Protein 7L59 (pdb70)

Foldseek 3Di:
DVPCCLVDQLQQPLWFFLQKKKFKAFQPQQFTQKIWPNCCQQLVHHPVRNHGHHVVQFKDAPDDDDDADDPDKDKAAWAWMWTPNRPDGDPFTKTWIWTHDNGIIMIMMHGQDDVDDAFALVNCVVLLVVLLVDQDLLRSQQSLQVSLCVRAVFQKKFWWFQAPQGKTARSYMDHDVVAQDCHLFIFGNSVQRPLNVVLLLVQQKAKDQFLPGDITGIPPQAGPPPRHGDRCSHPNRRDDDVVVSLACVLSLFTMKMKGFQQAPNHTGTIMITTHNDGDDDHSRNNVSSSSSSPSSSVNNNVSVVVLVVVLVVLLLVVLVCLQVVLLVLPADSLRVVLVCFVSLCSNQVFQKKWKDAPLDIDIGGQADDSVLVCVVLVVVVVVPVDFQKDKAQFCCVVPVVSNVRLQWALIWIKFALDPVGRTIMIGGFGQPVNVRPCVVPVCNVVDDASPPGPHYSVVRSVVVCVVSVRGGRDGDVSSRRSVRLVSLSSNLSVVCSPPDPDCVLVVQQPDDQKFKWALCVPDDAIFGSAGYQVVCVQQVHGRSRRGSDHPCVFQVPPPWVPCPVVCVVCSVVVHWDFQWTDGNHTDTWGWHGNMTMTGD

CATH classification: 3.30.450.20 (+1 more: 3.30.450.20)

Sequence (600 aa):
DLDVCAREPIHIPGLIQPYGVLLVIDPADGRIVQASTTAADLLGVPMAALLGMPYTQVLTLPEAQPFAVDDQPQHLMHAEVRFPQRATPPASAWVAAWHLYPQQWLVEMEPRDARLLDVTLREAMPLLRSVERDPGIAEAAVRVAKGLRSLIGFDRVMIYRFDEEWNGDIIAEARKPELEAYLGLHYPASDIPAQARALYLRNRVRQIADVGYQPSPIQPTVHPQLGTPVDLSDVSLRSVSPVHLEYLANMGVTATLVASIVVNDALWGLISCHHYSPHFTNHAMRDVTDAVARTLAGRIGALQAVARARLESVLLTVREKLITDFNDAEHMTVELLDDMAPDLMDVVDADGVAIFHGNDISRHGTTPDVAALRRIRDHIESEHDAVGALHVDAIGEVFPELADLAPLAAGFIFVPLMPQSRSALLWTRREQIQQIKWAENPQLAKLEDIPNSRLSPRKSFDLWQQTVRGRARRWSPLHLESARSLRVLIELMERKRFQQDFTLLEASLSRLGVAIIERGTANAAHRLLFVNTAFADVCGSDVAELIGRELQTLYASDAPRANVELLQDALRNGRAAYVTLPLQVYRQFHLEPAHWLLQL

Nearest PDB structures (foldseek):
  7l59-assembly1_A  TM=1.002E+00  e=0.000E+00  Xanthomonas campestris pv. campestris str. 8004
  6pl0-assembly1_B  TM=7.162E-01  e=8.052E-91  Xanthomonas campestris pv. campestris str. 8004
  5akp-assembly1_B  TM=7.179E-01  e=7.184E-90  Xanthomonas campestris pv. campestris str. 8004
  5uyr-assembly1_B  TM=7.128E-01  e=1.724E-89  Xanthomonas campestris pv. campestris str. 8004
  6ndo-assembly1_B  TM=7.160E-01  e=2.795E-87  Xanthomonas campestris pv. campestris str. 8004

Radius of gyration: 31.76 Å; Cα contacts (8 Å, |Δi|>4): 1164; chains: 1; bounding box: 68×94×58 Å

InterPro domains:
  IPR000014 PAS domain [PF13426] (539-632)
  IPR000014 PAS domain [PS50112] (515-590)
  IPR000014 PAS domain [SM00091] (17-84)
  IPR000014 PAS domain [SM00091] (517-588)
  IPR000014 PAS domain [cd00130] (526-632)
  IPR001294 Phytochrome [PR01033] (159-178)
  IPR001294 Phytochrome [PR01033] (246-267)
  IPR001294 Phytochrome [PR01033] (345-365)
  IPR001294 Phytochrome [PR01033] (437-456)
  IPR001294 Phytochrome [PR01033] (471-489)
  IPR003018 GAF domain [PF01590] (150-306)
  IPR003018 GAF domain [SM00065] (144-318)
  IPR013515 Phytochrome, central region [PF00360] (325-510)
  IPR013654 PAS fold-2 [PF08446] (13-119)
  IPR016132 Phytochrome chromophore attachment domain [PS50046] (144-286)
  IPR029016 GAF-like domain superfamily [G3DSA:3.30.450.40] (13-484)
  IPR035965 PAS domain superfamily [SSF55785] (2-120)
  IPR035965 PAS domain superfamily [SSF55785] (508-632)
  IPR043150 Phytochrome, PHY domain superfamily [G3DSA:3.30.450.270] (317-501)
  IPR053587 Bacterial phytochrome-like [NF041576] (1-620)

B-factor: mean 105.09, std 40.02, range [47.59, 237.23]

Solvent-accessible surface area: 27931 Å² total; per-residue (Å²): 90,142,109,104,24,61,210,49,74,33,40,62,47,16,57,0,2,46,39,0,2,0,0,0,1,38,30,101,84,9,120,0,16,0,0,0,57,32,0,29,115,9,0,41,16,91,34,92,47,0,56,32,55,44,30,100,102,0,3,53,25,67,85,57,95,16,93,82,19,136,108,122,46,86,86,34,138,36,21,51,7,122,19,73,87,60,114,84,112,33,118,17,54,33,0,3,5,5,14,0,36,63,100,13,18,0,0,4,0,0,20,72,54,14,182,107,156,50,17,69,91,209,89,0,50,76,22,15,124,31,0,114,168,6,101,16,39,62,87,0,0,53,99,0,0,128,12,0,66,94,34,1,42,3,26,1,0,4,0,20,92,20,42,98,55,86,14,1,28,9,35,0,24,10,77,74,106,128,27,46,6,17,39,6,6,26,17,4,22,82,58,24,38,63,53,18,37,55,7,30,58,128,29,79,12,17,2,4,9,52,12,70,23,157,59,3,50,0,71,65,67,71,8,77,127,93,51,69,55,2,68,0,9,22,0,17,0,5,5,14,19,100,34,66,30,52,39,2,61,43,23,39,3,32,0,2,1,12,0,4,0,30,13,117,138,55,14,29,0,2,0,3,1,13,25,64,51,87,9,31,1,1,35,32,7,21,61,6,0,22,13,0,3,130,28,0,9,48,55,0,18,39,27,52,45,103,50,122,58,116,32,108,63,27,26,24,79,2,11,73,64,0,17,88,54,13,77,88,46,155,66,73,6,16,98,2,0,51,87,6,2,85,58,1,40,58,1,0,67,9,31,0,0,0,4,0,81,21,106,98,22,37,126,68,35,53,15,9,94,39,53,9,0,83,93,0,3,62,33,14,69,81,115,204,201,90,42,43,19,64,69,5,48,8,0,24,142,84,15,94,119,4,48,95,17,10,55,48,0,0,0,0,1,13,0,32,0,7,96,157,52,104,15,2,0,0,0,0,6,71,22,19,40,67,57,8,125,104,87,108,8,105,68,0,75,171,10,143,63,42,119,170,20,105,41,0,9,43,66,6,0,67,86,2,40,130,65,0,187,16,50,1,58,105,9,34,105,89,26,21,82,12,0,62,25,0,38,32,0,1,19,0,0,26,41,22,82,128,57,126,102,56,106,113,12,95,38,22,99,95,170,139,11,30,3,9,0,4,86,15,101,112,111,92,19,37,36,0,5,8,5,2,92,29,0,9,118,48,14,66,23,69,52,3,55,3,10,4,86,53,3,91,60,10,22,56,25,105,89,21,130,99,48,45,132,91,5,20,65,3,3,175,99,12,146,37,3,128,27,89,18,6,8,106,102,158,93,104,7,66,0,69,78,73,24,0,85,1,59,34

Organism: Xanthomonas campestris pv. campestris (strain 8004) (NCBI:txid314565)

Secondary structure (DSSP, 8-state):
-TTGGGG--TT--SEE-TTSEEEEE-TTT-BEEEEETTHHHHH-S-HHHHTTSBHHHH-B-SS------SSS-EEEEEEEEB-TT-SS--SS-EEEEEEE-SS-EEEEEEESS-SSPPP-HHHHHHHHHHHTT-SSHHHHHHHHHHHHHHHS--SEEEEEEE-TT--EEEEEEEE-TTSPP-TT-EE-GGGS-HHHHHHHHHHSEEEES-TT---EEEESSB-TTT-PBP--SS-TTB---HHHHHHHHHHT--EEEEEEEEETTEEEEEEEEEESS-----HHHHHHHHHHHHHHHHHHHHHHHHHHHHHHHHHHHHHHHHHHTTTTSSS-TTHHHHHSHHHHHHTTT-SEEEEEETTEEEE-SS---HHHHHHHHHHHHHT----SSEEESSHHHH-GGGGGGHHHHSEEEEEES-TTSSEEEEEEE--GGGG--SSS-TTTTT----TT-SS-HHHHHHHHHHHTTT-PPPPPHHHHHHHHHHHHHHHHHHHHTTS---SHHHHHHH----EEEE--TTSS--EEEEE-HHHHHHHSS-HHHHTT-BSTTTT--SS--SSSHHHHHHHTTT-----EEE---EEE-B----EEEEB-

Structure (mmCIF, N/CA/C/O backbone):
data_7L59
#
_entry.id   7L59
#
_cell.length_a   182.035
_cell.length_b   182.035
_cell.length_c   40.059
_cell.angle_alpha   90.00
_cell.angle_beta   90.00
_cell.angle_gamma   90.00
#
_symmetry.space_group_name_H-M   'I 41'
#
loop_
_entity.id
_entity.type
_entity.pdbx_description
1 polymer Bacteriophytochrome
2 non-polymer 'BILIVERDINE IX ALPHA'
3 water water
#
loop_
_atom_site.group_PDB
_atom_si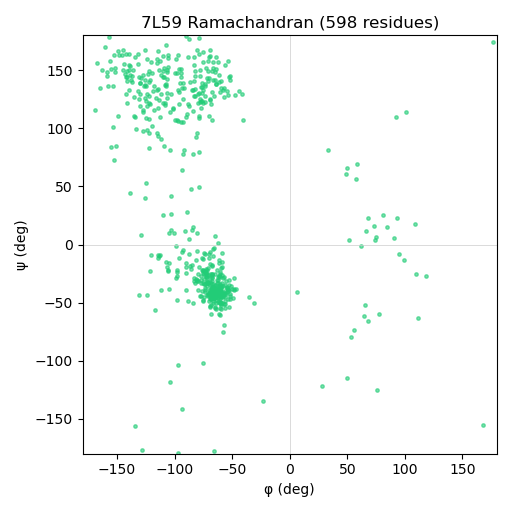te.id
_atom_site.type_symbol
_atom_site.label_atom_id
_atom_site.label_alt_id
_atom_site.label_comp_id
_atom_site.label_asym_id
_atom_site.label_entity_id
_atom_site.label_seq_id
_atom_site.pdbx_PDB_ins_code
_atom_site.Cartn_x
_atom_site.Cartn_y
_atom_site.Cartn_z
_atom_site.occupancy
_atom_site.B_iso_or_equiv
_atom_site.auth_seq_id
_atom_site.auth_comp_id
_atom_site.auth_asym_id
_atom_site.auth_atom_id
_atom_site.pdbx_PDB_model_num
ATOM 1 N N . ASP A 1 15 ? 4.459 -30.123 23.929 1.00 128.55 9 ASP A N 1
ATOM 2 C CA . ASP A 1 15 ? 3.093 -29.684 23.647 1.00 128.74 9 ASP A CA 1
ATOM 3 C C . ASP A 1 15 ? 2.737 -28.464 24.506 1.00 131.21 9 ASP A C 1
ATOM 4 O O . ASP A 1 15 ? 2.882 -28.500 25.735 1.00 132.80 9 ASP A O 1
ATOM 9 N N . LEU A 1 16 ? 2.277 -27.380 23.837 1.00 123.76 10 LEU A N 1
ATOM 10 C CA . LEU A 1 16 ? 1.828 -26.101 24.406 1.00 122.11 10 LEU A CA 1
ATOM 11 C C . LEU A 1 16 ? 2.984 -25.289 25.035 1.00 120.31 10 LEU A C 1
ATOM 12 O O . LEU A 1 16 ? 3.305 -24.203 24.539 1.00 118.28 10 LEU A O 1
ATOM 17 N N . ASP A 1 17 ? 3.585 -25.795 26.128 1.00 114.59 11 ASP A N 1
ATOM 18 C CA . ASP A 1 17 ? 4.620 -25.079 26.887 1.00 112.46 11 ASP A CA 1
A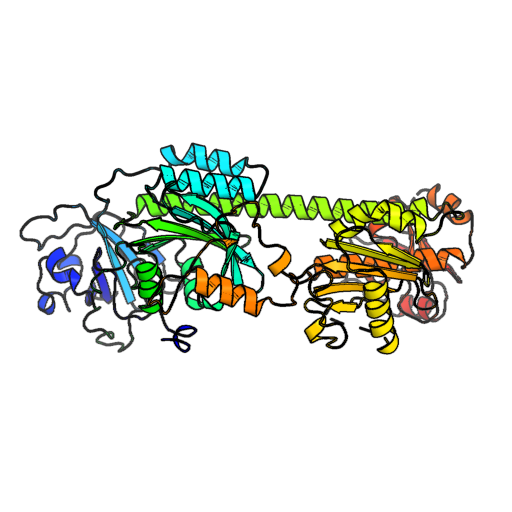TOM 19 C C . ASP A 1 17 ? 5.938 -25.845 27.030 1.00 111.73 11 ASP A C 1
ATOM 20 O O . ASP A 1 17 ? 7.009 -25.236 26.893 1.00 109.97 11 ASP A O 1
ATOM 25 N N . VAL A 1 18 ? 5.851 -27.164 27.324 1.00 105.43 12 VAL A N 1
ATOM 26 C CA . VAL A 1 18 ? 6.978 -28.076 27.565 1.00 103.73 12 VAL A CA 1
ATOM 27 C C . VAL A 1 18 ? 7.927 -28.199 26.362 1.00 103.37 12 VAL A C 1
ATOM 28 O O . VAL A 1 18 ? 9.106 -28.510 26.556 1.00 101.54 12 VAL A O 1
ATOM 32 N N . CYS A 1 19 ? 7.409 -27.949 25.136 1.00 98.85 13 CYS A N 1
ATOM 33 C CA . CYS A 1 19 ? 8.107 -28.066 23.853 1.00 97.08 13 CYS A CA 1
ATOM 34 C C . CYS A 1 19 ? 9.250 -27.037 23.659 1.00 99.48 13 CYS A C 1
ATOM 35 O O . CYS A 1 19 ? 10.035 -27.183 22.716 1.00 98.96 13 CYS A O 1
ATOM 38 N N . ALA A 1 20 ? 9.362 -26.029 24.544 1.00 95.05 14 ALA A N 1
ATOM 39 C CA . ALA A 1 20 ? 10.434 -25.031 24.524 1.00 92.74 14 ALA A CA 1
ATOM 40 C C . ALA A 1 20 ? 11.767 -25.680 24.901 1.00 95.65 14 ALA A C 1
ATOM 41 O O . ALA A 1 20 ? 12.834 -25.200 24.501 1.00 94.88 14 ALA A O 1
ATOM 43 N N . ARG A 1 21 ? 11.687 -26.787 25.663 1.00 92.65 15 ARG A N 1
ATOM 44 C CA . ARG A 1 21 ? 12.816 -27.589 26.129 1.00 92.67 15 ARG A CA 1
ATOM 45 C C . ARG A 1 21 ? 12.639 -29.069 25.731 1.00 94.47 15 ARG A C 1
ATOM 46 O O . ARG A 1 21 ? 13.007 -29.970 26.473 1.00 94.75 15 ARG A O 1
ATOM 54 N N . GLU A 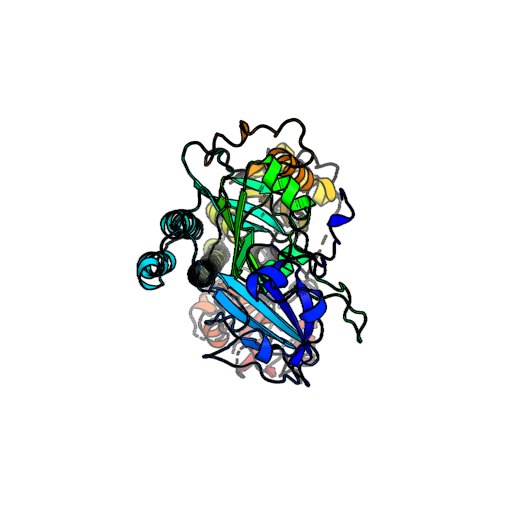1 22 ? 12.133 -29.290 24.505 1.00 89.72 16 GLU A N 1
ATOM 55 C CA . GLU A 1 22 ? 11.962 -30.580 23.833 1.00 89.08 16 GLU A CA 1
ATOM 56 C C . GLU A 1 22 ? 13.320 -31.031 23.236 1.00 88.48 16 GLU A C 1
ATOM 57 O O . GLU A 1 22 ? 13.954 -30.231 22.537 1.00 85.46 16 GLU A O 1
ATOM 63 N N . PRO A 1 23 ? 13.776 -32.288 23.497 1.00 84.19 17 PRO A N 1
ATOM 64 C CA . PRO A 1 23 ? 15.072 -32.736 22.948 1.00 82.28 17 PRO A CA 1
ATOM 65 C C . PRO A 1 23 ? 14.901 -33.256 21.525 1.00 82.35 17 PRO A C 1
ATOM 66 O O . PRO A 1 23 ? 14.900 -34.471 21.261 1.00 84.72 17 PRO A O 1
ATOM 70 N N . ILE A 1 24 ? 14.783 -32.301 20.599 1.00 71.94 18 ILE A N 1
ATOM 71 C CA . ILE A 1 24 ? 14.531 -32.502 19.180 1.00 67.61 18 ILE A CA 1
ATOM 72 C C . ILE A 1 24 ? 15.691 -33.219 18.456 1.00 71.86 18 ILE A C 1
ATOM 73 O O . ILE A 1 24 ? 15.548 -33.504 17.271 1.00 72.79 18 ILE A O 1
ATOM 78 N N . HIS A 1 25 ? 16.812 -33.526 19.148 1.00 67.86 19 HIS A N 1
ATOM 79 C CA . HIS A 1 25 ? 17.988 -34.177 18.555 1.00 66.66 19 HIS A CA 1
ATOM 80 C C . HIS A 1 25 ? 17.996 -35.708 18.765 1.00 73.08 19 HIS A C 1
ATOM 81 O O . HIS A 1 25 ? 18.789 -36.395 18.143 1.00 72.60 19 HIS A O 1
ATOM 88 N N . ILE A 1 26 ? 17.117 -36.239 19.623 1.00 72.32 20 ILE A N 1
ATOM 89 C CA . ILE A 1 26 ? 17.012 -37.677 19.878 1.00 73.52 20 ILE A CA 1
ATOM 90 C C . ILE A 1 26 ? 15.544 -38.096 19.629 1.00 78.58 20 ILE A C 1
ATOM 91 O O . ILE A 1 26 ? 14.945 -38.723 20.512 1.00 81.03 20 ILE A O 1
ATOM 96 N N . PRO A 1 27 ? 14.915 -37.788 18.447 1.00 71.96 21 PRO A N 1
ATOM 97 C CA . PRO A 1 27 ? 13.494 -38.147 18.279 1.00 70.67 21 PRO A CA 1
ATOM 98 C C . PRO A 1 27 ? 13.238 -39.649 18.125 1.00 74.86 21 PRO A C 1
ATOM 99 O O . PRO A 1 27 ? 12.098 -40.079 18.340 1.00 74.82 21 PRO A O 1
ATOM 103 N N . GLY A 1 28 ? 14.273 -40.410 17.739 1.00 70.31 22 GLY A N 1
ATOM 104 C CA . GLY A 1 28 ? 14.168 -41.846 17.480 1.00 70.36 22 GLY A CA 1
ATOM 105 C C . GLY A 1 28 ? 13.443 -42.121 16.175 1.00 72.61 22 GLY A C 1
ATOM 106 O O . GLY A 1 28 ? 12.976 -43.241 15.930 1.00 74.33 22 GLY A O 1
ATOM 107 N N . LEU A 1 29 ? 13.318 -41.078 15.341 1.00 65.43 23 LEU A N 1
ATOM 108 C CA . LEU A 1 29 ? 12.650 -41.112 14.040 1.00 64.57 23 LEU A CA 1
ATOM 109 C C . LEU A 1 29 ? 13.420 -40.314 13.018 1.00 66.47 23 LEU A C 1
ATOM 110 O O . LEU A 1 29 ? 14.128 -39.351 13.360 1.00 64.64 23 LEU A O 1
ATOM 115 N N . ILE A 1 30 ? 13.239 -40.678 11.747 1.00 63.04 24 ILE A N 1
ATOM 116 C CA . ILE A 1 30 ? 13.832 -39.944 10.626 1.00 62.18 24 ILE A CA 1
ATOM 117 C C . ILE A 1 30 ? 12.740 -39.688 9.547 1.00 67.77 24 ILE A C 1
ATOM 118 O O . ILE A 1 30 ? 11.660 -40.300 9.562 1.00 68.98 24 ILE A O 1
ATOM 123 N N . GLN A 1 31 ? 13.039 -38.763 8.632 1.00 63.35 25 GLN A N 1
ATOM 124 C CA . GLN A 1 31 ? 12.224 -38.431 7.475 1.00 61.88 25 GLN A CA 1
ATOM 125 C C . GLN A 1 31 ? 12.394 -39.602 6.466 1.00 67.08 25 GLN A C 1
ATOM 126 O O . GLN A 1 31 ? 13.539 -39.970 6.148 1.00 65.30 25 GLN A O 1
ATOM 132 N N . PRO A 1 32 ? 11.257 -40.255 6.052 1.00 64.09 26 PRO A N 1
ATOM 133 C CA . PRO A 1 32 ? 11.330 -41.504 5.257 1.00 63.35 26 PRO A CA 1
ATOM 134 C C . PRO A 1 32 ? 11.902 -41.442 3.829 1.00 68.48 26 PRO A C 1
ATOM 135 O O . PRO A 1 32 ? 12.062 -42.516 3.237 1.00 71.52 26 PRO A O 1
ATOM 139 N N . TYR A 1 33 ? 12.248 -40.251 3.285 1.00 63.15 27 TYR A N 1
ATOM 140 C CA . TYR A 1 33 ? 12.847 -40.092 1.954 1.00 61.88 27 TYR A CA 1
ATOM 141 C C . TYR A 1 33 ? 14.273 -40.682 1.917 1.00 67.62 27 TYR A C 1
ATOM 142 O O . TYR A 1 33 ? 14.809 -40.949 0.849 1.00 70.10 27 TYR A O 1
ATOM 151 N N . GLY A 1 34 ? 14.868 -40.866 3.075 1.00 62.89 28 GLY A N 1
ATOM 152 C CA . GLY A 1 34 ? 16.191 -41.450 3.191 1.00 62.77 28 GLY A CA 1
ATOM 153 C C . GLY A 1 34 ? 16.228 -42.597 4.180 1.00 66.55 28 GLY A C 1
ATOM 154 O O . GLY A 1 34 ? 15.202 -42.961 4.762 1.00 66.81 28 GLY A O 1
ATOM 155 N N . VAL A 1 35 ? 17.436 -43.149 4.385 1.00 62.04 29 VAL A N 1
ATOM 156 C CA . VAL A 1 35 ? 17.753 -44.299 5.242 1.00 61.49 29 VAL A CA 1
ATOM 157 C C . VAL A 1 35 ? 18.928 -43.951 6.167 1.00 65.34 29 VAL A C 1
ATOM 158 O O . VAL A 1 35 ? 19.910 -43.326 5.749 1.00 64.76 29 VAL A O 1
ATOM 162 N N . LEU A 1 36 ? 18.834 -44.381 7.408 1.00 63.00 30 LEU A N 1
ATOM 163 C CA . LEU A 1 36 ? 19.903 -44.160 8.374 1.00 63.31 30 LEU A CA 1
ATOM 164 C C . LEU A 1 36 ? 20.350 -45.462 8.985 1.00 69.37 30 LEU A C 1
ATOM 165 O O . LEU A 1 36 ? 19.511 -46.273 9.379 1.00 69.20 30 LEU A O 1
ATOM 170 N N . LEU A 1 37 ? 21.674 -45.633 9.108 1.00 67.66 31 LEU A N 1
ATOM 171 C CA . LEU A 1 37 ? 22.259 -46.771 9.805 1.00 69.71 31 LEU A CA 1
ATOM 172 C C . LEU A 1 37 ? 23.225 -46.300 10.886 1.00 75.39 31 LEU A C 1
ATOM 173 O O . LEU A 1 37 ? 23.959 -45.323 10.699 1.00 73.47 31 LEU A O 1
ATOM 178 N N . VAL A 1 38 ? 23.209 -47.010 12.015 1.00 75.36 32 VAL A N 1
ATOM 179 C CA . VAL A 1 38 ? 24.112 -46.832 13.149 1.00 77.02 32 VAL A CA 1
ATOM 180 C C . VAL A 1 38 ? 25.017 -48.057 13.088 1.00 84.95 32 VAL A C 1
ATOM 181 O O . VAL A 1 38 ? 24.507 -49.190 13.029 1.00 85.39 32 VAL A O 1
ATOM 185 N N . ILE A 1 39 ? 26.346 -47.824 12.946 1.00 83.93 33 ILE A N 1
ATOM 186 C CA . ILE A 1 39 ? 27.350 -48.885 12.743 1.00 86.59 33 ILE A CA 1
ATOM 187 C C . ILE A 1 39 ? 28.428 -48.873 13.842 1.00 93.45 33 ILE A C 1
ATOM 188 O O . ILE A 1 39 ? 28.862 -47.808 14.290 1.00 92.40 33 ILE A O 1
ATOM 193 N N . ASP A 1 40 ? 28.846 -50.081 14.258 1.00 93.70 34 ASP A N 1
ATOM 194 C CA . ASP A 1 40 ? 29.904 -50.298 15.231 1.00 96.16 34 ASP A CA 1
ATOM 195 C C . ASP A 1 40 ? 31.257 -50.110 14.515 1.00 101.08 34 ASP A C 1
ATOM 196 O O . ASP A 1 40 ? 31.614 -50.937 13.665 1.00 101.28 34 ASP A O 1
ATOM 201 N N . PRO A 1 41 ? 32.004 -49.019 14.850 1.00 97.63 35 PRO A N 1
ATOM 202 C CA . PRO A 1 41 ? 33.249 -48.699 14.122 1.00 98.57 35 PRO A CA 1
ATOM 203 C C . PRO A 1 41 ? 34.427 -49.684 14.223 1.00 107.87 35 PRO A C 1
ATOM 204 O O . PRO A 1 41 ? 35.504 -49.362 13.710 1.00 108.33 35 PRO A O 1
ATOM 208 N N . ALA A 1 42 ? 34.251 -50.866 14.840 1.00 108.01 36 ALA A N 1
ATOM 209 C CA . ALA A 1 42 ? 35.348 -51.825 14.985 1.00 110.91 36 ALA A CA 1
ATOM 210 C C . ALA A 1 42 ? 35.125 -53.090 14.151 1.00 116.80 36 ALA A C 1
ATOM 211 O O . ALA A 1 42 ? 36.087 -53.597 13.568 1.00 118.62 36 ALA A O 1
ATOM 213 N N . ASP A 1 43 ? 33.875 -53.595 14.083 1.00 112.37 37 ASP A N 1
ATOM 214 C CA . ASP A 1 43 ? 33.538 -54.790 13.299 1.00 113.11 37 ASP A CA 1
ATOM 215 C C . ASP A 1 43 ? 32.767 -54.429 12.009 1.00 112.40 37 ASP A C 1
ATOM 216 O O . ASP A 1 43 ? 32.768 -55.217 11.056 1.00 112.36 37 ASP A O 1
ATOM 221 N N . GLY A 1 44 ? 32.126 -53.250 12.012 1.00 104.58 38 GLY A N 1
ATOM 222 C CA . GLY A 1 44 ? 31.326 -52.739 10.907 1.00 100.61 38 GLY A CA 1
ATOM 223 C C . GLY A 1 44 ? 29.894 -53.251 10.897 1.00 101.05 38 GLY A C 1
ATOM 224 O O . GLY A 1 44 ? 29.195 -53.112 9.888 1.00 99.06 38 GLY A O 1
ATOM 225 N N . ARG A 1 45 ? 29.440 -53.835 12.024 1.00 95.95 39 ARG A N 1
ATOM 226 C CA . ARG A 1 45 ? 28.091 -54.381 12.151 1.00 93.35 39 ARG A CA 1
ATOM 227 C C . ARG A 1 45 ? 27.059 -53.252 12.338 1.00 91.53 39 ARG A C 1
ATOM 228 O O . ARG A 1 45 ? 27.315 -52.272 13.034 1.00 89.73 39 ARG A O 1
ATOM 236 N N . ILE A 1 46 ? 25.909 -53.387 11.670 1.00 85.72 40 ILE A N 1
ATOM 237 C CA . ILE A 1 46 ? 24.780 -52.456 11.757 1.00 82.91 40 ILE A CA 1
ATOM 238 C C . ILE A 1 46 ? 24.102 -52.767 13.083 1.00 87.45 40 ILE A C 1
ATOM 239 O O . ILE A 1 46 ? 23.648 -53.892 13.288 1.00 87.47 40 ILE A O 1
ATOM 244 N N . VAL A 1 47 ? 24.075 -51.804 13.998 1.00 85.02 41 VAL A N 1
ATOM 245 C CA . VAL A 1 47 ? 23.478 -52.040 15.323 1.00 85.94 41 VAL A CA 1
ATOM 246 C C . VAL A 1 47 ? 22.060 -51.491 15.381 1.00 88.58 41 VAL A C 1
ATOM 247 O O . VAL A 1 47 ? 21.240 -51.995 16.141 1.00 89.95 41 VAL A O 1
ATOM 251 N N . GLN A 1 48 ? 21.787 -50.449 14.594 1.00 82.72 42 GLN A N 1
ATOM 252 C CA . GLN A 1 48 ? 20.503 -49.758 14.523 1.00 81.14 42 GLN A CA 1
ATOM 253 C C . GLN A 1 48 ? 20.260 -49.323 13.113 1.00 83.48 42 GLN A C 1
ATOM 254 O O . GLN A 1 48 ? 21.218 -49.042 12.396 1.00 84.23 42 GLN A O 1
ATOM 260 N N . ALA A 1 49 ? 18.997 -49.252 12.708 1.00 77.81 43 ALA A N 1
ATOM 261 C CA . ALA A 1 49 ? 18.631 -48.846 11.359 1.00 76.28 43 ALA A CA 1
ATOM 262 C C . ALA A 1 49 ? 17.215 -48.364 11.307 1.00 78.83 43 ALA A C 1
ATOM 263 O O . ALA A 1 49 ? 16.376 -48.849 12.052 1.00 81.51 43 ALA A O 1
ATOM 265 N N . SER A 1 50 ? 16.938 -47.431 10.425 1.00 72.98 44 SER A N 1
ATOM 266 C CA . SER A 1 50 ? 15.585 -46.946 10.203 1.00 72.58 44 SER A CA 1
ATOM 267 C C . SER A 1 50 ? 14.795 -48.008 9.459 1.00 79.35 44 SER A C 1
ATOM 268 O O . SER A 1 50 ? 15.354 -48.775 8.676 1.00 80.33 44 SER A O 1
ATOM 271 N N . THR A 1 51 ? 13.495 -48.008 9.668 1.00 76.19 45 THR A N 1
ATOM 272 C CA . THR A 1 51 ? 12.494 -48.882 9.076 1.00 76.10 45 THR A CA 1
ATOM 273 C C . THR A 1 51 ? 12.602 -48.885 7.522 1.00 79.24 45 THR A C 1
ATOM 274 O O . THR A 1 51 ? 12.346 -49.910 6.898 1.00 80.34 45 THR A O 1
ATOM 278 N N . THR A 1 52 ? 13.035 -47.765 6.913 1.00 74.99 46 THR A N 1
ATOM 279 C CA . THR A 1 52 ? 13.201 -47.591 5.458 1.00 73.26 46 THR A CA 1
ATOM 280 C C . THR A 1 52 ? 14.420 -48.329 4.880 1.00 79.15 46 THR A C 1
ATOM 281 O O . THR A 1 52 ? 14.587 -48.353 3.659 1.00 79.11 46 THR A O 1
ATOM 285 N N . ALA A 1 53 ? 15.278 -48.900 5.737 1.00 77.54 47 ALA A N 1
ATOM 286 C CA . ALA A 1 53 ? 16.504 -49.586 5.320 1.00 77.60 47 ALA A CA 1
ATOM 287 C C . ALA A 1 53 ? 16.240 -50.921 4.594 1.00 82.52 47 ALA A C 1
ATOM 288 O O . ALA A 1 53 ? 16.991 -51.274 3.686 1.00 81.69 47 ALA A O 1
ATOM 290 N N . ALA A 1 54 ? 15.170 -51.637 4.991 1.00 79.99 48 ALA A N 1
ATOM 291 C CA . ALA A 1 54 ? 14.748 -52.952 4.507 1.00 80.51 48 ALA A CA 1
ATOM 292 C C . ALA A 1 54 ? 14.360 -52.989 3.008 1.00 84.99 48 ALA A C 1
ATOM 293 O O . ALA A 1 54 ? 14.677 -53.959 2.319 1.00 85.92 48 ALA A O 1
ATOM 295 N N . ASP A 1 55 ? 13.647 -51.972 2.515 1.00 80.93 49 ASP A N 1
ATOM 296 C CA . ASP A 1 55 ? 13.248 -51.933 1.115 1.00 80.56 49 ASP A CA 1
ATOM 297 C C . ASP A 1 55 ? 14.387 -51.411 0.246 1.00 81.25 49 ASP A C 1
ATOM 298 O O . ASP A 1 55 ? 14.506 -51.828 -0.901 1.00 82.35 49 ASP A O 1
ATOM 303 N N . LEU A 1 56 ? 15.198 -50.491 0.770 1.00 74.43 50 LEU A N 1
ATOM 304 C CA . LEU A 1 56 ? 16.302 -49.911 0.025 1.00 73.18 50 LEU A CA 1
ATOM 305 C C . LEU A 1 56 ? 17.396 -50.926 -0.214 1.00 79.47 50 LEU A C 1
ATOM 306 O O . LEU A 1 56 ? 17.825 -51.078 -1.355 1.00 80.15 50 LEU A O 1
ATOM 311 N N . LEU A 1 57 ? 17.867 -51.584 0.856 1.00 77.08 51 LEU A N 1
ATOM 312 C CA . LEU A 1 57 ? 18.968 -52.548 0.815 1.00 78.22 51 LEU A CA 1
ATOM 313 C C . LEU A 1 57 ? 18.489 -53.932 0.361 1.00 83.69 51 LEU A C 1
ATOM 314 O O . LEU A 1 57 ? 19.326 -54.774 0.040 1.00 83.24 51 LEU A O 1
ATOM 319 N N . GLY A 1 58 ? 17.163 -54.141 0.336 1.00 82.19 52 GLY A N 1
ATOM 320 C CA . GLY A 1 58 ? 16.507 -55.379 -0.095 1.00 83.98 52 GLY A CA 1
ATOM 321 C C . GLY A 1 58 ? 16.605 -56.549 0.872 1.00 92.42 52 GLY A C 1
ATOM 322 O O . GLY A 1 58 ? 16.125 -57.651 0.575 1.00 93.00 52 GLY A O 1
ATOM 323 N N . VAL A 1 59 ? 17.217 -56.303 2.053 1.00 89.83 53 VAL A N 1
ATOM 324 C CA . VAL A 1 59 ? 17.453 -57.275 3.115 1.00 90.73 53 VAL A CA 1
ATOM 325 C C . VAL A 1 59 ? 16.434 -57.047 4.223 1.00 95.05 53 VAL A C 1
ATOM 326 O O . VAL A 1 59 ? 16.339 -55.910 4.705 1.00 93.88 53 VAL A O 1
ATOM 330 N N . PRO A 1 60 ? 15.711 -58.103 4.698 1.00 92.21 54 PRO A N 1
ATOM 331 C CA . PRO A 1 60 ? 14.765 -57.905 5.819 1.00 91.79 54 PRO A CA 1
ATOM 332 C C . PRO A 1 60 ? 15.409 -57.233 7.047 1.00 95.15 54 PRO A C 1
ATOM 333 O O . PRO A 1 60 ? 16.583 -57.495 7.341 1.00 96.58 54 PRO A O 1
ATOM 337 N N . MET A 1 61 ? 14.642 -56.368 7.760 1.00 89.30 55 MET A N 1
ATOM 338 C CA . MET A 1 61 ? 15.071 -55.638 8.975 1.00 87.83 55 MET A CA 1
ATOM 339 C C . MET A 1 61 ? 15.744 -56.526 10.039 1.00 88.30 55 MET A C 1
ATOM 340 O O . MET A 1 61 ? 16.691 -56.078 10.685 1.00 86.85 55 MET A O 1
ATOM 345 N N . ALA A 1 62 ? 15.240 -57.761 10.241 1.00 84.48 56 ALA A N 1
ATOM 346 C CA . ALA A 1 62 ? 15.758 -58.694 11.250 1.00 85.10 56 ALA A CA 1
ATOM 347 C C . ALA A 1 62 ? 17.163 -59.188 10.898 1.00 87.16 56 ALA A C 1
ATOM 348 O O . ALA A 1 62 ? 18.034 -59.253 11.778 1.00 85.12 56 ALA A O 1
ATOM 350 N N . ALA A 1 63 ? 17.381 -59.479 9.591 1.00 84.04 57 ALA A N 1
ATOM 351 C CA . ALA A 1 63 ? 18.638 -59.958 9.021 1.00 84.69 57 ALA A CA 1
ATOM 352 C C . ALA A 1 63 ? 19.631 -58.844 8.963 1.00 88.95 57 ALA A C 1
ATOM 353 O O . ALA A 1 63 ? 20.806 -59.060 9.237 1.00 89.08 57 ALA A O 1
ATOM 355 N N . LEU A 1 64 ? 19.153 -57.638 8.619 1.00 86.31 58 LEU A N 1
ATOM 356 C CA . LEU A 1 64 ? 19.946 -56.414 8.507 1.00 85.50 58 LEU A CA 1
ATOM 357 C C . LEU A 1 64 ? 20.610 -56.043 9.836 1.00 91.50 58 LEU A C 1
ATOM 358 O O . LEU A 1 64 ? 21.813 -55.806 9.848 1.00 91.32 58 LEU A O 1
ATOM 363 N N . LEU A 1 65 ? 19.844 -56.024 10.944 1.00 90.60 59 LEU A N 1
ATOM 364 C CA . LEU A 1 65 ? 20.359 -55.698 12.278 1.00 92.43 59 LEU A CA 1
ATOM 365 C C . LEU A 1 65 ? 21.310 -56.783 12.763 1.00 98.13 59 LEU A C 1
ATOM 366 O O . LEU A 1 65 ? 20.872 -57.886 13.089 1.00 100.08 59 LEU A O 1
ATOM 371 N N . GLY A 1 66 ? 22.602 -56.456 12.768 1.00 94.36 60 GLY A N 1
ATOM 372 C CA . GLY A 1 66 ? 23.690 -57.346 13.167 1.00 96.23 60 GLY A CA 1
ATOM 373 C C . GLY A 1 66 ? 24.554 -57.823 12.013 1.00 100.76 60 GLY A C 1
ATOM 374 O O . GLY A 1 66 ? 25.296 -58.787 12.150 1.00 103.02 60 GLY A O 1
ATOM 375 N N . MET A 1 67 ? 24.481 -57.141 10.876 1.00 96.08 61 MET A N 1
ATOM 376 C CA . MET A 1 67 ? 25.216 -57.456 9.656 1.00 96.05 61 MET A CA 1
ATOM 377 C C . MET A 1 67 ? 26.288 -56.403 9.374 1.00 102.28 61 MET A C 1
ATOM 378 O O . MET A 1 67 ? 26.009 -55.220 9.599 1.00 100.74 61 MET A O 1
ATOM 383 N N . PRO A 1 68 ? 27.488 -56.752 8.832 1.00 100.95 62 PRO A N 1
ATOM 384 C CA . PRO A 1 68 ? 28.454 -55.684 8.486 1.00 100.10 62 PRO A CA 1
ATOM 385 C C . PRO A 1 68 ? 27.946 -54.874 7.274 1.00 101.75 62 PRO A C 1
ATOM 386 O O . PRO A 1 68 ? 27.309 -55.448 6.383 1.00 100.64 62 PRO A O 1
ATOM 390 N N . TYR A 1 69 ? 28.186 -53.537 7.259 1.00 97.37 63 TYR A N 1
ATOM 391 C CA . TYR A 1 69 ? 27.690 -52.623 6.210 1.00 94.96 63 TYR A CA 1
ATOM 392 C C . TYR A 1 69 ? 28.257 -52.939 4.814 1.00 98.71 63 TYR A C 1
ATOM 393 O O . TYR A 1 69 ? 27.655 -52.532 3.822 1.00 98.06 63 TYR A O 1
ATOM 402 N N . THR A 1 70 ? 29.405 -53.641 4.748 1.00 95.21 64 THR A N 1
ATOM 403 C CA . THR A 1 70 ? 30.095 -54.053 3.524 1.00 95.06 64 THR A CA 1
ATOM 404 C C . THR A 1 70 ? 29.267 -55.135 2.771 1.00 99.59 64 THR A C 1
ATOM 405 O O . THR A 1 70 ? 29.348 -55.234 1.540 1.00 98.83 64 THR A O 1
ATOM 409 N N . GLN A 1 71 ? 28.478 -55.937 3.513 1.00 96.54 65 GLN A N 1
ATOM 410 C CA . GLN A 1 71 ? 27.631 -56.985 2.947 1.00 96.16 65 GLN A CA 1
ATOM 411 C C . GLN A 1 71 ? 26.400 -56.409 2.259 1.00 98.40 65 GLN A C 1
ATOM 412 O O . GLN A 1 71 ? 25.949 -56.973 1.272 1.00 98.58 65 GLN A O 1
ATOM 418 N N . VAL A 1 72 ? 25.869 -55.305 2.789 1.00 93.74 66 VAL A N 1
ATOM 419 C CA . VAL A 1 72 ? 24.611 -54.720 2.241 1.00 91.45 66 VAL A CA 1
ATOM 420 C C . VAL A 1 72 ? 24.832 -53.435 1.438 1.00 94.05 66 VAL A C 1
ATOM 421 O O . VAL A 1 72 ? 23.919 -53.080 0.701 1.00 92.11 66 VAL A O 1
ATOM 425 N N . LEU A 1 73 ? 25.952 -52.732 1.586 1.00 92.16 67 LEU A N 1
ATOM 426 C CA . LEU A 1 73 ? 26.090 -51.502 0.762 1.00 91.91 67 LEU A CA 1
ATOM 427 C C . LEU A 1 73 ? 27.512 -51.340 0.226 1.00 96.83 67 LEU A C 1
ATOM 428 O O . LEU A 1 73 ? 28.448 -51.753 0.903 1.00 96.84 67 LEU A O 1
ATOM 433 N N . THR A 1 74 ? 27.636 -50.714 -0.942 1.00 93.58 68 THR A N 1
ATOM 434 C CA . THR A 1 74 ? 28.942 -50.556 -1.624 1.00 94.58 68 THR A CA 1
ATOM 435 C C . THR A 1 74 ? 29.319 -49.079 -1.705 1.00 97.47 68 THR A C 1
ATOM 436 O O . THR A 1 74 ? 28.472 -48.284 -2.107 1.00 95.01 68 THR A O 1
ATOM 440 N N . LEU A 1 75 ? 30.565 -48.760 -1.357 1.00 95.98 69 LEU A N 1
ATOM 441 C CA . LEU A 1 75 ? 31.084 -47.389 -1.373 1.00 95.37 69 LEU A CA 1
ATOM 442 C C . LEU A 1 75 ? 32.319 -47.279 -2.291 1.00 100.35 69 LEU A C 1
ATOM 443 O O . LEU A 1 75 ? 33.434 -47.568 -1.851 1.00 101.23 69 LEU A O 1
ATOM 448 N N . PRO A 1 76 ? 32.141 -46.860 -3.570 1.00 96.75 70 PRO A N 1
ATOM 449 C CA . PRO A 1 76 ? 33.314 -46.731 -4.466 1.00 97.55 70 PRO A CA 1
ATOM 450 C C . PRO A 1 76 ? 34.226 -45.538 -4.139 1.00 101.38 70 PRO A C 1
ATOM 451 O O . PRO A 1 76 ? 35.407 -45.565 -4.474 1.00 102.84 70 PRO A O 1
ATOM 455 N N . GLU A 1 77 ? 33.677 -44.492 -3.503 1.00 96.82 71 GLU A N 1
ATOM 456 C CA . GLU A 1 77 ? 34.387 -43.257 -3.169 1.00 96.47 71 GLU A CA 1
ATOM 457 C C . GLU A 1 77 ? 34.961 -43.332 -1.738 1.00 101.87 71 GLU A C 1
ATOM 458 O O . GLU A 1 77 ? 35.448 -44.399 -1.349 1.00 103.12 71 GLU A O 1
ATOM 464 N N . ALA A 1 78 ? 34.928 -42.208 -0.970 1.00 98.09 72 ALA A N 1
ATOM 465 C CA . ALA A 1 78 ? 35.464 -42.077 0.400 1.00 97.86 72 ALA A CA 1
ATOM 466 C C . ALA A 1 78 ? 34.950 -43.164 1.350 1.00 101.00 72 ALA A C 1
ATOM 467 O O . ALA A 1 78 ? 33.789 -43.589 1.275 1.00 99.44 72 ALA A O 1
ATOM 469 N N . GLN A 1 79 ? 35.857 -43.626 2.224 1.00 97.99 73 GLN A N 1
ATOM 470 C CA . GLN A 1 79 ? 35.622 -44.694 3.192 1.00 96.95 73 GLN A CA 1
ATOM 471 C C . GLN A 1 79 ? 35.471 -44.172 4.625 1.00 98.43 73 GLN A C 1
ATOM 472 O O . GLN A 1 79 ? 36.082 -43.152 4.981 1.00 97.93 73 GLN A O 1
ATOM 478 N N . PRO A 1 80 ? 34.727 -44.908 5.484 1.00 92.72 74 PRO A N 1
ATOM 479 C CA . PRO A 1 80 ? 34.665 -44.524 6.901 1.00 92.20 74 PRO A CA 1
ATOM 480 C C . PRO A 1 80 ? 35.984 -44.870 7.620 1.00 100.23 74 PRO A C 1
ATOM 481 O O . PRO A 1 80 ? 36.581 -45.920 7.366 1.00 102.31 74 PRO A O 1
ATOM 485 N N . PHE A 1 81 ? 36.463 -43.971 8.483 1.00 96.89 75 PHE A N 1
ATOM 486 C CA . PHE A 1 81 ? 37.701 -44.169 9.223 1.00 99.33 75 PHE A CA 1
ATOM 487 C C . PHE A 1 81 ? 37.492 -43.883 10.708 1.00 105.75 75 PHE A C 1
ATOM 488 O O . PHE A 1 81 ? 36.722 -42.983 11.068 1.00 103.52 75 PHE A O 1
ATOM 496 N N . ALA A 1 82 ? 38.170 -44.662 11.567 1.00 106.20 76 ALA A N 1
ATOM 497 C CA . ALA A 1 82 ? 38.084 -44.546 13.020 1.00 107.13 76 ALA A CA 1
ATOM 498 C C . ALA A 1 82 ? 38.541 -43.163 13.493 1.00 111.64 76 ALA A C 1
ATOM 499 O O . ALA A 1 82 ? 39.569 -42.652 13.044 1.00 111.27 76 ALA A O 1
ATOM 501 N N . VAL A 1 83 ? 37.728 -42.543 14.352 1.00 109.00 77 VAL A N 1
ATOM 502 C CA . VAL A 1 83 ? 37.984 -41.219 14.913 1.00 109.22 77 VAL A CA 1
ATOM 503 C C . VAL A 1 83 ? 38.395 -41.401 16.407 1.00 117.97 77 VAL A C 1
ATOM 504 O O . VAL A 1 83 ? 38.016 -42.388 17.050 1.00 118.33 77 VAL A O 1
ATOM 508 N N . ASP A 1 84 ? 39.236 -40.484 16.911 1.00 117.72 78 ASP A N 1
ATOM 509 C CA . ASP A 1 84 ? 39.757 -40.482 18.279 1.00 120.73 78 ASP A CA 1
ATOM 510 C C . ASP A 1 84 ? 39.276 -39.222 19.019 1.00 124.80 78 ASP A C 1
ATOM 511 O O . ASP A 1 84 ? 38.659 -39.326 20.083 1.00 124.22 78 ASP A O 1
ATOM 516 N N . ASP A 1 85 ? 39.568 -38.043 18.445 1.00 121.65 79 ASP A N 1
ATOM 517 C CA . ASP A 1 85 ? 39.283 -36.731 19.014 1.00 120.87 79 ASP A CA 1
ATOM 518 C C . ASP A 1 85 ? 37.972 -36.150 18.454 1.00 120.83 79 ASP A C 1
ATOM 519 O O . ASP A 1 85 ? 36.890 -36.558 18.894 1.00 119.13 79 ASP A O 1
ATOM 524 N N . GLN A 1 86 ? 38.083 -35.182 17.511 1.00 115.61 80 GLN A N 1
ATOM 525 C CA . GLN A 1 86 ? 36.976 -34.461 16.892 1.00 112.31 80 GLN A CA 1
ATOM 526 C C . GLN A 1 86 ? 36.282 -35.314 15.855 1.00 113.89 80 GLN A C 1
ATOM 527 O O . GLN A 1 86 ? 36.959 -35.937 15.024 1.00 114.80 80 GLN A O 1
ATOM 533 N N . PRO A 1 87 ? 34.926 -35.313 15.859 1.00 106.54 81 PRO A N 1
ATOM 534 C CA . PRO A 1 87 ? 34.195 -36.081 14.847 1.00 104.08 81 PRO A CA 1
ATOM 535 C C . PRO A 1 87 ? 34.391 -35.517 13.434 1.00 103.63 81 PRO A C 1
ATOM 536 O O . PRO A 1 87 ? 34.474 -34.298 13.246 1.00 101.20 81 PRO A O 1
ATOM 540 N N . GLN A 1 88 ? 34.512 -36.425 12.449 1.00 99.17 82 GLN A N 1
ATOM 541 C CA . GLN A 1 88 ? 34.688 -36.076 11.040 1.00 97.16 82 GLN A CA 1
ATOM 542 C C . GLN A 1 88 ? 33.416 -36.407 10.269 1.00 96.28 82 GLN A C 1
ATOM 543 O O . GLN A 1 88 ? 32.720 -37.377 10.575 1.00 95.19 82 GLN A O 1
ATOM 549 N N . HIS A 1 89 ? 33.096 -35.565 9.294 1.00 90.56 83 HIS A N 1
ATOM 550 C CA . HIS A 1 89 ? 31.883 -35.693 8.501 1.00 87.71 83 HIS A CA 1
ATOM 551 C C . HIS A 1 89 ? 32.229 -35.747 7.020 1.00 93.46 83 HIS A C 1
ATOM 552 O O . HIS A 1 89 ? 32.674 -34.744 6.463 1.00 93.71 83 HIS A O 1
ATOM 559 N N . LEU A 1 90 ? 32.065 -36.941 6.396 1.00 90.64 84 LEU A N 1
ATOM 560 C CA . LEU A 1 90 ? 32.320 -37.184 4.972 1.00 90.32 84 LEU A CA 1
ATOM 561 C C . LEU A 1 90 ? 31.098 -36.767 4.168 1.00 95.42 84 LEU A C 1
ATOM 562 O O . LEU A 1 90 ? 29.984 -37.217 4.470 1.00 96.08 84 LEU A O 1
ATOM 567 N N . MET A 1 91 ? 31.298 -35.929 3.136 1.00 91.63 85 MET A N 1
ATOM 568 C CA . MET A 1 91 ? 30.225 -35.423 2.271 1.00 90.22 85 MET A CA 1
ATOM 569 C C . MET A 1 91 ? 29.540 -36.527 1.469 1.00 90.35 85 MET A C 1
ATOM 570 O O . MET A 1 91 ? 30.107 -37.608 1.309 1.00 91.92 85 MET A O 1
ATOM 575 N N . HIS A 1 92 ? 28.321 -36.245 0.963 1.00 82.98 86 HIS A N 1
ATOM 576 C CA . HIS A 1 92 ? 27.492 -37.166 0.176 1.00 80.89 86 HIS A CA 1
ATOM 577 C C . HIS A 1 92 ? 28.237 -37.664 -1.067 1.00 82.77 86 HIS A C 1
ATOM 578 O O . HIS A 1 92 ? 28.776 -36.859 -1.815 1.00 83.04 86 HIS A O 1
ATOM 585 N N . ALA A 1 93 ? 28.305 -38.995 -1.239 1.00 78.35 87 ALA A N 1
ATOM 586 C CA . ALA A 1 93 ? 28.986 -39.696 -2.334 1.00 78.94 87 ALA A CA 1
ATOM 587 C C . ALA A 1 93 ? 28.204 -40.956 -2.756 1.00 82.63 87 ALA A C 1
ATOM 588 O O . ALA A 1 93 ? 27.458 -41.491 -1.948 1.00 81.42 87 ALA A O 1
ATOM 590 N N . GLU A 1 94 ? 28.369 -41.423 -4.011 1.00 80.25 88 GLU A N 1
ATOM 591 C CA . GLU A 1 94 ? 27.681 -42.599 -4.575 1.00 80.26 88 GLU A CA 1
ATOM 592 C C . GLU A 1 94 ? 27.634 -43.821 -3.629 1.00 83.14 88 GLU A C 1
ATOM 593 O O . GLU A 1 94 ? 28.662 -44.208 -3.072 1.00 83.36 88 GLU A O 1
ATOM 599 N N . VAL A 1 95 ? 26.423 -44.420 -3.482 1.00 79.37 89 VAL A N 1
ATOM 600 C CA . VAL A 1 95 ? 26.148 -45.646 -2.717 1.00 79.81 89 VAL A CA 1
ATOM 601 C C . VAL A 1 95 ? 25.290 -46.605 -3.606 1.00 83.83 89 VAL A C 1
ATOM 602 O O . VAL A 1 95 ? 24.306 -46.203 -4.258 1.00 81.10 89 VAL A O 1
ATOM 606 N N . ARG A 1 96 ? 25.739 -47.871 -3.632 1.00 81.57 90 ARG A N 1
ATOM 607 C CA . ARG A 1 96 ? 25.174 -48.994 -4.365 1.00 82.02 90 ARG A CA 1
ATOM 608 C C . ARG A 1 96 ? 24.657 -50.045 -3.374 1.00 85.40 90 ARG A C 1
ATOM 609 O O . ARG A 1 96 ? 25.103 -50.088 -2.226 1.00 84.87 90 ARG A O 1
ATOM 617 N N . PHE A 1 97 ? 23.706 -50.883 -3.805 1.00 82.92 91 PHE A N 1
ATOM 618 C CA . PHE A 1 97 ? 23.107 -51.899 -2.933 1.00 83.59 91 PHE A CA 1
ATOM 619 C C . PHE A 1 97 ? 23.260 -53.318 -3.556 1.00 89.49 91 PHE A C 1
ATOM 620 O O . PHE A 1 97 ? 22.472 -53.679 -4.440 1.00 90.86 91 PHE A O 1
ATOM 628 N N . PRO A 1 98 ? 24.277 -54.119 -3.121 1.00 85.94 92 PRO A N 1
ATOM 629 C CA . PRO A 1 98 ? 24.494 -55.445 -3.736 1.00 87.64 92 PRO A CA 1
ATOM 630 C C . PRO A 1 98 ? 23.406 -56.517 -3.488 1.00 91.90 92 PRO A C 1
ATOM 631 O O . PRO A 1 98 ? 23.293 -57.422 -4.312 1.00 90.96 92 PRO A O 1
ATOM 635 N N . GLN A 1 99 ? 22.622 -56.434 -2.384 1.00 89.37 93 GLN A N 1
ATOM 636 C CA . GLN A 1 99 ? 21.595 -57.445 -2.051 1.00 89.80 93 GLN A CA 1
ATOM 637 C C . GLN A 1 99 ? 20.216 -57.190 -2.680 1.00 95.26 93 GLN A C 1
ATOM 638 O O . GLN A 1 99 ? 19.344 -58.066 -2.586 1.00 95.82 93 GLN A O 1
ATOM 644 N N . ARG A 1 100 ? 20.018 -56.020 -3.321 1.00 91.68 94 ARG A N 1
ATOM 645 C CA . ARG A 1 100 ? 18.766 -55.688 -4.002 1.00 91.91 94 ARG A CA 1
ATOM 646 C C . ARG A 1 100 ? 18.542 -56.644 -5.179 1.00 102.29 94 ARG A C 1
ATOM 647 O O . ARG A 1 100 ? 19.500 -56.983 -5.891 1.00 102.45 94 ARG A O 1
ATOM 655 N N . ALA A 1 101 ? 17.279 -57.105 -5.355 1.00 102.85 95 ALA A N 1
ATOM 656 C CA . ALA A 1 101 ? 16.847 -58.015 -6.431 1.00 104.78 95 ALA A CA 1
ATOM 657 C C . ALA A 1 101 ? 16.960 -57.327 -7.790 1.00 111.46 95 ALA A C 1
ATOM 658 O O . ALA A 1 101 ? 17.328 -57.948 -8.783 1.00 113.12 95 ALA A O 1
ATOM 660 N N . THR A 1 102 ? 16.649 -56.029 -7.800 1.00 108.45 96 THR A N 1
ATOM 661 C CA . THR A 1 102 ? 16.675 -55.096 -8.921 1.00 108.15 96 THR A CA 1
ATOM 662 C C . THR A 1 102 ? 17.306 -53.789 -8.397 1.00 110.20 96 THR A C 1
ATOM 663 O O . THR A 1 102 ? 17.052 -53.479 -7.233 1.00 108.31 96 THR A O 1
ATOM 667 N N . PRO A 1 103 ? 18.113 -53.010 -9.184 1.00 106.64 97 PRO A N 1
ATOM 668 C CA . PRO A 1 103 ? 18.656 -51.736 -8.652 1.00 104.56 97 PRO A CA 1
ATOM 669 C C . PRO A 1 103 ? 17.543 -50.707 -8.409 1.00 105.74 97 PRO A C 1
ATOM 670 O O . PRO A 1 103 ? 16.480 -50.830 -9.030 1.00 106.13 97 PRO A O 1
ATOM 674 N N . PRO A 1 104 ? 17.723 -49.693 -7.532 1.00 99.40 98 PRO A N 1
ATOM 675 C CA . PRO A 1 104 ? 16.630 -48.733 -7.325 1.00 97.99 98 PRO A CA 1
ATOM 676 C C . PRO A 1 104 ? 16.425 -47.816 -8.543 1.00 100.82 98 PRO A C 1
ATOM 677 O O . PRO A 1 104 ? 17.340 -47.656 -9.366 1.00 100.38 98 PRO A O 1
ATOM 681 N N . ALA A 1 105 ? 15.206 -47.241 -8.669 1.00 96.26 99 ALA A N 1
ATOM 682 C CA . ALA A 1 105 ? 14.839 -46.341 -9.773 1.00 95.40 99 ALA A CA 1
ATOM 683 C C . ALA A 1 105 ? 15.807 -45.157 -9.841 1.00 97.64 99 ALA A C 1
ATOM 684 O O . ALA A 1 105 ? 16.362 -44.865 -10.905 1.00 97.73 99 ALA A O 1
ATOM 686 N N . SER A 1 106 ? 16.049 -44.530 -8.676 1.00 92.04 100 SER A N 1
ATOM 687 C CA . SER A 1 106 ? 16.949 -43.400 -8.508 1.00 90.14 100 SER A CA 1
ATOM 688 C C . SER A 1 106 ? 18.300 -43.854 -7.955 1.00 88.51 100 SER A C 1
ATOM 689 O O . SER A 1 106 ? 18.360 -44.809 -7.179 1.00 87.66 100 SER A O 1
ATOM 692 N N . ALA A 1 107 ? 19.382 -43.160 -8.359 1.00 81.05 101 ALA A N 1
ATOM 693 C CA . ALA A 1 107 ? 20.723 -43.359 -7.811 1.00 78.84 101 ALA A CA 1
ATOM 694 C C . ALA A 1 107 ? 20.728 -42.806 -6.365 1.00 79.07 101 ALA A C 1
ATOM 695 O O . ALA A 1 107 ? 20.059 -41.801 -6.107 1.00 77.20 101 ALA A O 1
ATOM 697 N N . TRP A 1 108 ? 21.408 -43.492 -5.418 1.00 72.44 102 TRP A N 1
ATOM 698 C CA . TRP A 1 108 ? 21.461 -43.035 -4.035 1.00 69.24 102 TRP A CA 1
ATOM 699 C C . TRP A 1 108 ? 22.863 -42.550 -3.685 1.00 74.17 102 TRP A C 1
ATOM 700 O O . TRP A 1 108 ? 23.864 -43.000 -4.244 1.00 74.83 102 TRP A O 1
ATOM 711 N N . VAL A 1 109 ? 22.914 -41.587 -2.783 1.00 70.80 103 VAL A N 1
ATOM 712 C CA . VAL A 1 109 ? 24.149 -40.969 -2.339 1.00 71.08 103 VAL A CA 1
ATOM 713 C C . VAL A 1 109 ? 24.219 -41.165 -0.791 1.00 73.77 103 VAL A C 1
ATOM 714 O O . VAL A 1 109 ? 23.169 -41.341 -0.183 1.00 73.90 103 VAL A O 1
ATOM 718 N N . ALA A 1 110 ? 25.430 -41.275 -0.184 1.00 69.67 104 ALA A N 1
ATOM 719 C CA . ALA A 1 110 ? 25.627 -41.513 1.262 1.00 69.00 104 ALA A CA 1
ATOM 720 C C . ALA A 1 110 ? 26.623 -40.536 1.925 1.00 72.52 104 ALA A C 1
ATOM 721 O O . ALA A 1 110 ? 27.691 -40.283 1.367 1.00 71.40 104 ALA A O 1
ATOM 723 N N . ALA A 1 111 ? 26.285 -40.066 3.157 1.00 69.92 105 ALA A N 1
ATOM 724 C CA . ALA A 1 111 ? 27.077 -39.171 4.019 1.00 70.30 105 ALA A CA 1
ATOM 725 C C . ALA A 1 111 ? 27.423 -39.853 5.293 1.00 74.51 105 ALA A C 1
ATOM 726 O O . ALA A 1 111 ? 26.558 -40.482 5.882 1.00 75.19 105 ALA A O 1
ATOM 728 N N . TRP A 1 112 ? 28.675 -39.722 5.742 1.00 71.19 106 TRP A N 1
ATOM 729 C CA . TRP A 1 112 ? 29.151 -40.345 6.974 1.00 70.77 106 TRP A CA 1
ATOM 730 C C . TRP A 1 112 ? 29.373 -39.338 8.069 1.00 73.19 106 TRP A C 1
ATOM 731 O O . TRP A 1 112 ? 29.918 -38.273 7.831 1.00 71.48 106 TRP A O 1
ATOM 742 N N . HIS A 1 113 ? 28.944 -39.690 9.272 1.00 71.35 107 HIS A N 1
ATOM 743 C CA . HIS A 1 113 ? 29.142 -38.930 10.501 1.00 71.68 107 HIS A CA 1
ATOM 744 C C . HIS A 1 113 ? 29.912 -39.858 11.395 1.00 77.41 107 HIS A C 1
ATOM 745 O O . HIS A 1 113 ? 29.376 -40.867 11.857 1.00 76.94 107 HIS A O 1
ATOM 752 N N . LEU A 1 114 ? 31.221 -39.610 11.486 1.00 76.44 108 LEU A N 1
ATOM 753 C CA . LEU A 1 114 ? 32.135 -40.482 12.221 1.00 77.96 108 LEU A CA 1
ATOM 754 C C . LEU A 1 114 ? 32.454 -39.871 13.567 1.00 82.43 108 LEU A C 1
ATOM 755 O O . LEU A 1 114 ? 32.982 -38.767 13.640 1.00 80.92 108 LEU A O 1
ATOM 760 N N . TYR A 1 115 ? 32.070 -40.589 14.624 1.00 80.32 109 TYR A N 1
ATOM 761 C CA . TYR A 1 115 ? 32.278 -40.242 16.019 1.00 81.03 109 TYR A CA 1
ATOM 762 C C . TYR A 1 115 ? 33.216 -41.308 16.622 1.00 89.78 109 TYR A C 1
ATOM 763 O O . TYR A 1 115 ? 33.350 -42.395 16.031 1.00 90.61 109 TYR A O 1
ATOM 772 N N . PRO A 1 116 ? 33.898 -41.027 17.762 1.00 88.39 110 PRO A N 1
ATOM 773 C CA . PRO A 1 116 ? 34.847 -42.013 18.307 1.00 91.26 110 PRO A CA 1
ATOM 774 C C . PRO A 1 116 ? 34.289 -43.422 18.571 1.00 98.87 110 PRO A C 1
ATOM 775 O O . PRO A 1 116 ? 34.996 -44.398 18.308 1.00 101.51 110 PRO A O 1
ATOM 779 N N . GLN A 1 117 ? 33.043 -43.538 19.061 1.00 94.81 111 GLN A N 1
ATOM 780 C CA . GLN A 1 117 ? 32.453 -44.823 19.453 1.00 95.97 111 GLN A CA 1
ATOM 781 C C . GLN A 1 117 ? 31.282 -45.273 18.554 1.00 98.03 111 GLN A C 1
ATOM 782 O O . GLN A 1 117 ? 30.819 -46.415 18.665 1.00 98.35 111 GLN A O 1
ATOM 788 N N . GLN A 1 118 ? 30.816 -44.392 17.665 1.00 92.06 112 GLN A N 1
ATOM 789 C CA . GLN A 1 118 ? 29.669 -44.668 16.807 1.00 90.06 112 GLN A CA 1
ATOM 790 C C . GLN A 1 118 ? 29.862 -44.104 15.401 1.00 91.46 112 GLN A C 1
ATOM 791 O O . GLN A 1 118 ? 30.417 -43.012 15.252 1.00 90.25 112 GLN A O 1
ATOM 797 N N . TRP A 1 119 ? 29.359 -44.814 14.372 1.00 86.80 113 TRP A N 1
ATOM 798 C CA . TRP A 1 119 ? 29.348 -44.306 12.988 1.00 84.77 113 TRP A CA 1
ATOM 799 C C . TRP A 1 119 ? 27.889 -44.189 12.479 1.00 83.48 113 TRP A C 1
ATOM 800 O O . TRP A 1 119 ? 27.101 -45.121 12.643 1.00 82.82 113 TRP A O 1
ATOM 811 N N . LEU A 1 120 ? 27.532 -43.052 11.887 1.00 77.11 114 LEU A N 1
ATOM 812 C CA . LEU A 1 120 ? 26.188 -42.865 11.331 1.00 75.37 114 LEU A CA 1
ATOM 813 C C . LEU A 1 120 ? 26.274 -42.689 9.840 1.00 77.07 114 LEU A C 1
ATOM 814 O O . LEU A 1 120 ? 27.031 -41.833 9.392 1.00 76.80 114 LEU A O 1
ATOM 819 N N . VAL A 1 121 ? 25.527 -43.490 9.062 1.00 72.48 115 VAL A N 1
ATOM 820 C CA . VAL A 1 121 ? 25.521 -43.320 7.604 1.00 71.04 115 VAL A CA 1
ATOM 821 C C . VAL A 1 121 ? 24.099 -42.973 7.186 1.00 72.64 115 VAL A C 1
ATOM 822 O O . VAL A 1 121 ? 23.151 -43.740 7.397 1.00 72.60 115 VAL A O 1
ATOM 826 N N . GLU A 1 122 ? 23.958 -41.775 6.658 1.00 67.30 116 GLU A N 1
ATOM 827 C CA . GLU A 1 122 ? 22.675 -41.313 6.178 1.00 65.78 116 GLU A CA 1
ATOM 828 C C . GLU A 1 122 ? 22.737 -41.321 4.663 1.00 71.68 116 GLU A C 1
ATOM 829 O O . GLU A 1 122 ? 23.724 -40.863 4.091 1.00 72.68 116 GLU A O 1
ATOM 835 N N . MET A 1 123 ? 21.717 -41.930 4.026 1.00 67.10 117 MET A N 1
ATOM 836 C CA . MET A 1 123 ? 21.604 -42.061 2.573 1.00 65.37 117 MET A CA 1
ATOM 837 C C . MET A 1 123 ? 20.314 -41.453 2.062 1.00 68.91 117 MET A C 1
ATOM 838 O O . MET A 1 123 ? 19.291 -41.540 2.732 1.00 69.70 117 MET A O 1
ATOM 843 N N . GLU A 1 124 ? 20.343 -40.879 0.858 1.00 64.20 118 GLU A N 1
ATOM 844 C CA . GLU A 1 124 ? 19.174 -40.279 0.212 1.00 63.49 118 GLU A CA 1
ATOM 845 C C . GLU A 1 124 ? 19.335 -40.334 -1.313 1.00 67.17 118 GLU A C 1
ATOM 846 O O . GLU A 1 124 ? 20.458 -40.588 -1.778 1.00 66.90 118 GLU A O 1
ATOM 852 N N . PRO A 1 125 ? 18.245 -40.160 -2.114 1.00 63.68 119 PRO A N 1
ATOM 853 C CA . PRO A 1 125 ? 18.406 -40.153 -3.589 1.00 64.06 119 PRO A CA 1
ATOM 854 C C . PRO A 1 125 ? 19.321 -39.011 -4.040 1.00 71.95 119 PRO A C 1
ATOM 855 O O . PRO A 1 125 ? 19.265 -37.918 -3.456 1.00 70.85 119 PRO A O 1
ATOM 859 N N . ARG A 1 126 ? 20.199 -39.288 -5.037 1.00 73.77 120 ARG A N 1
ATOM 860 C CA . ARG A 1 126 ? 21.214 -38.390 -5.620 1.00 76.12 120 ARG A CA 1
ATOM 861 C C . ARG A 1 126 ? 20.584 -37.113 -6.147 1.00 87.28 120 ARG A C 1
ATOM 862 O O . ARG A 1 126 ? 21.192 -36.039 -6.051 1.00 86.42 120 ARG A O 1
ATOM 870 N N . ASP A 1 127 ? 19.353 -37.238 -6.685 1.00 89.27 121 ASP A N 1
ATOM 871 C CA . ASP A 1 127 ? 18.599 -36.138 -7.257 1.00 91.49 121 ASP A CA 1
ATOM 872 C C . ASP A 1 127 ? 17.102 -36.273 -7.026 1.00 100.87 121 ASP A C 1
ATOM 873 O O . ASP A 1 127 ? 16.604 -37.361 -6.716 1.00 100.33 121 ASP A O 1
ATOM 878 N N . ALA A 1 128 ? 16.393 -35.136 -7.216 1.00 102.14 122 ALA A N 1
ATOM 879 C CA . ALA A 1 128 ? 14.939 -34.976 -7.169 1.00 103.77 122 ALA A CA 1
ATOM 880 C C . ALA A 1 128 ? 14.357 -35.267 -8.570 1.00 113.89 122 ALA A C 1
ATOM 881 O O . ALA A 1 128 ? 15.127 -35.500 -9.511 1.00 115.20 122 ALA A O 1
ATOM 883 N N . ARG A 1 129 ? 13.015 -35.235 -8.731 1.00 113.09 123 ARG A N 1
ATOM 884 C CA . ARG A 1 129 ? 12.393 -35.456 -10.047 1.00 114.82 123 ARG A CA 1
ATOM 885 C C . ARG A 1 129 ? 12.470 -34.134 -10.876 1.00 117.98 123 ARG A C 1
ATOM 886 O O . ARG A 1 129 ? 11.905 -34.017 -11.975 1.00 117.94 123 ARG A O 1
ATOM 894 N N . LEU A 1 130 ? 13.243 -33.173 -10.331 1.00 113.06 124 LEU A N 1
ATOM 895 C CA . LEU A 1 130 ? 13.554 -31.847 -10.854 1.00 112.66 124 LEU A CA 1
ATOM 896 C C . LEU A 1 130 ? 14.998 -31.803 -11.379 1.00 111.84 124 LEU A C 1
ATOM 897 O O . LEU A 1 130 ? 15.805 -32.683 -11.057 1.00 110.99 124 LEU A O 1
ATOM 902 N N . LEU A 1 131 ? 15.322 -30.795 -12.198 1.00 105.57 125 LEU A N 1
ATOM 903 C CA . LEU A 1 131 ? 16.677 -30.671 -12.721 1.00 104.57 125 LEU A CA 1
ATOM 904 C C . LEU A 1 131 ? 17.579 -30.002 -11.701 1.00 105.68 125 LEU A C 1
ATOM 905 O O . LEU A 1 131 ? 17.146 -29.088 -10.990 1.00 105.49 125 LEU A O 1
ATOM 910 N N . ASP A 1 132 ? 18.850 -30.444 -11.666 1.00 99.54 126 ASP A N 1
ATOM 911 C CA . ASP A 1 132 ? 19.868 -29.913 -10.781 1.00 97.40 126 ASP A CA 1
ATOM 912 C C . ASP A 1 132 ? 20.391 -28.564 -11.236 1.00 97.61 126 ASP A C 1
ATOM 913 O O . ASP A 1 132 ? 20.725 -28.368 -12.409 1.00 98.17 126 ASP A O 1
ATOM 918 N N . VAL A 1 133 ? 20.458 -27.642 -10.282 1.00 90.86 127 VAL A N 1
ATOM 919 C CA . VAL A 1 133 ? 21.068 -26.332 -10.413 1.00 90.62 127 VAL A CA 1
ATOM 920 C C . VAL A 1 133 ? 22.486 -26.489 -9.830 1.00 93.89 127 VAL A C 1
ATOM 921 O O . VAL A 1 133 ? 22.669 -27.127 -8.779 1.00 92.67 127 VAL A O 1
ATOM 925 N N . THR A 1 134 ? 23.484 -25.980 -10.568 1.00 90.57 128 THR A N 1
ATOM 926 C CA . THR A 1 134 ? 24.908 -26.063 -10.235 1.00 90.00 128 THR A CA 1
ATOM 927 C C . THR A 1 134 ? 25.424 -24.702 -9.788 1.00 92.36 128 THR A C 1
ATOM 928 O O . THR A 1 134 ? 24.692 -23.713 -9.898 1.00 92.01 128 THR A O 1
ATOM 932 N N . LEU A 1 135 ? 26.680 -24.655 -9.272 1.00 87.82 129 LEU A N 1
ATOM 933 C CA . LEU A 1 135 ? 27.353 -23.425 -8.836 1.00 86.75 129 LEU A CA 1
ATOM 934 C C . LEU A 1 135 ? 27.427 -22.412 -9.961 1.00 91.59 129 LEU A C 1
ATOM 935 O O . LEU A 1 135 ? 27.193 -21.229 -9.721 1.00 91.54 129 LEU A O 1
ATOM 940 N N . ARG A 1 136 ? 27.746 -22.883 -11.187 1.00 88.69 130 ARG A N 1
ATOM 941 C CA . ARG A 1 136 ? 27.837 -22.082 -12.412 1.00 90.40 130 ARG A CA 1
ATOM 942 C C . ARG A 1 136 ? 26.577 -21.245 -12.662 1.00 95.34 130 ARG A C 1
ATOM 943 O O . ARG A 1 136 ? 26.688 -20.085 -13.060 1.00 97.19 130 ARG A O 1
ATOM 951 N N . GLU A 1 137 ? 25.384 -21.840 -12.447 1.00 89.38 131 GLU A N 1
ATOM 952 C CA . GLU A 1 137 ? 24.101 -21.172 -12.655 1.00 88.14 131 GLU A CA 1
ATOM 953 C C . GLU A 1 137 ? 23.809 -20.184 -11.516 1.00 90.99 131 GLU A C 1
ATOM 954 O O . GLU A 1 137 ? 23.065 -19.216 -11.708 1.00 91.50 131 GLU A O 1
ATOM 960 N N . ALA A 1 138 ? 24.411 -20.420 -10.341 1.00 85.89 132 ALA A N 1
ATOM 961 C CA . ALA A 1 138 ? 24.225 -19.608 -9.145 1.00 84.17 132 ALA A CA 1
ATOM 962 C C . ALA A 1 138 ? 25.216 -18.446 -9.027 1.00 87.94 132 ALA A C 1
ATOM 963 O O . ALA A 1 138 ? 24.905 -17.485 -8.334 1.00 88.42 132 ALA A O 1
ATOM 965 N N . MET A 1 139 ? 26.404 -18.539 -9.653 1.00 83.70 133 MET A N 1
ATOM 966 C CA . MET A 1 139 ? 27.464 -17.517 -9.586 1.00 83.85 133 MET A CA 1
ATOM 967 C C . MET A 1 139 ? 27.000 -16.117 -9.971 1.00 86.81 133 MET A C 1
ATOM 968 O O . MET A 1 139 ? 27.301 -15.226 -9.193 1.00 86.15 133 MET A O 1
ATOM 973 N N . PRO A 1 140 ? 26.257 -15.843 -11.075 1.00 83.32 134 PRO A N 1
ATOM 974 C CA . PRO A 1 140 ? 25.786 -14.458 -11.289 1.00 83.21 134 PRO A CA 1
ATOM 975 C C . PRO A 1 140 ? 25.055 -13.899 -10.044 1.00 85.48 134 PRO A C 1
ATOM 976 O O . PRO A 1 140 ? 25.379 -12.789 -9.615 1.00 87.97 134 PRO A O 1
ATOM 980 N N . LEU A 1 141 ? 24.149 -14.689 -9.401 1.00 76.75 135 LEU A N 1
ATOM 981 C CA . LEU A 1 141 ? 23.470 -14.306 -8.160 1.00 72.81 135 LEU A CA 1
ATOM 982 C C . LEU A 1 141 ? 24.530 -13.978 -7.083 1.00 77.80 135 LEU A C 1
ATOM 983 O O . LEU A 1 141 ? 24.545 -12.867 -6.545 1.00 79.12 135 LEU A O 1
ATOM 988 N N . LEU A 1 142 ? 25.446 -14.927 -6.820 1.00 72.65 136 LEU A N 1
ATOM 989 C CA . LEU A 1 142 ? 26.533 -14.801 -5.844 1.00 71.49 136 LEU A CA 1
ATOM 990 C C . LEU A 1 142 ? 27.356 -13.515 -6.086 1.00 79.28 136 LEU A C 1
ATOM 991 O O . LEU A 1 142 ? 27.430 -12.660 -5.190 1.00 80.39 136 LEU A O 1
ATOM 996 N N . ARG A 1 143 ? 27.855 -13.327 -7.319 1.00 77.46 137 ARG A N 1
ATOM 997 C CA . ARG A 1 143 ? 28.621 -12.148 -7.743 1.00 79.65 137 ARG A CA 1
ATOM 998 C C . ARG A 1 143 ? 27.825 -10.848 -7.574 1.00 84.96 137 ARG A C 1
ATOM 999 O O . ARG A 1 143 ? 28.428 -9.825 -7.244 1.00 85.41 137 ARG A O 1
ATOM 1007 N N . SER A 1 144 ? 26.481 -10.898 -7.751 1.00 81.84 138 SER A N 1
ATOM 1008 C CA . SER A 1 144 ? 25.581 -9.739 -7.589 1.00 82.06 138 SER A CA 1
ATOM 1009 C C . SER A 1 144 ? 25.356 -9.387 -6.111 1.00 83.72 138 SER A C 1
ATOM 1010 O O . SER A 1 144 ? 25.475 -8.215 -5.767 1.00 84.06 138 SER A O 1
ATOM 1013 N N . VAL A 1 145 ? 25.026 -10.395 -5.248 1.00 78.41 139 VAL A N 1
ATOM 1014 C CA . VAL A 1 145 ? 24.803 -10.269 -3.787 1.00 76.91 139 VAL A CA 1
ATOM 1015 C C . VAL A 1 145 ? 26.031 -9.579 -3.151 1.00 84.26 139 VAL A C 1
ATOM 1016 O O . VAL A 1 145 ? 25.874 -8.723 -2.295 1.00 84.23 139 VAL A O 1
ATOM 1020 N N . GLU A 1 146 ? 27.235 -9.937 -3.606 1.00 83.59 140 GLU A N 1
ATOM 1021 C CA . GLU A 1 146 ? 28.511 -9.370 -3.181 1.00 85.07 140 GLU A CA 1
ATOM 1022 C C . GLU A 1 146 ? 28.663 -7.863 -3.496 1.00 91.73 140 GLU A C 1
ATOM 1023 O O . GLU A 1 146 ? 29.428 -7.182 -2.810 1.00 92.64 140 GLU A O 1
ATOM 1029 N N . ARG A 1 147 ? 27.988 -7.365 -4.557 1.00 89.45 141 ARG A N 1
ATOM 1030 C CA . ARG A 1 147 ? 28.057 -5.969 -5.023 1.00 91.03 141 ARG A CA 1
ATOM 1031 C C . ARG A 1 147 ? 26.801 -5.161 -4.646 1.00 95.70 141 ARG A C 1
ATOM 1032 O O . ARG A 1 147 ? 26.645 -4.029 -5.121 1.00 96.77 141 ARG A O 1
ATOM 1040 N N . ASP A 1 148 ? 25.916 -5.728 -3.786 1.00 91.46 142 ASP A N 1
ATOM 1041 C CA . ASP A 1 148 ? 24.664 -5.083 -3.371 1.00 90.67 142 ASP A CA 1
ATOM 1042 C C . ASP A 1 148 ? 24.898 -3.928 -2.392 1.00 94.93 142 ASP A C 1
ATOM 1043 O O . ASP A 1 148 ? 25.706 -4.057 -1.471 1.00 94.73 142 ASP A O 1
ATOM 1048 N N . PRO A 1 149 ? 24.197 -2.781 -2.591 1.00 91.21 143 PRO A N 1
ATOM 1049 C CA . PRO A 1 149 ? 24.478 -1.591 -1.758 1.00 90.46 143 PRO A CA 1
ATOM 1050 C C . PRO A 1 149 ? 23.942 -1.618 -0.322 1.00 91.12 143 PRO A C 1
ATOM 1051 O O . PRO A 1 149 ? 24.449 -0.863 0.511 1.00 91.35 143 PRO A O 1
ATOM 1055 N N . GLY A 1 150 ? 22.921 -2.432 -0.055 1.00 84.69 144 GLY A N 1
ATOM 1056 C CA . GLY A 1 150 ? 22.308 -2.540 1.266 1.00 82.48 144 GLY A CA 1
ATOM 1057 C C . GLY A 1 150 ? 21.886 -3.945 1.640 1.00 83.54 144 GLY A C 1
ATOM 1058 O O . GLY A 1 150 ? 21.827 -4.818 0.769 1.00 81.88 144 GLY A O 1
ATOM 1059 N N . ILE A 1 151 ? 21.629 -4.178 2.954 1.00 79.74 145 ILE A N 1
ATOM 1060 C CA . ILE A 1 151 ? 21.185 -5.471 3.500 1.00 78.83 145 ILE A CA 1
ATOM 1061 C C . ILE A 1 151 ? 19.836 -5.814 2.879 1.00 86.14 145 ILE A C 1
ATOM 1062 O O . ILE A 1 151 ? 19.663 -6.940 2.409 1.00 87.10 145 ILE A O 1
ATOM 1067 N N . ALA A 1 152 ? 18.912 -4.833 2.827 1.00 84.17 146 ALA A N 1
ATOM 1068 C CA . ALA A 1 152 ? 17.564 -4.993 2.266 1.00 84.77 146 ALA A CA 1
ATOM 1069 C C . ALA A 1 152 ? 17.603 -5.393 0.798 1.00 91.13 146 ALA A C 1
ATOM 1070 O O . ALA A 1 152 ? 16.837 -6.264 0.394 1.00 92.14 146 ALA A O 1
ATOM 1072 N N . GLU A 1 153 ? 18.496 -4.765 0.003 1.00 87.09 147 GLU A N 1
ATOM 1073 C CA . GLU A 1 153 ? 18.664 -5.063 -1.420 1.00 86.32 147 GLU A CA 1
ATOM 1074 C C . GLU A 1 153 ? 19.191 -6.487 -1.583 1.00 87.57 147 GLU A C 1
ATOM 1075 O O . GLU A 1 153 ? 18.643 -7.254 -2.371 1.00 88.22 147 GLU A O 1
ATOM 1081 N N . ALA A 1 154 ? 20.210 -6.848 -0.783 1.00 81.43 148 ALA A N 1
ATOM 1082 C CA . ALA A 1 154 ? 20.872 -8.150 -0.771 1.00 79.33 148 ALA A CA 1
ATOM 1083 C C . ALA A 1 154 ? 19.905 -9.285 -0.423 1.00 79.05 148 ALA A C 1
ATOM 1084 O O . ALA A 1 154 ? 19.895 -10.300 -1.111 1.00 79.46 148 ALA A O 1
ATOM 1086 N N . ALA A 1 155 ? 19.096 -9.104 0.629 1.00 71.50 149 ALA A N 1
ATOM 1087 C CA . ALA A 1 155 ? 18.123 -10.072 1.102 1.00 68.92 149 ALA A CA 1
ATOM 1088 C C . ALA A 1 155 ? 17.025 -10.291 0.091 1.00 74.62 149 ALA A C 1
ATOM 1089 O O . ALA A 1 155 ? 16.680 -11.434 -0.140 1.00 76.11 149 ALA A O 1
ATOM 1091 N N . VAL A 1 156 ? 16.495 -9.224 -0.540 1.00 72.75 150 VAL A N 1
ATOM 1092 C CA . VAL A 1 156 ? 15.433 -9.290 -1.561 1.00 73.57 150 VAL A CA 1
ATOM 1093 C C . VAL A 1 156 ? 15.945 -10.058 -2.789 1.00 80.01 150 VAL A C 1
ATOM 1094 O O . VAL A 1 156 ? 15.209 -10.870 -3.354 1.00 80.84 150 VAL A O 1
ATOM 1098 N N . ARG A 1 157 ? 17.206 -9.796 -3.191 1.00 77.25 151 ARG A N 1
ATOM 1099 C CA . ARG A 1 157 ? 17.870 -10.411 -4.340 1.00 77.33 151 ARG A CA 1
ATOM 1100 C C . ARG A 1 157 ? 17.992 -11.918 -4.151 1.00 80.52 151 ARG A C 1
ATOM 1101 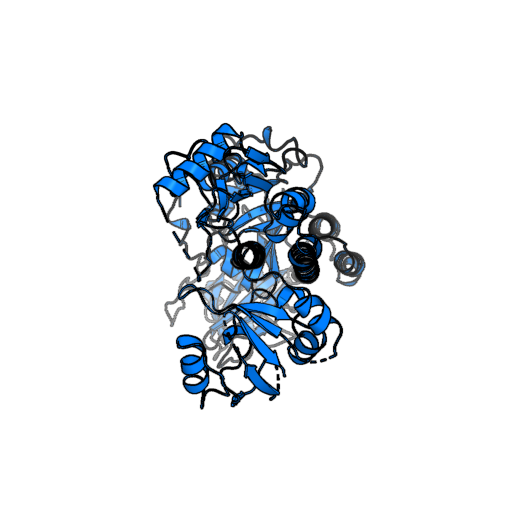O O . ARG A 1 157 ? 17.731 -12.664 -5.091 1.00 82.40 151 ARG A O 1
ATOM 1109 N N . VAL A 1 158 ? 18.371 -12.355 -2.936 1.00 73.95 152 VAL A N 1
ATOM 1110 C CA . VAL A 1 158 ? 18.535 -13.754 -2.544 1.00 71.57 152 VAL A CA 1
ATOM 1111 C C . VAL A 1 158 ? 17.178 -14.456 -2.603 1.00 75.06 152 VAL A C 1
ATOM 1112 O O . VAL A 1 158 ? 17.051 -15.445 -3.313 1.00 75.17 152 VAL A O 1
ATOM 1116 N N . ALA A 1 159 ? 16.156 -13.918 -1.903 1.00 70.83 153 ALA A N 1
ATOM 1117 C CA . ALA A 1 159 ? 14.793 -14.452 -1.899 1.00 69.71 153 ALA A CA 1
ATOM 1118 C C . ALA A 1 159 ? 14.298 -14.690 -3.317 1.00 74.04 153 ALA A C 1
ATOM 1119 O O . ALA A 1 159 ? 13.815 -15.780 -3.592 1.00 74.92 153 ALA A O 1
ATOM 1121 N N . LYS A 1 160 ? 14.493 -13.717 -4.230 1.00 71.12 154 LYS A N 1
ATOM 1122 C CA . LYS A 1 160 ? 14.114 -13.825 -5.646 1.00 71.48 154 LYS A CA 1
ATOM 1123 C C . LYS A 1 160 ? 14.991 -14.836 -6.383 1.00 77.24 154 LYS A C 1
ATOM 1124 O O . LYS A 1 160 ? 14.478 -15.611 -7.188 1.00 78.58 154 LYS A O 1
ATOM 1130 N N . GLY A 1 161 ? 16.297 -14.815 -6.105 1.00 74.95 155 GLY A N 1
ATOM 1131 C CA . GLY A 1 161 ? 17.289 -15.698 -6.718 1.00 75.81 155 GLY A CA 1
ATOM 1132 C C . GLY A 1 161 ? 17.068 -17.161 -6.385 1.00 80.40 155 GLY A C 1
ATOM 1133 O O . GLY A 1 161 ? 16.930 -17.992 -7.288 1.00 81.86 155 GLY A O 1
ATOM 1134 N N . LEU A 1 162 ? 17.007 -17.473 -5.079 1.00 74.64 156 LEU A N 1
ATOM 1135 C CA . LEU A 1 162 ? 16.748 -18.799 -4.539 1.00 73.42 156 LEU A CA 1
ATOM 1136 C C . LEU A 1 162 ? 15.380 -19.339 -4.980 1.00 79.90 156 LEU A C 1
ATOM 1137 O O . LEU A 1 162 ? 15.194 -20.552 -4.986 1.00 79.24 156 LEU A O 1
ATOM 1142 N N . ARG A 1 163 ? 14.432 -18.444 -5.337 1.00 78.12 157 ARG A N 1
ATOM 1143 C CA . ARG A 1 163 ? 13.101 -18.800 -5.838 1.00 78.88 157 ARG A CA 1
ATOM 1144 C C . ARG A 1 163 ? 13.183 -19.306 -7.255 1.00 85.65 157 ARG A C 1
ATOM 1145 O O . ARG A 1 163 ? 12.385 -20.151 -7.636 1.00 86.74 157 ARG A O 1
ATOM 1153 N N . SER A 1 164 ? 14.114 -18.763 -8.053 1.00 83.96 158 SER A N 1
ATOM 1154 C CA . SER A 1 164 ? 14.306 -19.164 -9.443 1.00 85.03 158 SER A CA 1
ATOM 1155 C C . SER A 1 164 ? 15.185 -20.389 -9.524 1.00 88.98 158 SER A C 1
ATOM 1156 O O . SER A 1 164 ? 14.792 -21.351 -10.178 1.00 89.87 158 SER A O 1
ATOM 1159 N N . LEU A 1 165 ? 16.357 -20.374 -8.845 1.00 84.87 159 LEU A N 1
ATOM 1160 C CA . LEU A 1 165 ? 17.319 -21.471 -8.830 1.00 84.54 159 LEU A CA 1
ATOM 1161 C C . LEU A 1 165 ? 16.648 -22.737 -8.316 1.00 89.07 159 LEU A C 1
ATOM 1162 O O . LEU A 1 165 ? 16.255 -23.587 -9.110 1.00 89.91 159 LEU A O 1
ATOM 1167 N N . ILE A 1 166 ? 16.423 -22.820 -7.017 1.00 85.33 160 ILE A N 1
ATOM 1168 C CA . ILE A 1 166 ? 15.658 -23.899 -6.400 1.00 84.37 160 ILE A CA 1
ATOM 1169 C C . ILE A 1 166 ? 14.190 -23.496 -6.703 1.00 90.38 160 ILE A C 1
ATOM 1170 O O . ILE A 1 166 ? 13.921 -22.301 -6.834 1.00 92.59 160 ILE A O 1
ATOM 1175 N N . GLY A 1 167 ? 13.282 -24.424 -6.939 1.00 84.93 161 GLY A N 1
ATOM 1176 C CA . GLY A 1 167 ? 11.934 -23.971 -7.289 1.00 84.19 161 GLY A CA 1
ATOM 1177 C C . GLY A 1 167 ? 11.006 -23.842 -6.099 1.00 84.59 161 GLY A C 1
ATOM 1178 O O . GLY A 1 167 ? 10.184 -24.739 -5.883 1.00 86.47 161 GLY A O 1
ATOM 1179 N N . PHE A 1 168 ? 11.124 -22.756 -5.297 1.00 74.75 162 PHE A N 1
ATOM 1180 C CA . PHE A 1 168 ? 10.271 -22.635 -4.108 1.00 70.72 162 PHE A CA 1
ATOM 1181 C C . PHE A 1 168 ? 9.197 -21.596 -4.279 1.00 71.39 162 PHE A C 1
ATOM 1182 O O . PHE A 1 168 ? 9.453 -20.511 -4.788 1.00 70.78 162 PHE A O 1
ATOM 1190 N N . ASP A 1 169 ? 7.986 -21.934 -3.817 1.00 67.35 163 ASP A N 1
ATOM 1191 C CA . ASP A 1 169 ? 6.786 -21.095 -3.858 1.00 67.06 163 ASP A CA 1
ATOM 1192 C C . ASP A 1 169 ? 6.991 -19.814 -3.078 1.00 71.05 163 ASP A C 1
ATOM 1193 O O . ASP A 1 169 ? 6.518 -18.756 -3.501 1.00 73.42 163 ASP A O 1
ATOM 1198 N N . ARG A 1 170 ? 7.706 -19.902 -1.948 1.00 64.69 164 ARG A N 1
ATOM 1199 C CA . ARG A 1 170 ? 8.034 -18.747 -1.119 1.00 62.51 164 ARG A CA 1
ATOM 1200 C C . ARG A 1 170 ? 9.442 -18.890 -0.565 1.00 65.17 164 ARG A C 1
ATOM 1201 O O . ARG A 1 170 ? 9.874 -20.003 -0.288 1.00 65.37 164 ARG A O 1
ATOM 1209 N N . VAL A 1 171 ? 10.158 -17.755 -0.456 1.00 61.53 165 VAL A N 1
ATOM 1210 C CA . VAL A 1 171 ? 11.487 -17.560 0.137 1.00 60.50 165 VAL A CA 1
ATOM 1211 C C . VAL A 1 171 ? 11.384 -16.297 1.005 1.00 66.40 165 VAL A C 1
ATOM 1212 O O . VAL A 1 171 ? 10.900 -15.265 0.549 1.00 67.00 165 VAL A O 1
ATOM 1216 N N . MET A 1 172 ? 11.784 -16.411 2.265 1.00 64.36 166 MET A N 1
ATOM 1217 C CA . MET A 1 172 ? 11.760 -15.348 3.277 1.00 64.18 166 MET A CA 1
ATOM 1218 C C . MET A 1 172 ? 13.139 -15.194 3.928 1.00 67.12 166 MET A C 1
ATOM 1219 O O . MET A 1 172 ? 13.845 -16.184 4.129 1.00 66.60 166 MET A O 1
ATOM 1224 N N . ILE A 1 173 ? 13.506 -13.963 4.279 1.00 63.08 167 ILE A N 1
ATOM 1225 C CA . ILE A 1 173 ? 14.764 -13.701 4.974 1.00 62.42 167 ILE A CA 1
ATOM 1226 C C . ILE A 1 173 ? 14.420 -13.206 6.368 1.00 65.88 167 ILE A C 1
ATOM 1227 O O . ILE A 1 173 ? 13.661 -12.258 6.487 1.00 66.11 167 ILE A O 1
ATOM 1232 N N . TYR A 1 174 ? 14.940 -13.853 7.415 1.00 63.83 168 TYR A N 1
ATOM 1233 C CA . TYR A 1 174 ? 14.695 -13.410 8.798 1.00 63.86 168 TYR A CA 1
ATOM 1234 C C . TYR A 1 174 ? 15.913 -12.768 9.400 1.00 68.28 168 TYR A C 1
ATOM 1235 O O . TYR A 1 174 ? 17.036 -13.177 9.119 1.00 68.42 168 TYR A O 1
ATOM 1244 N N . ARG A 1 175 ? 15.685 -11.802 10.286 1.00 65.48 169 ARG A N 1
ATOM 1245 C CA . ARG A 1 175 ? 16.734 -11.161 11.066 1.00 64.48 169 ARG A CA 1
ATOM 1246 C C . ARG A 1 175 ? 16.358 -11.293 12.514 1.00 66.33 169 ARG A C 1
ATOM 1247 O O . ARG A 1 175 ? 15.262 -10.893 12.895 1.00 66.38 169 ARG A O 1
ATOM 1255 N N . PHE A 1 176 ? 17.239 -11.885 13.322 1.00 62.75 170 PHE A N 1
ATOM 1256 C CA . PHE A 1 176 ? 17.015 -12.005 14.772 1.00 61.52 170 PHE A CA 1
ATOM 1257 C C . PHE A 1 176 ? 17.424 -10.749 15.500 1.00 68.05 170 PHE A C 1
ATOM 1258 O O . PHE A 1 176 ? 18.445 -10.169 15.169 1.00 69.71 170 PHE A O 1
ATOM 1266 N N . ASP A 1 177 ? 16.656 -10.339 16.498 1.00 66.83 171 ASP A N 1
ATOM 1267 C CA . ASP A 1 177 ? 17.042 -9.250 17.383 1.00 67.52 171 ASP A CA 1
ATOM 1268 C C . ASP A 1 177 ? 17.821 -9.902 18.560 1.00 73.76 171 ASP A C 1
ATOM 1269 O O . ASP A 1 177 ? 17.955 -11.136 18.607 1.00 73.94 171 ASP A O 1
ATOM 1274 N N . GLU A 1 178 ? 18.302 -9.086 19.510 1.00 70.63 172 GLU A N 1
ATOM 1275 C CA . GLU A 1 178 ? 19.089 -9.519 20.668 1.00 71.17 172 GLU A CA 1
ATOM 1276 C C . GLU A 1 178 ? 18.337 -10.532 21.544 1.00 77.53 172 GLU A C 1
ATOM 1277 O O . GLU A 1 178 ? 18.993 -11.322 22.236 1.00 79.36 172 GLU A O 1
ATOM 1283 N N . GLU A 1 179 ? 16.976 -10.506 21.529 1.00 73.15 173 GLU A N 1
ATOM 1284 C CA . GLU A 1 179 ? 16.122 -11.386 22.336 1.00 73.40 173 GLU A CA 1
ATOM 1285 C C . GLU A 1 179 ? 15.722 -12.662 21.564 1.00 75.06 173 GLU A C 1
ATOM 1286 O O . GLU A 1 179 ? 15.107 -13.559 22.161 1.00 76.10 173 GLU A O 1
ATOM 1292 N N . TRP A 1 180 ? 16.121 -12.752 20.261 1.00 68.37 174 TRP A N 1
ATOM 1293 C CA . TRP A 1 180 ? 15.916 -13.852 19.299 1.00 66.22 174 TRP A CA 1
ATOM 1294 C C . TRP A 1 180 ? 14.519 -13.828 18.664 1.00 69.94 174 TRP A C 1
ATOM 1295 O O . TRP A 1 180 ? 14.035 -14.849 18.141 1.00 69.20 174 TRP A O 1
ATOM 1306 N N . ASN A 1 181 ? 13.914 -12.631 18.619 1.00 66.08 175 ASN A N 1
ATOM 1307 C CA . ASN A 1 181 ? 12.633 -12.421 17.957 1.00 65.81 175 ASN A CA 1
ATOM 1308 C C . ASN A 1 181 ? 12.918 -12.367 16.502 1.00 68.32 175 ASN A C 1
ATOM 1309 O O . ASN A 1 181 ? 14.027 -12.001 16.142 1.00 68.04 175 ASN A O 1
ATOM 1314 N N . GLY A 1 182 ? 11.966 -12.773 15.673 1.00 65.01 176 GLY A N 1
ATOM 1315 C CA . GLY A 1 182 ? 12.162 -12.811 14.225 1.00 64.30 176 GLY A CA 1
ATOM 1316 C C . GLY A 1 182 ? 11.437 -11.723 13.475 1.00 66.85 176 GLY A C 1
ATOM 1317 O O . GLY A 1 182 ? 10.317 -11.361 13.827 1.00 67.18 176 GLY A O 1
ATOM 1318 N N . ASP A 1 183 ? 12.079 -11.208 12.440 1.00 61.86 177 ASP A N 1
ATOM 1319 C CA . ASP A 1 183 ? 11.566 -10.135 11.598 1.00 61.95 17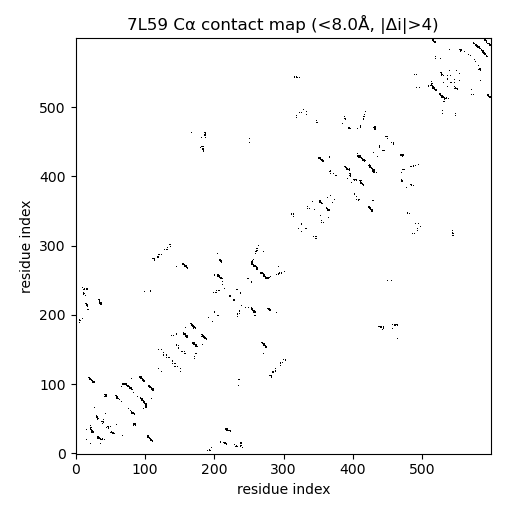7 ASP A CA 1
ATOM 1320 C C . ASP A 1 183 ? 11.698 -10.573 10.137 1.00 66.00 177 ASP A C 1
ATOM 1321 O O . ASP A 1 183 ? 12.815 -10.890 9.717 1.00 65.48 177 ASP A O 1
ATOM 1326 N N . ILE A 1 184 ? 10.570 -10.676 9.386 1.00 63.08 178 ILE A N 1
ATOM 1327 C CA . ILE A 1 184 ? 10.620 -11.066 7.963 1.00 63.73 178 ILE A CA 1
ATOM 1328 C C . ILE A 1 184 ? 10.976 -9.806 7.154 1.00 70.20 178 ILE A C 1
ATOM 1329 O O . ILE A 1 184 ? 10.097 -9.005 6.814 1.00 72.50 178 ILE A O 1
ATOM 1334 N N . ILE A 1 185 ? 12.283 -9.600 6.912 1.00 66.00 179 ILE A N 1
ATOM 1335 C CA . ILE A 1 185 ? 12.833 -8.394 6.268 1.00 65.62 179 ILE A CA 1
ATOM 1336 C C . ILE A 1 185 ? 12.714 -8.443 4.721 1.00 72.65 179 ILE A C 1
ATOM 1337 O O . ILE A 1 185 ? 12.586 -7.399 4.078 1.00 75.01 179 ILE A O 1
ATOM 1342 N N . ALA A 1 186 ? 12.745 -9.640 4.139 1.00 68.62 180 ALA A N 1
ATOM 1343 C CA . ALA A 1 186 ? 12.608 -9.831 2.704 1.00 68.28 180 ALA A CA 1
ATOM 1344 C C . ALA A 1 186 ? 11.738 -11.020 2.438 1.00 69.61 180 ALA A C 1
ATOM 1345 O O . ALA A 1 186 ? 11.643 -11.925 3.278 1.00 67.45 180 ALA A O 1
ATOM 1347 N N . GLU A 1 187 ? 11.077 -11.003 1.271 1.00 65.67 181 GLU A N 1
ATOM 1348 C CA . GLU A 1 187 ? 10.174 -12.053 0.839 1.00 64.77 181 GLU A CA 1
ATOM 1349 C C . GLU A 1 187 ? 10.003 -12.031 -0.662 1.00 72.29 181 GLU A C 1
ATOM 1350 O O . GLU A 1 187 ? 9.975 -10.953 -1.272 1.00 75.68 181 GLU A O 1
ATOM 1356 N N . ALA A 1 188 ? 9.855 -13.229 -1.250 1.00 66.47 182 ALA A N 1
ATOM 1357 C CA . ALA A 1 188 ? 9.542 -13.481 -2.653 1.00 65.74 182 ALA A CA 1
ATOM 1358 C C . ALA A 1 188 ? 8.558 -14.617 -2.665 1.00 68.23 182 ALA A C 1
ATOM 1359 O O . ALA A 1 188 ? 8.741 -15.581 -1.926 1.00 67.46 182 ALA A O 1
ATOM 1361 N N . ARG A 1 189 ? 7.480 -14.490 -3.425 1.00 65.43 183 ARG A N 1
ATOM 1362 C CA . ARG A 1 189 ? 6.388 -15.469 -3.424 1.00 65.18 183 ARG A CA 1
ATOM 1363 C C . ARG A 1 189 ? 5.588 -15.467 -4.706 1.00 71.73 183 ARG A C 1
ATOM 1364 O O . ARG A 1 189 ? 5.533 -14.443 -5.377 1.00 73.33 183 ARG A O 1
ATOM 1372 N N . LYS A 1 190 ? 4.884 -16.582 -4.999 1.00 69.77 184 LYS A N 1
ATOM 1373 C CA . LYS A 1 190 ? 3.888 -16.680 -6.071 1.00 70.79 184 LYS A CA 1
ATOM 1374 C C . LYS A 1 190 ? 2.855 -15.608 -5.760 1.00 79.90 184 LYS A C 1
ATOM 1375 O O . LYS A 1 190 ? 2.480 -15.487 -4.587 1.00 79.50 184 LYS A O 1
ATOM 1381 N N . PRO A 1 191 ? 2.416 -14.774 -6.730 1.00 80.51 185 PRO A N 1
ATOM 1382 C CA . PRO A 1 191 ? 1.466 -13.686 -6.405 1.00 81.39 185 PRO A CA 1
ATOM 1383 C C . PRO A 1 191 ? 0.233 -14.084 -5.564 1.00 85.33 185 PRO A C 1
ATOM 1384 O O . PRO A 1 191 ? -0.163 -13.313 -4.684 1.00 86.24 185 PRO A O 1
ATOM 1388 N N . GLU A 1 192 ? -0.344 -15.279 -5.808 1.00 80.93 186 GLU A N 1
ATOM 1389 C CA . GLU A 1 192 ? -1.535 -15.819 -5.128 1.00 81.64 186 GLU A CA 1
ATOM 1390 C C . GLU A 1 192 ? -1.359 -16.020 -3.597 1.00 85.28 186 GLU A C 1
ATOM 1391 O O . GLU A 1 192 ? -2.344 -16.010 -2.850 1.00 86.47 186 GLU A O 1
ATOM 1397 N N . LEU A 1 193 ? -0.123 -16.238 -3.152 1.00 78.69 187 LEU A N 1
ATOM 1398 C CA . LEU A 1 193 ? 0.205 -16.514 -1.764 1.00 76.42 187 LEU A CA 1
ATOM 1399 C C . LEU A 1 193 ? 0.044 -15.282 -0.887 1.00 81.81 187 LEU A C 1
ATOM 1400 O O . LEU A 1 193 ? 0.225 -14.169 -1.363 1.00 83.04 187 LEU A O 1
ATOM 1405 N N . GLU A 1 194 ? -0.316 -15.492 0.395 1.00 78.30 188 GLU A N 1
ATOM 1406 C CA . GLU A 1 194 ? -0.437 -14.472 1.438 1.00 78.16 188 GLU A CA 1
ATOM 1407 C C . GLU A 1 194 ? 0.973 -13.931 1.745 1.00 79.99 188 GLU A C 1
ATOM 1408 O O . GLU A 1 194 ? 1.907 -14.723 1.909 1.00 77.40 188 GLU A O 1
ATOM 1414 N N . ALA A 1 195 ? 1.139 -12.596 1.771 1.00 76.91 189 ALA A N 1
ATOM 1415 C CA . ALA A 1 195 ? 2.425 -11.960 2.042 1.00 75.26 189 ALA A CA 1
ATOM 1416 C C . ALA A 1 195 ? 2.632 -11.764 3.543 1.00 79.79 189 ALA A C 1
ATOM 1417 O O . ALA A 1 195 ? 1.857 -11.052 4.198 1.00 81.75 189 ALA A O 1
ATOM 1419 N N . TYR A 1 196 ? 3.706 -12.394 4.081 1.00 72.65 190 TYR A N 1
ATOM 1420 C CA . TYR A 1 196 ? 4.100 -12.312 5.479 1.00 69.23 190 TYR A CA 1
ATOM 1421 C C . TYR A 1 196 ? 5.229 -11.291 5.678 1.00 70.58 190 TYR A C 1
ATOM 1422 O O . TYR A 1 196 ? 5.635 -11.063 6.813 1.00 69.57 190 TYR A O 1
ATOM 1431 N N . LEU A 1 197 ? 5.723 -10.652 4.602 1.00 66.83 191 LEU A N 1
ATOM 1432 C CA . LEU A 1 197 ? 6.778 -9.634 4.719 1.00 66.76 191 LEU A CA 1
ATOM 1433 C C . LEU A 1 197 ? 6.368 -8.546 5.727 1.00 71.55 191 LEU A C 1
ATOM 1434 O O . LEU A 1 197 ? 5.292 -7.993 5.625 1.00 73.40 191 LEU A O 1
ATOM 1439 N N . GLY A 1 198 ? 7.234 -8.260 6.682 1.00 68.19 192 GLY A N 1
ATOM 1440 C CA . GLY A 1 198 ? 6.993 -7.246 7.703 1.00 68.10 192 GLY A CA 1
ATOM 1441 C C . GLY A 1 198 ? 6.524 -7.827 9.019 1.00 71.02 192 GLY A C 1
ATOM 1442 O O . GLY A 1 198 ? 6.465 -7.124 10.028 1.00 70.63 192 GLY A O 1
ATOM 1443 N N . LEU A 1 199 ? 6.133 -9.106 8.996 1.00 67.29 193 LEU A N 1
ATOM 1444 C CA . LEU A 1 199 ? 5.680 -9.843 10.167 1.00 66.46 193 LEU A CA 1
ATOM 1445 C C . LEU A 1 199 ? 6.857 -10.125 11.045 1.00 69.06 193 LEU A C 1
ATOM 1446 O O . LEU A 1 199 ? 7.967 -10.362 10.548 1.00 68.50 193 LEU A O 1
ATOM 1451 N N . HIS A 1 200 ? 6.607 -10.065 12.357 1.00 64.42 194 HIS A N 1
ATOM 1452 C CA . HIS A 1 200 ? 7.519 -10.413 13.433 1.00 61.92 194 HIS A CA 1
ATOM 1453 C C . HIS A 1 200 ? 6.894 -11.533 14.230 1.00 65.98 194 HIS A C 1
ATOM 1454 O O . HIS A 1 200 ? 5.663 -11.594 14.346 1.00 65.73 194 HIS A O 1
ATOM 1461 N N . TYR A 1 201 ? 7.730 -12.422 14.782 1.00 61.18 195 TYR A N 1
ATOM 1462 C CA . TYR A 1 201 ? 7.257 -13.532 15.593 1.00 60.13 195 TYR A CA 1
ATOM 1463 C C . TYR A 1 201 ? 8.072 -13.574 16.860 1.00 64.44 195 TYR A C 1
ATOM 1464 O O . TYR A 1 201 ? 9.192 -13.073 16.871 1.00 62.27 195 TYR A O 1
ATOM 1473 N N . PRO A 1 202 ? 7.549 -14.145 17.956 1.00 64.51 196 PRO A N 1
ATOM 1474 C CA . PRO A 1 202 ? 8.354 -14.197 19.179 1.00 64.78 196 PRO A CA 1
ATOM 1475 C C . PRO A 1 202 ? 9.443 -15.261 19.116 1.00 68.87 196 PRO A C 1
ATOM 1476 O O . PRO A 1 202 ? 9.305 -16.248 18.395 1.00 67.49 196 PRO A O 1
ATOM 1480 N N . ALA A 1 203 ? 10.498 -15.079 19.938 1.00 66.32 197 ALA A N 1
ATOM 1481 C CA . ALA A 1 203 ? 11.630 -15.985 20.105 1.00 65.28 197 ALA A CA 1
ATOM 1482 C C . ALA A 1 203 ? 11.190 -17.411 20.421 1.00 70.41 197 ALA A C 1
ATOM 1483 O O . ALA A 1 203 ? 11.761 -18.357 19.873 1.00 71.58 197 ALA A O 1
ATOM 1485 N N . SER A 1 204 ? 10.136 -17.560 21.246 1.00 66.01 198 SER A N 1
ATOM 1486 C CA . SER A 1 204 ? 9.567 -18.838 21.686 1.00 65.32 198 SER A CA 1
ATOM 1487 C C . SER A 1 204 ? 9.093 -19.719 20.529 1.00 68.71 198 SER A C 1
ATOM 1488 O O . SER A 1 204 ? 8.881 -20.915 20.746 1.00 68.94 198 SER A O 1
ATOM 1491 N N . ASP A 1 205 ? 8.942 -19.135 19.303 1.00 64.67 199 ASP A N 1
ATOM 1492 C CA . ASP A 1 205 ? 8.484 -19.832 18.081 1.00 63.54 199 ASP A CA 1
ATOM 1493 C C . ASP A 1 205 ? 9.552 -20.731 17.511 1.00 66.27 199 ASP A C 1
ATOM 1494 O O . ASP A 1 205 ? 9.221 -21.645 16.777 1.00 65.89 199 ASP A O 1
ATOM 1499 N N . ILE A 1 206 ? 10.830 -20.433 17.791 1.00 62.33 200 ILE A N 1
ATOM 1500 C CA . ILE A 1 206 ? 11.974 -21.241 17.387 1.00 60.82 200 ILE A CA 1
ATOM 1501 C C . ILE A 1 206 ? 12.769 -21.495 18.654 1.00 65.76 200 ILE A C 1
ATOM 1502 O O . ILE A 1 206 ? 13.494 -20.607 19.076 1.00 65.52 200 ILE A O 1
ATOM 1507 N N . PRO A 1 207 ? 12.606 -22.658 19.324 1.00 65.04 201 PRO A N 1
ATOM 1508 C CA . PRO A 1 207 ? 13.382 -22.931 20.546 1.00 65.62 201 PRO A CA 1
ATOM 1509 C C . PRO A 1 207 ? 14.905 -22.851 20.353 1.00 68.62 201 PRO A C 1
ATOM 1510 O O . PRO A 1 207 ? 15.419 -23.043 19.263 1.00 66.54 201 PRO A O 1
ATOM 1514 N N . ALA A 1 208 ? 15.621 -22.573 21.435 1.00 67.46 202 ALA A N 1
ATOM 1515 C CA . ALA A 1 208 ? 17.076 -22.445 21.447 1.00 66.83 202 ALA A CA 1
ATOM 1516 C C . ALA A 1 208 ? 17.780 -23.656 20.824 1.00 72.66 202 ALA A C 1
ATOM 1517 O O . ALA A 1 208 ? 18.823 -23.472 20.183 1.00 72.58 202 ALA A O 1
ATOM 1519 N N . GLN A 1 209 ? 17.232 -24.889 21.004 1.00 69.80 203 GLN A N 1
ATOM 1520 C CA . GLN A 1 209 ? 17.876 -26.066 20.420 1.00 69.24 203 GLN A CA 1
ATOM 1521 C C . GLN A 1 209 ? 17.643 -26.083 18.909 1.00 71.30 203 GLN A C 1
ATOM 1522 O O . GLN A 1 209 ? 18.558 -26.457 18.169 1.00 71.74 203 GLN A O 1
ATOM 1528 N N . ALA A 1 210 ? 16.432 -25.658 18.457 1.00 65.43 204 ALA A N 1
ATOM 1529 C CA . ALA A 1 210 ? 16.089 -25.540 17.034 1.00 63.06 204 ALA A CA 1
ATOM 1530 C C . ALA A 1 210 ? 17.064 -24.592 16.413 1.00 66.26 204 ALA A C 1
ATOM 1531 O O . ALA A 1 210 ? 17.756 -24.988 15.491 1.00 67.86 204 ALA A O 1
ATOM 1533 N N . ARG A 1 211 ? 17.257 -23.411 17.023 1.00 62.11 205 ARG A N 1
ATOM 1534 C CA . ARG A 1 211 ? 18.229 -22.379 16.604 1.00 60.35 205 ARG A CA 1
ATOM 1535 C C . ARG A 1 211 ? 19.683 -22.929 16.570 1.00 63.99 205 ARG A C 1
ATOM 1536 O O . ARG A 1 211 ? 20.404 -22.678 15.609 1.00 64.40 205 ARG A O 1
ATOM 1544 N N . ALA A 1 212 ? 20.102 -23.679 17.615 1.00 60.07 206 ALA A N 1
ATOM 1545 C CA . ALA A 1 212 ? 21.426 -24.291 17.712 1.00 59.02 206 ALA A CA 1
ATOM 1546 C C . ALA A 1 212 ? 21.698 -25.266 16.563 1.00 65.49 206 ALA A C 1
ATOM 1547 O O . ALA A 1 212 ? 22.818 -25.289 16.026 1.00 66.77 206 ALA A O 1
ATOM 1549 N N . LEU A 1 213 ? 20.712 -26.105 16.269 1.00 60.65 207 LEU A N 1
ATOM 1550 C CA . LEU A 1 213 ? 20.822 -27.097 15.174 1.00 59.11 207 LEU A CA 1
ATOM 1551 C C . LEU A 1 213 ? 20.857 -26.418 13.805 1.00 65.44 207 LEU A C 1
ATOM 1552 O O . LEU A 1 213 ? 21.510 -26.950 12.931 1.00 68.71 207 LEU A O 1
ATOM 1557 N N . TYR A 1 214 ? 20.117 -25.330 13.608 1.00 59.26 208 TYR A N 1
ATOM 1558 C CA . TYR A 1 214 ? 20.156 -24.628 12.300 1.00 58.29 208 TYR A CA 1
ATOM 1559 C C . TYR A 1 214 ? 21.570 -24.098 12.065 1.00 64.92 208 TYR A C 1
ATOM 1560 O O . TYR A 1 214 ? 22.088 -24.198 10.961 1.00 64.63 208 TYR A O 1
ATOM 1569 N N . LEU A 1 215 ? 22.169 -23.535 13.106 1.00 64.10 209 LEU A N 1
ATOM 1570 C CA . LEU A 1 215 ? 23.550 -23.008 13.049 1.00 64.06 209 LEU A CA 1
ATOM 1571 C C . LEU A 1 215 ? 24.495 -24.177 12.785 1.00 68.80 209 LEU A C 1
ATOM 1572 O O . LEU A 1 215 ? 25.394 -24.049 11.971 1.00 67.10 209 LEU A O 1
ATOM 1577 N N . ARG A 1 216 ? 24.283 -25.278 13.488 1.00 68.37 210 ARG A N 1
ATOM 1578 C CA . ARG A 1 216 ? 25.151 -26.466 13.339 1.00 69.81 210 ARG A CA 1
ATOM 1579 C C . ARG A 1 216 ? 24.991 -27.146 11.980 1.00 74.47 210 ARG A C 1
ATOM 1580 O O . ARG A 1 216 ? 26.005 -27.462 11.367 1.00 74.14 210 ARG A O 1
ATOM 1588 N N . ASN A 1 217 ? 23.750 -27.363 11.550 1.00 71.90 211 ASN A N 1
ATOM 1589 C CA . ASN A 1 217 ? 23.445 -28.099 10.296 1.00 70.72 211 ASN A CA 1
ATOM 1590 C C . ASN A 1 217 ? 23.777 -27.333 9.020 1.00 75.12 211 ASN A C 1
ATOM 1591 O O . ASN A 1 217 ? 24.002 -28.018 8.026 1.00 76.39 211 ASN A O 1
ATOM 1596 N N . ARG A 1 218 ? 23.676 -26.000 9.053 1.00 70.89 212 ARG A N 1
ATOM 1597 C CA . ARG A 1 218 ? 23.821 -25.010 7.940 1.00 70.04 212 ARG A CA 1
ATOM 1598 C C . ARG A 1 218 ? 22.549 -24.999 7.097 1.00 69.97 212 ARG A C 1
ATOM 1599 O O . ARG A 1 218 ? 21.931 -23.958 7.030 1.00 69.73 212 ARG A O 1
ATOM 1607 N N . VAL A 1 219 ? 22.171 -26.121 6.498 1.00 64.93 213 VAL A N 1
ATOM 1608 C CA . VAL A 1 219 ? 20.916 -26.186 5.705 1.00 63.33 213 VAL A CA 1
ATOM 1609 C C . VAL A 1 219 ? 20.047 -27.302 6.276 1.00 66.97 213 VAL A C 1
ATOM 1610 O O . VAL A 1 219 ? 20.559 -28.402 6.436 1.00 67.77 213 VAL A O 1
ATOM 1614 N N . ARG A 1 220 ? 18.779 -27.008 6.552 1.00 62.54 214 ARG A N 1
ATOM 1615 C CA . ARG A 1 220 ? 17.854 -28.028 7.103 1.00 62.01 214 ARG A CA 1
ATOM 1616 C C . ARG A 1 220 ? 16.605 -28.128 6.224 1.00 66.38 214 ARG A C 1
ATOM 1617 O O . ARG A 1 220 ? 15.946 -27.119 6.035 1.00 68.58 214 ARG A O 1
ATOM 1625 N N . GLN A 1 221 ? 16.276 -29.329 5.756 1.00 60.35 215 GLN A N 1
ATOM 1626 C CA . GLN A 1 221 ? 15.083 -29.541 4.946 1.00 58.82 215 GLN A CA 1
ATOM 1627 C C . GLN A 1 221 ? 13.970 -30.413 5.634 1.00 61.73 215 GLN A C 1
ATOM 1628 O O . GLN A 1 221 ? 14.206 -31.192 6.568 1.00 59.61 215 GLN A O 1
ATOM 1634 N N . ILE A 1 222 ? 12.741 -30.230 5.126 1.00 58.79 216 ILE A N 1
ATOM 1635 C CA . ILE A 1 222 ? 11.518 -30.975 5.425 1.00 58.55 216 ILE A CA 1
ATOM 1636 C C . ILE A 1 222 ? 10.945 -31.238 4.042 1.00 64.57 216 ILE A C 1
ATOM 1637 O O . ILE A 1 222 ? 10.459 -30.293 3.425 1.00 65.23 216 ILE A O 1
ATOM 1642 N N . ALA A 1 223 ? 11.156 -32.454 3.490 1.00 60.78 217 ALA A N 1
ATOM 1643 C CA . ALA A 1 223 ? 10.722 -32.811 2.129 1.00 60.62 217 ALA A CA 1
ATOM 1644 C C . ALA A 1 223 ? 9.194 -32.907 1.992 1.00 66.21 217 ALA A C 1
ATOM 1645 O O . ALA A 1 223 ? 8.666 -32.497 0.967 1.00 67.94 217 ALA A O 1
ATOM 1647 N N . ASP A 1 224 ? 8.497 -33.460 2.995 1.00 64.24 218 ASP A N 1
ATOM 1648 C CA . ASP A 1 224 ? 7.041 -33.625 3.012 1.00 65.88 218 ASP A CA 1
ATOM 1649 C C . ASP A 1 224 ? 6.560 -33.539 4.461 1.00 70.90 218 ASP A C 1
ATOM 1650 O O . ASP A 1 224 ? 6.858 -34.427 5.263 1.00 70.99 218 ASP A O 1
ATOM 1655 N N . VAL A 1 225 ? 5.844 -32.448 4.800 1.00 67.44 219 VAL A N 1
ATOM 1656 C CA . VAL A 1 225 ? 5.336 -32.158 6.146 1.00 67.42 219 VAL A CA 1
ATOM 1657 C C . VAL A 1 225 ? 4.430 -33.295 6.653 1.00 73.69 219 VAL A C 1
ATOM 1658 O O . VAL A 1 225 ? 4.484 -33.645 7.840 1.00 73.62 219 VAL A O 1
ATOM 1662 N N . GLY A 1 226 ? 3.670 -33.896 5.737 1.00 71.84 220 GLY A N 1
ATOM 1663 C CA . GLY A 1 226 ? 2.786 -35.011 6.043 1.00 72.78 220 GLY A CA 1
ATOM 1664 C C . GLY A 1 226 ? 3.436 -36.373 5.916 1.00 78.39 220 GLY A C 1
ATOM 1665 O O . GLY A 1 226 ? 2.732 -37.350 5.647 1.00 80.93 220 GLY A O 1
ATOM 1666 N N . TYR A 1 227 ? 4.777 -36.464 6.116 1.00 73.19 221 TYR A N 1
ATOM 1667 C CA . TYR A 1 227 ? 5.544 -37.713 6.036 1.00 72.09 221 TYR A CA 1
ATOM 1668 C C . TYR A 1 227 ? 5.169 -38.689 7.147 1.00 77.64 221 TYR A C 1
ATOM 1669 O O . TYR A 1 227 ? 4.796 -38.243 8.234 1.00 77.00 221 TYR A O 1
ATOM 1678 N N . GLN A 1 228 ? 5.322 -40.013 6.895 1.00 77.13 222 GLN A N 1
ATOM 1679 C CA . GLN A 1 228 ? 5.124 -41.067 7.906 1.00 79.01 222 GLN A CA 1
ATOM 1680 C C . GLN A 1 228 ? 6.480 -41.274 8.570 1.00 81.63 222 GLN A C 1
ATOM 1681 O O . GLN A 1 228 ? 7.401 -41.710 7.872 1.00 80.67 222 GLN A O 1
ATOM 1687 N N . PRO A 1 229 ? 6.673 -40.875 9.860 1.00 77.29 223 PRO A N 1
ATOM 1688 C CA . PRO A 1 229 ? 8.014 -40.989 10.466 1.00 76.05 223 PRO A CA 1
ATOM 1689 C C . PRO A 1 229 ? 8.544 -42.417 10.429 1.00 79.89 223 PRO A C 1
ATOM 1690 O O . PRO A 1 229 ? 7.792 -43.366 10.700 1.00 81.03 223 PRO A O 1
ATOM 1694 N N . SER A 1 230 ? 9.827 -42.565 10.031 1.00 73.66 224 SER A N 1
ATOM 1695 C CA . SER A 1 230 ? 10.487 -43.868 9.978 1.00 72.45 224 SER A CA 1
ATOM 1696 C C . SER A 1 230 ? 11.231 -44.126 11.330 1.00 74.88 224 SER A C 1
ATOM 1697 O O . SER A 1 230 ? 12.252 -43.496 11.589 1.00 73.10 224 SER A O 1
ATOM 1700 N N . PRO A 1 231 ? 10.714 -45.000 12.225 1.00 73.16 225 PRO A N 1
ATOM 1701 C CA . PRO A 1 231 ? 11.405 -45.230 13.501 1.00 73.97 225 PRO A CA 1
ATOM 1702 C C . PRO A 1 231 ? 12.772 -45.868 13.341 1.00 78.60 225 PRO A C 1
ATOM 1703 O O . PRO A 1 231 ? 12.943 -46.730 12.464 1.00 78.31 225 PRO A O 1
ATOM 1707 N N . ILE A 1 232 ? 13.745 -45.424 14.185 1.00 74.58 226 ILE A N 1
ATOM 1708 C CA . ILE A 1 232 ? 15.078 -46.026 14.261 1.00 75.08 226 ILE A CA 1
ATOM 1709 C C . ILE A 1 232 ? 14.877 -47.254 15.097 1.00 80.60 226 ILE A C 1
ATOM 1710 O O . ILE A 1 232 ? 14.351 -47.130 16.199 1.00 81.63 226 ILE A O 1
ATOM 1715 N N . GLN A 1 233 ? 15.203 -48.433 14.552 1.00 78.99 227 GLN A N 1
ATOM 1716 C CA . GLN A 1 233 ? 15.033 -49.722 15.230 1.00 82.14 227 GLN A CA 1
ATOM 1717 C C . GLN A 1 233 ? 16.407 -50.374 15.495 1.00 88.35 227 GLN A C 1
ATOM 1718 O O . GLN A 1 233 ? 17.255 -50.302 14.608 1.00 85.88 227 GLN A O 1
ATOM 1724 N N . PRO A 1 234 ? 16.726 -50.924 16.697 1.00 89.87 228 PRO A N 1
ATOM 1725 C CA . PRO A 1 234 ? 15.906 -51.181 17.907 1.00 92.56 228 PRO A CA 1
ATOM 1726 C C . PRO A 1 234 ? 15.422 -49.985 18.760 1.00 99.88 228 PRO A C 1
ATOM 1727 O O . PRO A 1 234 ? 14.590 -50.242 19.652 1.00 103.23 228 PRO A O 1
ATOM 1731 N N . THR A 1 235 ? 15.947 -48.730 18.536 1.00 92.87 229 THR A N 1
ATOM 1732 C CA . THR A 1 235 ? 15.642 -47.437 19.210 1.00 91.91 229 THR A CA 1
ATOM 1733 C C . THR A 1 235 ? 16.840 -46.989 20.026 1.00 96.41 229 THR A C 1
ATOM 1734 O O . THR A 1 235 ? 17.405 -45.928 19.746 1.00 95.58 229 THR A O 1
ATOM 1738 N N . VAL A 1 236 ? 17.205 -47.770 21.039 1.00 93.87 230 VAL A N 1
ATOM 1739 C CA . VAL A 1 236 ? 18.362 -47.508 21.893 1.00 94.04 230 VAL A CA 1
ATOM 1740 C C . VAL A 1 236 ? 19.452 -48.521 21.548 1.00 98.91 230 VAL A C 1
ATOM 1741 O O . VAL A 1 236 ? 19.150 -49.710 21.362 1.00 99.71 230 VAL A O 1
ATOM 1745 N N . HIS A 1 237 ? 20.715 -48.038 21.439 1.00 94.66 231 HIS A N 1
ATOM 1746 C CA . HIS A 1 237 ? 21.901 -48.823 21.090 1.00 94.92 231 HIS A CA 1
ATOM 1747 C C . HIS A 1 237 ? 21.889 -50.166 21.803 1.00 101.91 231 HIS A C 1
ATOM 1748 O O . HIS A 1 237 ? 21.655 -50.213 23.012 1.00 103.51 231 HIS A O 1
ATOM 1755 N N . PRO A 1 238 ? 22.094 -51.276 21.068 1.00 99.93 232 PRO A N 1
ATOM 1756 C CA . PRO A 1 238 ? 22.014 -52.611 21.698 1.00 102.67 232 PRO A CA 1
ATOM 1757 C C . PRO A 1 238 ? 23.032 -52.893 22.825 1.00 108.92 232 PRO A C 1
ATOM 1758 O O . PRO A 1 238 ? 22.718 -53.717 23.690 1.00 110.75 232 PRO A O 1
ATOM 1762 N N . GLN A 1 239 ? 24.225 -52.235 22.832 1.00 104.90 233 GLN A N 1
ATOM 1763 C CA . GLN A 1 239 ? 25.227 -52.455 23.894 1.00 106.52 233 GLN A CA 1
ATOM 1764 C C . GLN A 1 239 ? 25.590 -51.163 24.675 1.00 108.91 233 GLN A C 1
ATOM 1765 O O . GLN A 1 239 ? 26.249 -51.265 25.712 1.00 111.34 233 GLN A O 1
ATOM 1771 N N . LEU A 1 240 ? 25.131 -49.977 24.231 1.00 101.58 234 LEU A N 1
ATOM 1772 C CA . LEU A 1 240 ? 25.384 -48.726 24.964 1.00 100.36 234 LEU A CA 1
ATOM 1773 C C . LEU A 1 240 ? 24.117 -48.231 25.683 1.00 105.16 234 LEU A C 1
ATOM 1774 O O . LEU A 1 240 ? 24.228 -47.424 26.608 1.00 104.87 234 LEU A O 1
ATOM 1779 N N . GLY A 1 241 ? 22.939 -48.677 25.216 1.00 102.56 235 GLY A N 1
ATOM 1780 C CA . GLY A 1 241 ? 21.623 -48.305 25.741 1.00 102.60 235 GLY A CA 1
ATOM 1781 C C . GLY A 1 241 ? 21.212 -46.848 25.562 1.00 105.48 235 GLY A C 1
ATOM 1782 O O . GLY A 1 241 ? 20.222 -46.412 26.163 1.00 106.22 235 GLY A O 1
ATOM 1783 N N . THR A 1 242 ? 21.968 -46.079 24.742 1.00 98.86 236 THR A N 1
ATOM 1784 C CA . THR A 1 242 ? 21.733 -44.654 24.481 1.00 95.60 236 THR A CA 1
ATOM 1785 C C . THR A 1 242 ? 20.927 -44.419 23.198 1.00 96.33 236 THR A C 1
ATOM 1786 O O . THR A 1 242 ? 21.070 -45.191 22.246 1.00 96.76 236 THR A O 1
ATOM 1790 N N . PRO A 1 243 ? 20.133 -43.325 23.105 1.00 89.07 237 PRO A N 1
ATOM 1791 C CA . PRO A 1 243 ? 19.434 -43.050 21.838 1.00 85.64 237 PRO A CA 1
ATOM 1792 C C . PRO A 1 243 ? 20.397 -42.499 20.774 1.00 84.57 237 PRO A C 1
ATOM 1793 O O . PRO A 1 243 ? 21.511 -42.085 21.107 1.00 83.64 237 PRO A O 1
ATOM 1797 N N . VAL A 1 244 ? 19.966 -42.491 19.494 1.00 77.69 238 VAL A N 1
ATOM 1798 C CA . VAL A 1 244 ? 20.789 -41.942 18.414 1.00 74.79 238 VAL A CA 1
ATOM 1799 C C . VAL A 1 244 ? 20.687 -40.415 18.475 1.00 78.19 238 VAL A C 1
ATOM 1800 O O . VAL A 1 244 ? 19.578 -39.865 18.440 1.00 76.82 238 VAL A O 1
ATOM 1804 N N . ASP A 1 245 ? 21.844 -39.738 18.618 1.00 74.55 239 ASP A N 1
ATOM 1805 C CA . ASP A 1 245 ? 21.922 -38.276 18.587 1.00 72.26 239 ASP A CA 1
ATOM 1806 C C . ASP A 1 245 ? 21.985 -37.914 17.103 1.00 73.09 239 ASP A C 1
ATOM 1807 O O . ASP A 1 245 ? 22.914 -38.321 16.393 1.00 71.74 239 ASP A O 1
ATOM 1812 N N . LEU A 1 246 ? 20.936 -37.233 16.624 1.00 68.07 240 LEU A N 1
ATOM 1813 C CA . LEU A 1 246 ? 20.741 -36.854 15.232 1.00 65.34 240 LEU A CA 1
ATOM 1814 C C . LEU A 1 246 ? 21.045 -35.370 14.984 1.00 70.37 240 LEU A C 1
ATOM 1815 O O . LEU A 1 246 ? 20.545 -34.787 14.028 1.00 69.90 240 LEU A O 1
ATOM 1820 N N . SER A 1 247 ? 21.904 -34.774 15.815 1.00 68.57 241 SER A N 1
ATOM 1821 C CA . SER A 1 247 ? 22.278 -33.364 15.738 1.00 67.92 241 SER A CA 1
ATOM 1822 C C . SER A 1 247 ? 22.935 -33.013 14.422 1.00 71.90 241 SER A C 1
ATOM 1823 O O . SER A 1 247 ? 22.864 -31.857 14.007 1.00 71.03 241 SER A O 1
ATOM 1826 N N . ASP A 1 248 ? 23.600 -33.988 13.785 1.00 69.23 242 ASP A N 1
ATOM 1827 C CA . ASP A 1 248 ? 24.272 -33.780 12.497 1.00 68.79 242 ASP A CA 1
ATOM 1828 C C . ASP A 1 248 ? 23.533 -34.454 11.336 1.00 72.56 242 ASP A C 1
ATOM 1829 O O . ASP A 1 248 ? 23.827 -34.150 10.182 1.00 72.76 242 ASP A O 1
ATOM 1834 N N . VAL A 1 249 ? 22.591 -35.371 11.633 1.00 67.98 243 VAL A N 1
ATOM 1835 C CA . VAL A 1 249 ? 21.828 -36.086 10.609 1.00 66.22 243 VAL A CA 1
ATOM 1836 C C . VAL A 1 249 ? 20.767 -35.142 9.999 1.00 67.29 243 VAL A C 1
ATOM 1837 O O . VAL A 1 249 ? 19.958 -34.595 10.730 1.00 66.10 243 VAL A O 1
ATOM 1841 N N . SER A 1 250 ? 20.807 -34.928 8.660 1.00 63.25 244 SER A N 1
ATOM 1842 C CA . SER A 1 250 ? 19.879 -34.030 7.943 1.00 61.34 244 SER A CA 1
ATOM 1843 C C . SER A 1 250 ? 18.472 -34.644 7.781 1.00 64.30 244 SER A C 1
ATOM 1844 O O . SER A 1 250 ? 17.493 -33.893 7.622 1.00 62.93 244 SER A O 1
ATOM 1847 N N . LEU A 1 251 ? 18.390 -36.004 7.853 1.00 60.26 245 LEU A N 1
ATOM 1848 C CA . LEU A 1 251 ? 17.168 -36.812 7.819 1.00 59.84 245 LEU A CA 1
ATOM 1849 C C . LEU A 1 251 ? 16.410 -36.722 9.147 1.00 66.18 245 LEU A C 1
ATOM 1850 O O . LEU A 1 251 ? 15.325 -37.271 9.253 1.00 67.79 245 LEU A O 1
ATOM 1855 N N . ARG A 1 252 ? 16.989 -36.089 10.176 1.00 63.40 246 ARG A N 1
ATOM 1856 C CA . ARG A 1 252 ? 16.370 -35.928 11.496 1.00 63.76 246 ARG A CA 1
ATOM 1857 C C . ARG A 1 252 ? 14.926 -35.445 11.374 1.00 67.54 246 ARG A C 1
ATOM 1858 O O . ARG A 1 252 ? 14.631 -34.500 10.638 1.00 66.49 246 ARG A O 1
ATOM 1866 N N . SER A 1 253 ? 14.034 -36.161 12.057 1.00 66.18 247 SER A N 1
ATOM 1867 C CA . SER A 1 253 ? 12.611 -35.902 12.194 1.00 67.02 247 SER A CA 1
ATOM 1868 C C . SER A 1 253 ? 12.339 -34.466 12.699 1.00 72.61 247 SER A C 1
ATOM 1869 O O . SER A 1 253 ? 13.214 -33.829 13.301 1.00 73.13 247 SER A O 1
ATOM 1872 N N . VAL A 1 254 ? 11.127 -33.958 12.447 1.00 68.97 248 VAL A N 1
ATOM 1873 C CA . VAL A 1 254 ? 10.748 -32.628 12.894 1.00 67.26 248 VAL A CA 1
ATOM 1874 C C . VAL A 1 254 ? 9.675 -32.789 13.989 1.00 72.68 248 VAL A C 1
ATOM 1875 O O . VAL A 1 254 ? 8.955 -33.791 14.032 1.00 73.63 248 VAL A O 1
ATOM 1879 N N . SER A 1 255 ? 9.722 -31.874 14.968 1.00 69.87 249 SER A N 1
ATOM 1880 C CA . SER A 1 255 ? 8.812 -31.795 16.093 1.00 71.38 249 SER A CA 1
ATOM 1881 C C . SER A 1 255 ? 7.371 -31.735 15.603 1.00 74.36 249 SER A C 1
ATOM 1882 O O . SER A 1 255 ? 7.060 -30.925 14.723 1.00 72.19 249 SER A O 1
ATOM 1885 N N . PRO A 1 256 ? 6.474 -32.559 16.192 1.00 72.95 250 PRO A N 1
ATOM 1886 C CA . PRO A 1 256 ? 5.050 -32.524 15.791 1.00 73.55 250 PRO A CA 1
ATOM 1887 C C . PRO A 1 256 ? 4.393 -31.151 15.974 1.00 76.52 250 PRO A C 1
ATOM 1888 O O . PRO A 1 256 ? 3.398 -30.879 15.325 1.00 76.13 250 PRO A O 1
ATOM 1892 N N . VAL A 1 257 ? 4.977 -30.273 16.807 1.00 73.64 251 VAL A N 1
ATOM 1893 C CA . VAL A 1 257 ? 4.487 -28.905 16.999 1.00 73.41 251 VAL A CA 1
ATOM 1894 C C . VAL A 1 257 ? 4.719 -28.115 15.697 1.00 75.12 251 VAL A C 1
ATOM 1895 O O . VAL A 1 257 ? 3.781 -27.505 15.170 1.00 75.55 251 VAL A O 1
ATOM 1899 N N . HIS A 1 258 ? 5.965 -28.147 15.177 1.00 67.75 252 HIS A N 1
ATOM 1900 C CA . HIS A 1 258 ? 6.310 -27.442 13.952 1.00 64.58 252 HIS A CA 1
ATOM 1901 C C . HIS A 1 258 ? 5.520 -28.000 12.771 1.00 68.94 252 HIS A C 1
ATOM 1902 O O . HIS A 1 258 ? 5.014 -27.216 11.978 1.00 70.22 252 HIS A O 1
ATOM 1909 N N . LEU A 1 259 ? 5.357 -29.336 12.676 1.00 64.63 253 LEU A N 1
ATOM 1910 C CA . LEU A 1 259 ? 4.577 -29.955 11.607 1.00 63.61 253 LEU A CA 1
ATOM 1911 C C . LEU A 1 259 ? 3.124 -29.445 11.613 1.00 67.95 253 LEU A C 1
ATOM 1912 O O . LEU A 1 259 ? 2.593 -29.156 10.557 1.00 69.32 253 LEU A O 1
ATOM 1917 N N . GLU A 1 260 ? 2.506 -29.307 12.789 1.00 65.77 254 GLU A N 1
ATOM 1918 C CA . GLU A 1 260 ? 1.157 -28.755 12.989 1.00 67.16 254 GLU A CA 1
ATOM 1919 C C . GLU A 1 260 ? 1.122 -27.269 12.523 1.00 74.39 254 GLU A C 1
ATOM 1920 O O . GLU A 1 260 ? 0.134 -26.839 11.933 1.00 76.60 254 GLU A O 1
ATOM 1926 N N . TYR A 1 261 ? 2.195 -26.496 12.796 1.00 69.85 255 TYR A N 1
ATOM 1927 C CA . TYR A 1 261 ? 2.289 -25.099 12.388 1.00 68.84 255 TYR A CA 1
ATOM 1928 C C . TYR A 1 261 ? 2.215 -24.993 10.866 1.00 74.17 255 TYR A C 1
ATOM 1929 O O . TYR A 1 261 ? 1.380 -24.247 10.353 1.00 75.54 255 TYR A O 1
ATOM 1938 N N . LEU A 1 262 ? 3.107 -25.727 10.150 1.00 68.82 256 LEU A N 1
ATOM 1939 C CA . LEU A 1 262 ? 3.205 -25.730 8.687 1.00 66.77 256 LEU A CA 1
ATOM 1940 C C . LEU A 1 262 ? 1.955 -26.297 7.998 1.00 69.87 256 LEU A C 1
ATOM 1941 O O . LEU A 1 262 ? 1.573 -25.825 6.925 1.00 70.31 256 LEU A O 1
ATOM 1946 N N . ALA A 1 263 ? 1.329 -27.301 8.604 1.00 66.12 257 ALA A N 1
ATOM 1947 C CA . ALA A 1 263 ? 0.121 -27.923 8.075 1.00 67.32 257 ALA A CA 1
ATOM 1948 C C . ALA A 1 263 ? -1.054 -26.936 8.111 1.00 75.15 257 ALA A C 1
ATOM 1949 O O . ALA A 1 263 ? -1.809 -26.880 7.145 1.00 77.61 257 ALA A O 1
ATOM 1951 N N . ASN A 1 264 ? -1.170 -26.115 9.177 1.00 70.92 258 ASN A N 1
ATOM 1952 C CA . ASN A 1 264 ? -2.221 -25.104 9.288 1.00 72.34 258 ASN A CA 1
ATOM 1953 C C . ASN A 1 264 ? -2.090 -24.081 8.168 1.00 77.88 258 ASN A C 1
ATOM 1954 O O . ASN A 1 264 ? -3.098 -23.654 7.602 1.00 79.96 258 ASN A O 1
ATOM 1959 N N . MET A 1 265 ? -0.835 -23.751 7.812 1.00 72.97 259 MET A N 1
ATOM 1960 C CA . MET A 1 265 ? -0.432 -22.790 6.779 1.00 71.39 259 MET A CA 1
ATOM 1961 C C . MET A 1 265 ? -0.660 -23.307 5.370 1.00 74.57 259 MET A C 1
ATOM 1962 O O . MET A 1 265 ? -0.721 -22.483 4.449 1.00 74.17 259 MET A O 1
ATOM 1967 N N . GLY A 1 266 ? -0.690 -24.649 5.208 1.00 69.87 260 GLY A N 1
ATOM 1968 C CA . GLY A 1 266 ? -0.796 -25.344 3.920 1.00 68.87 260 GLY A CA 1
ATOM 1969 C C . GLY A 1 266 ? 0.564 -25.660 3.302 1.00 71.09 260 GLY A C 1
ATOM 1970 O O . GLY A 1 266 ? 0.643 -26.110 2.159 1.00 69.35 260 GLY A O 1
ATOM 1971 N N . VAL A 1 267 ? 1.661 -25.382 4.051 1.00 67.85 261 VAL A N 1
ATOM 1972 C CA . VAL A 1 267 ? 3.062 -25.566 3.641 1.00 65.86 261 VAL A CA 1
ATOM 1973 C C . VAL A 1 267 ? 3.371 -27.068 3.727 1.00 71.42 261 VAL A C 1
ATOM 1974 O O . VAL A 1 267 ? 3.047 -27.700 4.747 1.00 72.89 261 VAL A O 1
ATOM 1978 N N . THR A 1 268 ? 3.952 -27.640 2.642 1.00 65.36 262 THR A N 1
ATOM 1979 C CA . THR A 1 268 ? 4.199 -29.079 2.544 1.00 64.43 262 THR A CA 1
ATOM 1980 C C . THR A 1 268 ? 5.699 -29.412 2.520 1.00 65.32 262 THR A C 1
ATOM 1981 O O . THR A 1 268 ? 6.068 -30.589 2.662 1.00 63.63 262 THR A O 1
ATOM 1985 N N . ALA A 1 269 ? 6.562 -28.401 2.356 1.00 60.88 263 ALA A N 1
ATOM 1986 C CA . ALA A 1 269 ? 8.020 -28.611 2.363 1.00 58.87 263 ALA A CA 1
ATOM 1987 C C . ALA A 1 269 ? 8.728 -27.353 2.766 1.00 60.93 263 ALA A C 1
ATOM 1988 O O . ALA A 1 269 ? 8.177 -26.273 2.579 1.00 62.18 263 ALA A O 1
ATOM 1990 N N . THR A 1 270 ? 9.914 -27.478 3.389 1.00 56.15 264 THR A N 1
ATOM 1991 C CA . THR A 1 270 ? 10.733 -26.333 3.813 1.00 54.87 264 THR A CA 1
ATOM 1992 C C . THR A 1 270 ? 12.242 -26.643 3.628 1.00 58.46 264 THR A C 1
ATOM 1993 O O . THR A 1 270 ? 12.682 -27.797 3.717 1.00 58.04 264 THR A O 1
ATOM 1997 N N . LEU A 1 271 ? 12.997 -25.599 3.310 1.00 54.39 265 LEU A N 1
ATOM 1998 C CA . LEU A 1 271 ? 14.437 -25.580 3.206 1.00 54.56 265 LEU A CA 1
ATOM 1999 C C . LEU A 1 271 ? 14.901 -24.334 3.939 1.00 61.81 265 LEU A C 1
ATOM 2000 O O . LEU A 1 271 ? 14.610 -23.231 3.496 1.00 64.12 265 LEU A O 1
ATOM 2005 N N . VAL A 1 272 ? 15.540 -24.508 5.097 1.00 58.49 266 VAL A N 1
ATOM 2006 C CA . VAL A 1 272 ? 16.005 -23.422 5.969 1.00 57.33 266 VAL A CA 1
ATOM 2007 C C . VAL A 1 272 ? 17.515 -23.401 5.960 1.00 62.71 266 VAL A C 1
ATOM 2008 O O . VAL A 1 272 ? 18.137 -24.438 6.135 1.00 63.66 266 VAL A O 1
ATOM 2012 N N . ALA A 1 273 ? 18.101 -22.237 5.718 1.00 60.37 267 ALA A N 1
ATOM 2013 C CA . ALA A 1 273 ? 19.556 -22.080 5.722 1.00 61.67 267 ALA A CA 1
ATOM 2014 C C . ALA A 1 273 ? 19.969 -20.962 6.655 1.00 68.10 267 ALA A C 1
ATOM 2015 O O . ALA A 1 273 ? 19.357 -19.903 6.673 1.00 69.48 267 ALA A O 1
ATOM 2017 N N . SER A 1 274 ? 21.006 -21.213 7.427 1.00 65.04 268 SER A N 1
ATOM 2018 C CA . SER A 1 274 ? 21.648 -20.310 8.371 1.00 64.56 268 SER A CA 1
ATOM 2019 C C . SER A 1 274 ? 22.207 -19.027 7.742 1.00 65.74 268 SER A C 1
ATOM 2020 O O . SER A 1 274 ? 22.867 -19.116 6.717 1.00 67.59 268 SER A O 1
ATOM 2023 N N . ILE A 1 275 ? 22.075 -17.875 8.411 1.00 60.09 269 ILE A N 1
ATOM 2024 C CA . ILE A 1 275 ? 22.779 -16.625 8.045 1.00 59.78 269 ILE A CA 1
ATOM 2025 C C . ILE A 1 275 ? 23.711 -16.366 9.247 1.00 63.44 269 ILE A C 1
ATOM 2026 O O . ILE A 1 275 ? 23.244 -15.867 10.262 1.00 64.12 269 ILE A O 1
ATOM 2031 N N . VAL A 1 276 ? 24.978 -16.783 9.154 1.00 58.31 270 VAL A N 1
ATOM 2032 C CA . VAL A 1 276 ? 25.989 -16.715 10.214 1.00 58.50 270 VAL A CA 1
ATOM 2033 C C . VAL A 1 276 ? 26.943 -15.487 10.007 1.00 65.46 270 VAL A C 1
ATOM 2034 O O . VAL A 1 276 ? 27.781 -15.476 9.097 1.00 64.47 270 VAL A O 1
ATOM 2038 N N . VAL A 1 277 ? 26.779 -14.448 10.851 1.00 63.87 271 VAL A N 1
ATOM 2039 C CA . VAL A 1 277 ? 27.570 -13.225 10.754 1.00 65.25 271 VAL A CA 1
ATOM 2040 C C . VAL A 1 277 ? 28.415 -13.127 11.996 1.00 74.94 271 VAL A C 1
ATOM 2041 O O . VAL A 1 277 ? 27.870 -13.048 13.102 1.00 75.81 271 VAL A O 1
ATOM 2045 N N . ASN A 1 278 ? 29.758 -13.153 11.797 1.00 74.20 272 ASN A N 1
ATOM 2046 C CA . ASN A 1 278 ? 30.789 -13.120 12.832 1.00 75.91 272 ASN A CA 1
ATOM 2047 C C . ASN A 1 278 ? 30.568 -14.295 13.785 1.00 80.76 272 ASN A C 1
ATOM 2048 O O . ASN A 1 278 ? 30.372 -14.090 14.979 1.00 81.97 272 ASN A O 1
ATOM 2053 N N . ASP A 1 279 ? 30.535 -15.524 13.228 1.00 76.71 273 ASP A N 1
ATOM 2054 C CA . ASP A 1 279 ? 30.368 -16.812 13.918 1.00 76.91 273 ASP A CA 1
ATOM 2055 C C . ASP A 1 279 ? 29.013 -16.939 14.677 1.00 79.14 273 ASP A C 1
ATOM 2056 O O . ASP A 1 279 ? 28.736 -17.999 15.262 1.00 80.56 273 ASP A O 1
ATOM 2061 N N . ALA A 1 280 ? 28.166 -15.883 14.651 1.00 71.78 274 ALA A N 1
ATOM 2062 C CA . ALA A 1 280 ? 26.873 -15.877 15.351 1.00 68.94 274 ALA A CA 1
ATOM 2063 C C . ALA A 1 280 ? 25.682 -15.951 14.385 1.00 68.74 274 ALA A C 1
ATOM 2064 O O . ALA A 1 280 ? 25.768 -15.503 13.245 1.00 69.40 274 ALA A O 1
ATOM 2066 N N . LEU A 1 281 ? 24.569 -16.506 14.850 1.00 61.49 275 LEU A N 1
ATOM 2067 C CA . LEU A 1 281 ? 23.398 -16.624 14.011 1.00 60.06 275 LEU A CA 1
ATOM 2068 C C . LEU A 1 281 ? 22.642 -15.262 13.937 1.00 66.71 275 LEU A C 1
ATOM 2069 O O . LEU A 1 281 ? 22.027 -14.793 14.914 1.00 67.45 275 LEU A O 1
ATOM 2074 N N . TRP A 1 282 ? 22.730 -14.634 12.754 1.00 62.95 276 TRP A N 1
ATOM 2075 C CA . TRP A 1 282 ? 22.104 -13.360 12.403 1.00 62.38 276 TRP A CA 1
ATOM 2076 C C . TRP A 1 282 ? 20.609 -13.507 12.034 1.00 67.50 276 TRP A C 1
ATOM 2077 O O . TRP A 1 282 ? 19.819 -12.583 12.212 1.00 68.69 276 TRP A O 1
ATOM 2088 N N . GLY A 1 283 ? 20.255 -14.642 11.477 1.00 63.67 277 GLY A N 1
ATOM 2089 C CA . GLY A 1 283 ? 18.907 -14.922 11.016 1.00 62.01 277 GLY A CA 1
ATOM 2090 C C . GLY A 1 283 ? 18.927 -16.169 10.187 1.00 64.11 277 GLY A C 1
ATOM 2091 O O . GLY A 1 283 ? 19.830 -16.985 10.344 1.00 64.28 277 GLY A O 1
ATOM 2092 N N . LEU A 1 284 ? 17.952 -16.320 9.293 1.00 60.77 278 LEU A N 1
ATOM 2093 C CA . LEU A 1 284 ? 17.842 -17.492 8.409 1.00 59.78 278 LEU A CA 1
ATOM 2094 C C . LEU A 1 284 ? 17.201 -17.180 7.055 1.00 63.96 278 LEU A C 1
ATOM 2095 O O . LEU A 1 284 ? 16.502 -16.167 6.882 1.00 62.73 278 LEU A O 1
ATOM 2100 N N . ILE A 1 285 ? 17.345 -18.142 6.134 1.00 59.98 279 ILE A N 1
ATOM 2101 C CA . ILE A 1 285 ? 16.668 -18.138 4.846 1.00 59.22 279 ILE A CA 1
ATOM 2102 C C . ILE A 1 285 ? 15.657 -19.261 4.960 1.00 64.16 279 ILE A C 1
ATOM 2103 O O . ILE A 1 285 ? 16.043 -20.376 5.311 1.00 63.55 279 ILE A O 1
ATOM 2108 N N . SER A 1 286 ? 14.370 -18.956 4.788 1.00 61.23 280 SER A N 1
ATOM 2109 C CA . SER A 1 286 ? 13.327 -19.967 4.893 1.00 60.92 280 SER A CA 1
ATOM 2110 C C . SER A 1 286 ? 12.531 -20.044 3.611 1.00 65.28 280 SER A C 1
ATOM 2111 O O . SER A 1 286 ? 11.986 -19.055 3.132 1.00 64.55 280 SER A O 1
ATOM 2114 N N . CYS A 1 287 ? 12.531 -21.233 3.037 1.00 63.07 281 CYS A N 1
ATOM 2115 C CA . CYS A 1 287 ? 11.873 -21.582 1.796 1.00 63.34 281 CYS A CA 1
ATOM 2116 C C . CYS A 1 287 ? 10.664 -22.419 2.134 1.00 65.22 281 CYS A C 1
ATOM 2117 O O . CYS A 1 287 ? 10.784 -23.407 2.857 1.00 60.74 281 CYS A O 1
ATOM 2120 N N . HIS A 1 288 ? 9.489 -22.003 1.645 1.00 64.11 282 HIS A N 1
ATOM 2121 C CA . HIS A 1 288 ? 8.247 -22.719 1.888 1.00 64.04 282 HIS A CA 1
ATOM 2122 C C . HIS A 1 288 ? 7.637 -23.106 0.559 1.00 69.91 282 HIS A C 1
ATOM 2123 O O . HIS A 1 288 ? 7.539 -22.280 -0.359 1.00 70.49 282 HIS A O 1
ATOM 2130 N N . HIS A 1 289 ? 7.318 -24.394 0.435 1.00 65.77 283 HIS A N 1
ATOM 2131 C CA . HIS A 1 289 ? 6.656 -24.955 -0.728 1.00 65.78 283 HIS A CA 1
ATOM 2132 C C . HIS A 1 289 ? 5.285 -25.417 -0.266 1.00 67.81 283 HIS A C 1
ATOM 2133 O O . HIS A 1 289 ? 5.113 -25.713 0.920 1.00 67.09 283 HIS A O 1
ATOM 2140 N N . TYR A 1 290 ? 4.303 -25.388 -1.164 1.00 63.58 284 TYR A N 1
ATOM 2141 C CA . TYR A 1 290 ? 2.910 -25.729 -0.860 1.00 64.23 284 TYR A CA 1
ATOM 2142 C C . TYR A 1 290 ? 2.525 -27.039 -1.527 1.00 70.49 284 TYR A C 1
ATOM 2143 O O . TYR A 1 290 ? 1.356 -27.318 -1.782 1.00 71.60 284 TYR A O 1
ATOM 2152 N N . SER A 1 291 ? 3.554 -27.850 -1.763 1.00 66.81 285 SER A N 1
ATOM 2153 C CA . SER A 1 291 ? 3.568 -29.170 -2.369 1.00 66.59 285 SER A CA 1
ATOM 2154 C C . SER A 1 291 ? 4.942 -29.816 -1.998 1.00 72.10 285 SER A C 1
ATOM 2155 O O . SER A 1 291 ? 5.913 -29.066 -1.784 1.00 70.69 285 SER A O 1
ATOM 2158 N N . PRO A 1 292 ? 5.061 -31.164 -1.864 1.00 69.07 286 PRO A N 1
ATOM 2159 C CA . PRO A 1 292 ? 6.356 -31.756 -1.501 1.00 68.17 286 PRO A CA 1
ATOM 2160 C C . PRO A 1 292 ? 7.518 -31.296 -2.384 1.00 73.54 286 PRO A C 1
ATOM 2161 O O . PRO A 1 292 ? 7.338 -31.071 -3.587 1.00 72.82 286 PRO A O 1
ATOM 2165 N N . HIS A 1 293 ? 8.714 -31.159 -1.772 1.00 71.02 287 HIS A N 1
ATOM 2166 C CA . HIS A 1 293 ? 9.908 -30.712 -2.473 1.00 71.52 287 HIS A CA 1
ATOM 2167 C C . HIS A 1 293 ? 11.143 -31.249 -1.788 1.00 73.55 287 HIS A C 1
ATOM 2168 O O . HIS A 1 293 ? 11.589 -30.700 -0.778 1.00 75.69 287 HIS A O 1
ATOM 2175 N N . PHE A 1 294 ? 11.716 -32.309 -2.344 1.00 66.43 288 PHE A N 1
ATOM 2176 C CA . PHE A 1 294 ? 12.975 -32.827 -1.852 1.00 63.16 288 PHE A CA 1
ATOM 2177 C C . PHE A 1 294 ? 14.092 -31.982 -2.466 1.00 65.69 288 PHE A C 1
ATOM 2178 O O . PHE A 1 294 ? 14.125 -31.786 -3.683 1.00 66.70 288 PHE A O 1
ATOM 2186 N N . THR A 1 295 ? 14.984 -31.457 -1.618 1.00 60.66 289 THR A N 1
ATOM 2187 C CA . THR A 1 295 ? 16.142 -30.686 -2.044 1.00 59.81 289 THR A CA 1
ATOM 2188 C C . THR A 1 295 ? 17.327 -31.612 -1.886 1.00 64.78 289 THR A C 1
ATOM 2189 O O . THR A 1 295 ? 17.622 -32.031 -0.761 1.00 65.62 289 THR A O 1
ATOM 2193 N N . ASN A 1 296 ? 17.959 -31.994 -3.026 1.00 60.70 290 ASN A N 1
ATOM 2194 C CA . ASN A 1 296 ? 19.078 -32.922 -3.096 1.00 60.36 290 ASN A CA 1
ATOM 2195 C C . ASN A 1 296 ? 20.336 -32.296 -2.487 1.00 66.07 290 ASN A C 1
ATOM 2196 O O . ASN A 1 296 ? 20.333 -31.095 -2.210 1.00 64.89 290 ASN A O 1
ATOM 2201 N N . HIS A 1 297 ? 21.395 -33.102 -2.240 1.00 66.86 291 HIS A N 1
ATOM 2202 C CA . HIS A 1 297 ? 22.632 -32.620 -1.596 1.00 68.54 291 HIS A CA 1
ATOM 2203 C C . HIS A 1 297 ? 23.336 -31.499 -2.388 1.00 74.14 291 HIS A C 1
ATOM 2204 O O . HIS A 1 297 ? 23.866 -30.594 -1.770 1.00 75.08 291 HIS A O 1
ATOM 2211 N N . ALA A 1 298 ? 23.316 -31.538 -3.727 1.00 72.68 292 ALA A N 1
ATOM 2212 C CA . ALA A 1 298 ? 23.957 -30.566 -4.628 1.00 72.69 292 ALA A CA 1
ATOM 2213 C C . ALA A 1 298 ? 23.347 -29.171 -4.537 1.00 77.60 292 ALA A C 1
ATOM 2214 O O . ALA A 1 298 ? 24.079 -28.188 -4.609 1.00 76.75 292 ALA A O 1
ATOM 2216 N N . MET A 1 299 ? 22.010 -29.091 -4.430 1.00 77.20 293 MET A N 1
ATOM 2217 C CA . MET A 1 299 ? 21.240 -27.851 -4.333 1.00 78.45 293 MET A CA 1
ATOM 2218 C C . MET A 1 299 ? 21.319 -27.271 -2.946 1.00 78.41 293 MET A C 1
ATOM 2219 O O . MET A 1 299 ? 21.221 -26.054 -2.789 1.00 78.10 293 MET A O 1
ATOM 2224 N N . ARG A 1 300 ? 21.453 -28.152 -1.933 1.00 71.54 294 ARG A N 1
ATOM 2225 C CA . ARG A 1 300 ? 21.638 -27.810 -0.534 1.00 68.75 294 ARG A CA 1
ATOM 2226 C C . ARG A 1 300 ? 23.001 -27.140 -0.374 1.00 71.53 294 ARG A C 1
ATOM 2227 O O . ARG A 1 300 ? 23.119 -26.134 0.317 1.00 71.10 294 ARG A O 1
ATOM 2235 N N . ASP A 1 301 ? 24.019 -27.667 -1.078 1.00 68.21 295 ASP A N 1
ATOM 2236 C CA . ASP A 1 301 ? 25.361 -27.085 -1.133 1.00 68.30 295 ASP A CA 1
ATOM 2237 C C . ASP A 1 301 ? 25.323 -25.707 -1.817 1.00 69.76 295 ASP A C 1
ATOM 2238 O O . ASP A 1 301 ? 26.017 -24.798 -1.376 1.00 70.52 295 ASP A O 1
ATOM 2243 N N . VAL A 1 302 ? 24.494 -25.545 -2.855 1.00 64.24 296 VAL A N 1
ATOM 2244 C CA . VAL A 1 302 ? 24.349 -24.278 -3.580 1.00 64.36 296 VAL A CA 1
ATOM 2245 C C . VAL A 1 302 ? 23.634 -23.261 -2.665 1.00 67.75 296 VAL A C 1
ATOM 2246 O O . VAL A 1 302 ? 24.079 -22.116 -2.568 1.00 66.31 296 VAL A O 1
ATOM 2250 N N . THR A 1 303 ? 22.583 -23.697 -1.942 1.00 65.75 297 THR A N 1
ATOM 2251 C CA . THR A 1 303 ? 21.838 -22.848 -0.993 1.00 64.62 297 THR A CA 1
ATOM 2252 C C . THR A 1 303 ? 22.781 -22.374 0.125 1.00 67.93 297 THR A C 1
ATOM 2253 O O . THR A 1 303 ? 22.743 -21.200 0.526 1.00 66.67 297 THR A O 1
ATOM 2257 N N . ASP A 1 304 ? 23.655 -23.289 0.583 1.00 64.58 298 ASP A N 1
ATOM 2258 C CA . ASP A 1 304 ? 24.628 -23.014 1.614 1.00 64.60 298 ASP A CA 1
ATOM 2259 C C . ASP A 1 304 ? 25.548 -21.898 1.133 1.00 70.54 298 ASP A C 1
ATOM 2260 O O . ASP A 1 304 ? 25.673 -20.888 1.826 1.00 72.10 298 ASP A O 1
ATOM 2265 N N . ALA A 1 305 ? 26.101 -22.026 -0.096 1.00 66.61 299 ALA A N 1
ATOM 2266 C CA . ALA A 1 305 ? 26.986 -21.035 -0.736 1.00 66.31 299 ALA A CA 1
ATOM 2267 C C . ALA A 1 305 ? 26.296 -19.663 -0.901 1.00 70.36 299 ALA A C 1
ATOM 2268 O O . ALA A 1 305 ? 26.940 -18.636 -0.722 1.00 70.60 299 ALA A O 1
ATOM 2270 N N . VAL A 1 306 ? 24.980 -19.657 -1.208 1.00 66.32 300 VAL A N 1
ATOM 2271 C CA . VAL A 1 306 ? 24.141 -18.460 -1.317 1.00 64.94 300 VAL A CA 1
ATOM 2272 C C . VAL A 1 306 ? 24.006 -17.771 0.082 1.00 67.65 300 VAL A C 1
ATOM 2273 O O . VAL A 1 306 ? 24.099 -16.549 0.157 1.00 67.55 300 VAL A O 1
ATOM 2277 N N . ALA A 1 307 ? 23.821 -18.552 1.172 1.00 62.82 301 ALA A N 1
ATOM 2278 C CA . ALA A 1 307 ? 23.695 -18.034 2.541 1.00 61.24 301 ALA A CA 1
ATOM 2279 C C . ALA A 1 307 ? 25.002 -17.432 3.049 1.00 67.65 301 ALA A C 1
ATOM 2280 O O . ALA A 1 307 ? 24.985 -16.434 3.769 1.00 68.00 301 ALA A O 1
ATOM 2282 N N . ARG A 1 308 ? 26.132 -18.056 2.696 1.00 65.27 302 ARG A N 1
ATOM 2283 C CA . ARG A 1 308 ? 27.473 -17.618 3.084 1.00 64.82 302 ARG A CA 1
ATOM 2284 C C . ARG A 1 308 ? 27.806 -16.258 2.492 1.00 69.15 302 ARG A C 1
ATOM 2285 O O . ARG A 1 308 ? 28.398 -15.432 3.179 1.00 68.91 302 ARG A O 1
ATOM 2293 N N . THR A 1 309 ? 27.406 -16.034 1.221 1.00 66.36 303 THR A N 1
ATOM 2294 C CA . THR A 1 309 ? 27.607 -14.823 0.427 1.00 66.86 303 THR A CA 1
ATOM 2295 C C . THR A 1 309 ? 26.745 -13.700 0.999 1.00 73.09 303 THR A C 1
ATOM 2296 O O . THR A 1 309 ? 27.212 -12.560 1.074 1.00 75.51 303 THR A O 1
ATOM 2300 N N . LEU A 1 310 ? 25.487 -14.001 1.373 1.00 67.51 304 LEU A N 1
ATOM 2301 C CA . LEU A 1 310 ? 24.612 -12.976 1.914 1.00 66.08 304 LEU A CA 1
ATOM 2302 C C . LEU A 1 310 ? 25.157 -12.557 3.290 1.00 68.91 304 LEU A C 1
ATOM 2303 O O . LEU A 1 310 ? 25.268 -11.372 3.549 1.00 68.54 304 LEU A O 1
ATOM 2308 N N . ALA A 1 311 ? 25.578 -13.520 4.124 1.00 65.69 305 ALA A N 1
ATOM 2309 C CA . ALA A 1 311 ? 26.178 -13.271 5.446 1.00 64.19 305 ALA A CA 1
ATOM 2310 C C . ALA A 1 311 ? 27.464 -12.459 5.334 1.00 72.56 305 ALA A C 1
ATOM 2311 O O . ALA A 1 311 ? 27.706 -11.616 6.197 1.00 73.50 305 ALA A O 1
ATOM 2313 N N . GLY A 1 312 ? 28.262 -12.726 4.281 1.00 70.90 306 GLY A N 1
ATOM 2314 C CA . GLY A 1 312 ? 29.531 -12.066 3.985 1.00 71.60 306 GLY A CA 1
ATOM 2315 C C . GLY A 1 312 ? 29.341 -10.594 3.702 1.00 78.29 306 GLY A C 1
ATOM 2316 O O . GLY A 1 312 ? 30.099 -9.749 4.195 1.00 80.16 306 GLY A O 1
ATOM 2317 N N . ARG A 1 313 ? 28.293 -10.295 2.925 1.00 74.53 307 ARG A N 1
ATOM 2318 C CA . ARG A 1 313 ? 27.867 -8.972 2.517 1.00 74.54 307 ARG A CA 1
ATOM 2319 C C . ARG A 1 313 ? 27.291 -8.189 3.687 1.00 78.52 307 ARG A C 1
ATOM 2320 O O . ARG A 1 313 ? 27.567 -6.991 3.782 1.00 81.34 307 ARG A O 1
ATOM 2328 N N . ILE A 1 314 ? 26.480 -8.842 4.557 1.00 71.16 308 ILE A N 1
ATOM 2329 C CA . ILE A 1 314 ? 25.854 -8.222 5.733 1.00 68.88 308 ILE A CA 1
ATOM 2330 C C . ILE A 1 314 ? 26.950 -7.684 6.647 1.00 76.28 308 ILE A C 1
ATOM 2331 O O . ILE A 1 314 ? 26.957 -6.486 6.920 1.00 78.62 308 ILE A O 1
ATOM 2336 N N . GLY A 1 315 ? 27.889 -8.550 7.046 1.00 72.43 309 GLY A N 1
ATOM 2337 C CA . GLY A 1 315 ? 29.023 -8.207 7.903 1.00 72.56 309 GLY A CA 1
ATOM 2338 C C . GLY A 1 315 ? 29.911 -7.111 7.341 1.00 78.33 309 GLY A C 1
ATOM 2339 O O . GLY A 1 315 ? 30.538 -6.379 8.112 1.00 80.54 309 GLY A O 1
ATOM 2340 N N . ALA A 1 316 ? 29.971 -6.995 5.990 1.00 73.16 310 ALA A N 1
ATOM 2341 C CA . ALA A 1 316 ? 30.704 -5.961 5.262 1.00 73.46 310 ALA A CA 1
ATOM 2342 C C . ALA A 1 316 ? 29.943 -4.645 5.353 1.00 78.05 310 ALA A C 1
ATOM 2343 O O . ALA A 1 316 ? 30.543 -3.623 5.681 1.00 79.76 310 ALA A O 1
ATOM 2345 N N . LEU A 1 317 ? 28.615 -4.670 5.091 1.00 72.60 311 LEU A N 1
ATOM 2346 C CA . LEU A 1 317 ? 27.767 -3.478 5.164 1.00 72.45 311 LEU A CA 1
ATOM 2347 C C . LEU A 1 317 ? 27.622 -2.983 6.604 1.00 76.09 311 LEU A C 1
ATOM 2348 O O . LEU A 1 317 ? 27.451 -1.786 6.814 1.00 76.54 311 LEU A O 1
ATOM 2353 N N . GLN A 1 318 ? 27.730 -3.896 7.583 1.00 71.42 312 GLN A N 1
ATOM 2354 C CA . GLN A 1 318 ? 27.678 -3.594 9.007 1.00 70.86 312 GLN A CA 1
ATOM 2355 C C . GLN A 1 318 ? 28.990 -2.992 9.470 1.00 77.36 312 GLN A C 1
ATOM 2356 O O . GLN A 1 318 ? 28.980 -2.243 10.451 1.00 79.21 312 GLN A O 1
ATOM 2362 N N . ALA A 1 319 ? 30.122 -3.315 8.781 1.00 73.56 313 ALA A N 1
ATOM 2363 C CA . ALA A 1 319 ? 31.444 -2.765 9.112 1.00 74.94 313 ALA A CA 1
ATOM 2364 C C . ALA A 1 319 ? 31.570 -1.325 8.599 1.00 80.87 313 ALA A C 1
ATOM 2365 O O . ALA A 1 319 ? 32.036 -0.454 9.338 1.00 81.70 313 ALA A O 1
ATOM 2367 N N . VAL A 1 320 ? 31.117 -1.081 7.346 1.00 77.09 314 VAL A N 1
ATOM 2368 C CA . VAL A 1 320 ? 31.056 0.227 6.686 1.00 77.85 314 VAL A CA 1
ATOM 2369 C C . VAL A 1 320 ? 30.128 1.156 7.506 1.00 82.70 314 VAL A C 1
ATOM 2370 O O . VAL A 1 320 ? 30.470 2.320 7.702 1.00 84.57 314 VAL A O 1
ATOM 2374 N N . ALA A 1 321 ? 28.988 0.624 8.017 1.00 77.67 315 ALA A N 1
ATOM 2375 C CA . ALA A 1 321 ? 28.022 1.357 8.839 1.00 76.85 315 ALA A CA 1
ATOM 2376 C C . ALA A 1 321 ? 28.636 1.845 10.151 1.00 82.57 315 ALA A C 1
ATOM 2377 O O . ALA A 1 321 ? 28.350 2.976 10.554 1.00 83.51 315 ALA A O 1
ATOM 2379 N N . ARG A 1 322 ? 29.479 1.017 10.810 1.00 78.73 316 ARG A N 1
ATOM 2380 C CA . ARG A 1 322 ? 30.111 1.403 12.073 1.00 79.28 316 ARG A CA 1
ATOM 2381 C C . ARG A 1 322 ? 31.047 2.555 11.845 1.00 85.48 316 ARG A C 1
ATOM 2382 O O . ARG A 1 322 ? 30.999 3.531 12.587 1.00 88.09 316 ARG A O 1
ATOM 2390 N N . ALA A 1 323 ? 31.862 2.459 10.792 1.00 81.21 317 ALA A N 1
ATOM 2391 C CA . ALA A 1 323 ? 32.835 3.457 10.372 1.00 82.40 317 ALA A CA 1
ATOM 2392 C C . ALA A 1 323 ? 32.160 4.810 10.037 1.00 86.19 317 ALA A C 1
ATOM 2393 O O . ALA A 1 323 ? 32.708 5.864 10.371 1.00 86.82 317 ALA A O 1
ATOM 2395 N N . ARG A 1 324 ? 30.977 4.761 9.382 1.00 81.45 318 ARG A N 1
ATOM 2396 C CA . ARG A 1 324 ? 30.183 5.915 8.969 1.00 82.13 318 ARG A CA 1
ATOM 2397 C C . ARG A 1 324 ? 29.741 6.706 10.198 1.00 85.42 318 ARG A C 1
ATOM 2398 O O . ARG A 1 324 ? 29.910 7.923 10.252 1.00 85.94 318 ARG A O 1
ATOM 2406 N N . LEU A 1 325 ? 29.189 5.986 11.181 1.00 80.83 319 LEU A N 1
ATOM 2407 C CA . LEU A 1 325 ? 28.673 6.465 12.453 1.00 80.24 319 LEU A CA 1
ATOM 2408 C C . LEU A 1 325 ? 29.781 7.071 13.302 1.00 85.59 319 LEU A C 1
ATOM 2409 O O . LEU A 1 325 ? 29.614 8.174 13.828 1.00 85.44 319 LEU A O 1
ATOM 2414 N N . GLU A 1 326 ? 30.918 6.356 13.413 1.00 83.12 320 GLU A N 1
ATOM 2415 C CA . GLU A 1 326 ? 32.097 6.791 14.160 1.00 84.93 320 GLU A CA 1
ATOM 2416 C C . GLU A 1 326 ? 32.573 8.174 13.704 1.00 91.69 320 GLU A C 1
ATOM 2417 O O . GLU A 1 326 ? 32.912 9.001 14.554 1.00 92.31 320 GLU A O 1
ATOM 2423 N N . SER A 1 327 ? 32.558 8.425 12.371 1.00 89.83 321 SER A N 1
ATOM 2424 C CA . SER A 1 327 ? 32.976 9.681 11.741 1.00 91.70 321 SER A CA 1
ATOM 2425 C C . SER A 1 327 ? 31.916 10.768 11.926 1.00 95.02 321 SER A C 1
ATOM 2426 O O . SER A 1 327 ? 32.266 11.941 12.053 1.00 95.90 321 SER A O 1
ATOM 2429 N N . VAL A 1 328 ? 30.629 10.382 11.943 1.00 90.12 322 VAL A N 1
ATOM 2430 C CA . VAL A 1 328 ? 29.530 11.317 12.186 1.00 90.15 322 VAL A CA 1
ATOM 2431 C C . VAL A 1 328 ? 29.642 11.814 13.654 1.00 95.21 322 VAL A C 1
ATOM 2432 O O . VAL A 1 328 ? 29.546 13.016 13.885 1.00 96.63 322 VAL A O 1
ATOM 2436 N N . LEU A 1 329 ? 29.899 10.889 14.613 1.00 90.55 323 LEU A N 1
ATOM 2437 C CA . LEU A 1 329 ? 30.082 11.127 16.053 1.00 90.10 323 LEU A CA 1
ATOM 2438 C C . LEU A 1 329 ? 31.250 12.073 16.285 1.00 98.06 323 LEU A C 1
ATOM 2439 O O . LEU A 1 329 ? 31.148 12.980 17.115 1.00 99.66 323 LEU A O 1
ATOM 2444 N N . LEU A 1 330 ? 32.338 11.890 15.528 1.00 96.07 324 LEU A N 1
ATOM 2445 C CA . LEU A 1 330 ? 33.530 12.720 15.628 1.00 98.48 324 LEU A CA 1
ATOM 2446 C C . LEU A 1 330 ? 33.306 14.119 15.048 1.00 101.50 324 LEU A C 1
ATOM 2447 O O . LEU A 1 330 ? 33.952 15.068 15.487 1.00 102.49 324 LEU A O 1
ATOM 2452 N N . THR A 1 331 ? 32.395 14.245 14.069 1.00 96.61 325 THR A N 1
ATOM 2453 C CA . THR A 1 331 ? 32.037 15.511 13.428 1.00 97.60 325 THR A CA 1
ATOM 2454 C C . THR A 1 331 ? 31.217 16.351 14.423 1.00 100.76 325 THR A C 1
ATOM 2455 O O . THR A 1 331 ? 31.501 17.544 14.560 1.00 101.84 325 THR A O 1
ATOM 2459 N N . VAL A 1 332 ? 30.251 15.726 15.152 1.00 95.39 326 VAL A N 1
ATOM 2460 C CA . VAL A 1 332 ? 29.444 16.436 16.159 1.00 95.23 326 VAL A CA 1
ATOM 2461 C C . VAL A 1 332 ? 30.359 16.845 17.334 1.00 100.36 326 VAL A C 1
ATOM 2462 O O . VAL A 1 332 ? 30.120 17.894 17.923 1.00 101.52 326 VAL A O 1
ATOM 2466 N N . ARG A 1 333 ? 31.414 16.060 17.638 1.00 96.86 327 ARG A N 1
ATOM 2467 C CA . ARG A 1 333 ? 32.357 16.396 18.711 1.00 98.06 327 ARG A CA 1
ATOM 2468 C C . ARG A 1 333 ? 33.228 17.591 18.288 1.00 105.51 327 ARG A C 1
ATOM 2469 O O . ARG A 1 333 ? 33.395 18.518 19.076 1.00 106.51 327 ARG A O 1
ATOM 2477 N N . GLU A 1 334 ? 33.710 17.600 17.026 1.00 103.66 328 GLU A N 1
ATOM 2478 C CA . GLU A 1 334 ? 34.496 18.686 16.421 1.00 105.78 328 GLU A CA 1
ATOM 2479 C C . GLU A 1 334 ? 33.711 20.009 16.402 1.00 111.94 328 GLU A C 1
ATOM 2480 O O . GLU A 1 334 ? 34.291 21.055 16.676 1.00 113.46 328 GLU A O 1
ATOM 2486 N N . LYS A 1 335 ? 32.399 19.955 16.062 1.00 108.54 329 LYS A N 1
ATOM 2487 C CA . LYS A 1 335 ? 31.519 21.123 15.998 1.00 109.53 329 LYS A CA 1
ATOM 2488 C C . LYS A 1 335 ? 31.245 21.665 17.404 1.00 114.62 329 LYS A C 1
ATOM 2489 O O . LYS A 1 335 ? 31.219 22.879 17.579 1.00 114.92 329 LYS A O 1
ATOM 2495 N N . LEU A 1 336 ? 31.063 20.765 18.399 1.00 111.75 330 LEU A N 1
ATOM 2496 C CA . LEU A 1 336 ? 30.799 21.111 19.803 1.00 112.56 330 LEU A CA 1
ATOM 2497 C C . LEU A 1 336 ? 31.945 21.897 20.442 1.00 121.29 330 LEU A C 1
ATOM 2498 O O . LEU A 1 336 ? 31.690 22.682 21.351 1.00 121.90 330 LEU A O 1
ATOM 2503 N N . ILE A 1 337 ? 33.195 21.665 19.996 1.00 121.04 331 ILE A N 1
ATOM 2504 C CA . ILE A 1 337 ? 34.389 22.338 20.520 1.00 124.02 331 ILE A CA 1
ATOM 2505 C C . ILE A 1 337 ? 34.648 23.647 19.742 1.00 134.88 331 ILE A C 1
ATOM 2506 O O . ILE A 1 337 ? 34.845 24.685 20.372 1.00 135.58 331 ILE A O 1
ATOM 2511 N N . THR A 1 338 ? 34.634 23.595 18.389 1.00 136.06 332 THR A N 1
ATOM 2512 C CA . THR A 1 338 ? 34.896 24.747 17.510 1.00 139.99 332 THR A CA 1
ATOM 2513 C C . THR A 1 338 ? 33.773 25.802 17.537 1.00 149.11 332 THR A C 1
ATOM 2514 O O . THR A 1 338 ? 34.075 26.990 17.673 1.00 150.75 332 THR A O 1
ATOM 2518 N N . ASP A 1 339 ? 32.494 25.381 17.392 1.00 147.75 333 ASP A N 1
ATOM 2519 C CA . ASP A 1 339 ? 31.344 26.296 17.354 1.00 149.73 333 ASP A CA 1
ATOM 2520 C C . ASP A 1 339 ? 30.850 26.689 18.775 1.00 156.75 333 ASP A C 1
ATOM 2521 O O . ASP A 1 339 ? 29.766 27.264 18.927 1.00 156.66 333 ASP A O 1
ATOM 2526 N N . PHE A 1 340 ? 31.685 26.429 19.794 1.00 155.53 334 PHE A N 1
ATOM 2527 C CA . PHE A 1 340 ? 31.471 26.851 21.173 1.00 156.69 334 PHE A CA 1
ATOM 2528 C C . PHE A 1 340 ? 32.419 28.026 21.424 1.00 164.59 334 PHE A C 1
ATOM 2529 O O . PHE A 1 340 ? 32.044 28.991 22.096 1.00 165.41 334 PHE A O 1
ATOM 2537 N N . ASN A 1 341 ? 33.653 27.935 20.858 1.00 163.07 335 ASN A N 1
ATOM 2538 C CA . ASN A 1 341 ? 34.730 28.928 20.957 1.00 165.72 335 ASN A CA 1
ATOM 2539 C C . ASN A 1 341 ? 34.318 30.281 20.325 1.00 173.02 335 ASN A C 1
ATOM 2540 O O . ASN A 1 341 ? 35.104 31.233 20.341 1.00 174.99 335 ASN A O 1
ATOM 2545 N N . ASP A 1 342 ? 33.062 30.364 19.820 1.00 169.95 336 ASP A N 1
ATOM 2546 C CA . ASP A 1 342 ? 32.415 31.566 19.285 1.00 171.88 336 ASP A CA 1
ATOM 2547 C C . ASP A 1 342 ? 32.051 32.487 20.450 1.00 177.12 336 ASP A C 1
ATOM 2548 O O . ASP A 1 342 ? 31.904 33.698 20.255 1.00 178.72 336 ASP A O 1
ATOM 2553 N N . ALA A 1 343 ? 31.916 31.882 21.668 1.00 172.39 337 ALA A N 1
ATOM 2554 C CA . ALA A 1 343 ? 31.588 32.450 22.985 1.00 172.64 337 ALA A CA 1
ATOM 2555 C C . ALA A 1 343 ? 30.172 33.018 23.017 1.00 176.10 337 ALA A C 1
ATOM 2556 O O . ALA A 1 343 ? 29.397 32.649 23.899 1.00 174.43 337 ALA A O 1
ATOM 2558 N N . GLU A 1 344 ? 29.830 33.891 22.054 1.00 173.68 338 GLU A N 1
ATOM 2559 C CA . GLU A 1 344 ? 28.512 34.500 21.938 1.00 173.34 338 GLU A CA 1
ATOM 2560 C C . GLU A 1 344 ? 27.660 33.655 20.972 1.00 175.08 338 GLU A C 1
ATOM 2561 O O . GLU A 1 344 ? 27.283 34.087 19.877 1.00 175.45 338 GLU A O 1
ATOM 2567 N N . HIS A 1 345 ? 27.411 32.406 21.412 1.00 168.94 339 HIS A N 1
ATOM 2568 C CA . HIS A 1 345 ? 26.604 31.350 20.800 1.00 166.44 339 HIS A CA 1
ATOM 2569 C C . HIS A 1 345 ? 26.434 30.240 21.841 1.00 166.67 339 HIS A C 1
ATOM 2570 O O . HIS A 1 345 ? 27.432 29.656 22.282 1.00 165.77 339 HIS A O 1
ATOM 2577 N N . MET A 1 346 ? 25.174 30.007 22.280 1.00 160.80 340 MET A N 1
ATOM 2578 C CA . MET A 1 346 ? 24.803 29.023 23.307 1.00 158.04 340 MET A CA 1
ATOM 2579 C C . MET A 1 346 ? 25.095 27.592 22.879 1.00 157.61 340 MET A C 1
ATOM 2580 O O . MET A 1 346 ? 24.801 27.225 21.740 1.00 156.78 340 MET A O 1
ATOM 2585 N N . THR A 1 347 ? 25.633 26.772 23.814 1.00 151.07 341 THR A N 1
ATOM 2586 C CA . THR A 1 347 ? 25.957 25.354 23.585 1.00 147.91 341 THR A CA 1
ATOM 2587 C C . THR A 1 347 ? 24.660 24.502 23.447 1.00 147.14 341 THR A C 1
ATOM 2588 O O . THR A 1 347 ? 24.732 23.337 23.055 1.00 145.12 341 THR A O 1
ATOM 2592 N N . VAL A 1 348 ? 23.489 25.109 23.719 1.00 141.76 342 VAL A N 1
ATOM 2593 C CA . VAL A 1 348 ? 22.158 24.511 23.587 1.00 139.30 342 VAL A CA 1
ATOM 2594 C C . VAL A 1 348 ? 21.563 24.961 22.214 1.00 141.79 342 VAL A C 1
ATOM 2595 O O . VAL A 1 348 ? 20.725 24.253 21.641 1.00 140.16 342 VAL A O 1
ATOM 2599 N N . GLU A 1 349 ? 22.048 26.106 21.673 1.00 138.32 343 GLU A N 1
ATOM 2600 C CA . GLU A 1 349 ? 21.599 26.670 20.393 1.00 137.90 343 GLU A CA 1
ATOM 2601 C C . GLU A 1 349 ? 22.142 25.904 19.181 1.00 136.86 343 GLU A C 1
ATOM 2602 O O . GLU A 1 349 ? 21.366 25.646 18.259 1.00 135.99 343 GLU A O 1
ATOM 2608 N N . LEU A 1 350 ? 23.459 25.559 19.162 1.00 130.19 344 LEU A N 1
ATOM 2609 C CA . LEU A 1 350 ? 24.074 24.816 18.043 1.00 127.86 344 LEU A CA 1
ATOM 2610 C C . LEU A 1 350 ? 23.696 23.333 18.101 1.00 124.29 344 LEU A C 1
ATOM 2611 O O . LEU A 1 350 ? 23.732 22.641 17.078 1.00 123.08 344 LEU A O 1
ATOM 2616 N N . LEU A 1 351 ? 23.315 22.870 19.307 1.00 116.12 345 LEU A N 1
ATOM 2617 C CA . LEU A 1 351 ? 22.839 21.528 19.648 1.00 112.04 345 LEU A CA 1
ATOM 2618 C C . LEU A 1 351 ? 21.547 21.215 18.885 1.00 113.47 345 LEU A C 1
ATOM 2619 O O . LEU A 1 351 ? 21.326 20.076 18.477 1.00 111.21 345 LEU A O 1
ATOM 2624 N N . ASP A 1 352 ? 20.712 22.255 18.697 1.00 110.76 346 ASP A N 1
ATOM 2625 C CA . ASP A 1 352 ? 19.444 22.275 17.981 1.00 110.75 346 ASP A CA 1
ATOM 2626 C C . ASP A 1 352 ? 19.683 22.172 16.471 1.00 115.41 346 ASP A C 1
ATOM 2627 O O . ASP A 1 352 ? 18.843 21.613 15.758 1.00 114.40 346 ASP A O 1
ATOM 2632 N N . ASP A 1 353 ? 20.817 22.722 15.983 1.00 113.45 347 ASP A N 1
ATOM 2633 C CA . ASP A 1 353 ? 21.206 22.683 14.568 1.00 114.07 347 ASP A CA 1
ATOM 2634 C C . ASP A 1 353 ? 21.739 21.279 14.208 1.00 115.87 347 ASP A C 1
ATOM 2635 O O . ASP A 1 353 ? 21.397 20.748 13.145 1.00 114.76 347 ASP A O 1
ATOM 2640 N N . MET A 1 354 ? 22.522 20.667 15.132 1.00 111.14 348 MET A N 1
ATOM 2641 C CA . MET A 1 354 ? 23.120 19.325 15.019 1.00 109.17 348 MET A CA 1
ATOM 2642 C C . MET A 1 354 ? 22.148 18.170 15.237 1.00 107.94 348 MET A C 1
ATOM 2643 O O . MET A 1 354 ? 22.535 17.033 14.989 1.00 106.75 348 MET A O 1
ATOM 2648 N N . ALA A 1 355 ? 20.925 18.450 15.746 1.00 101.57 349 ALA A N 1
ATOM 2649 C CA . ALA A 1 355 ? 19.833 17.524 16.071 1.00 98.57 349 ALA A CA 1
ATOM 2650 C C . ALA A 1 355 ? 19.745 16.256 15.177 1.00 99.70 349 ALA A C 1
ATOM 2651 O O . ALA A 1 355 ? 19.684 15.169 15.760 1.00 97.03 349 ALA A O 1
ATOM 2653 N N . PRO A 1 356 ? 19.750 16.309 13.808 1.00 96.55 350 PRO A N 1
ATOM 2654 C CA . PRO A 1 356 ? 19.672 15.056 13.034 1.00 94.79 350 PRO A CA 1
ATOM 2655 C C . PRO A 1 356 ? 20.895 14.148 13.228 1.00 96.70 350 PRO A C 1
ATOM 2656 O O . PRO A 1 356 ? 20.747 12.920 13.245 1.00 95.44 350 PRO A O 1
ATOM 2660 N N . ASP A 1 357 ? 22.092 14.746 13.386 1.00 92.78 351 ASP A N 1
ATOM 2661 C CA . ASP A 1 357 ? 23.335 14.003 13.609 1.00 91.12 351 ASP A CA 1
ATOM 2662 C C . ASP A 1 357 ? 23.350 13.416 15.016 1.00 91.27 351 ASP A C 1
ATOM 2663 O O . ASP A 1 357 ? 23.805 12.286 15.183 1.00 90.50 351 ASP A O 1
ATOM 2668 N N . LEU A 1 358 ? 22.786 14.163 16.004 1.00 85.38 352 LEU A N 1
ATOM 2669 C CA . LEU A 1 358 ? 22.625 13.799 17.417 1.00 83.69 352 LEU A CA 1
ATOM 2670 C C . LEU A 1 358 ? 21.821 12.499 17.554 1.00 85.76 352 LEU A C 1
ATOM 2671 O O . LEU A 1 358 ? 22.158 11.638 18.365 1.00 84.00 352 LEU A O 1
ATOM 2676 N N . MET A 1 359 ? 20.783 12.361 16.717 1.00 82.73 353 MET A N 1
ATOM 2677 C CA . MET A 1 359 ? 19.905 11.203 16.606 1.00 81.22 353 MET A CA 1
ATOM 2678 C C . MET A 1 359 ? 20.642 10.016 16.014 1.00 86.54 353 MET A C 1
ATOM 2679 O O . MET A 1 359 ? 20.497 8.916 16.533 1.00 85.71 353 MET A O 1
ATOM 2684 N N . ASP A 1 360 ? 21.403 10.228 14.913 1.00 85.80 354 ASP A N 1
ATOM 2685 C CA . ASP A 1 360 ? 22.144 9.192 14.170 1.00 86.15 354 ASP A CA 1
ATOM 2686 C C . ASP A 1 360 ? 23.121 8.418 15.063 1.00 88.56 354 ASP A C 1
ATOM 2687 O O . ASP A 1 360 ? 23.082 7.191 15.084 1.00 88.47 354 ASP A O 1
ATOM 2692 N N . VAL A 1 361 ? 23.960 9.149 15.813 1.00 83.92 355 VAL A N 1
ATOM 2693 C CA . VAL A 1 361 ? 25.005 8.723 16.758 1.00 83.21 355 VAL A CA 1
ATOM 2694 C C . VAL A 1 361 ? 24.519 7.645 17.772 1.00 83.59 355 VAL A C 1
ATOM 2695 O O . VAL A 1 361 ? 25.332 6.851 18.246 1.00 82.04 355 VAL A O 1
ATOM 2699 N N . VAL A 1 362 ? 23.216 7.637 18.118 1.00 79.70 356 VAL A N 1
ATOM 2700 C CA . VAL A 1 362 ? 22.649 6.694 19.094 1.00 78.53 356 VAL A CA 1
ATOM 2701 C C . VAL A 1 362 ? 21.400 5.973 18.530 1.00 82.67 356 VAL A C 1
ATOM 2702 O O . VAL A 1 362 ? 20.736 5.222 19.260 1.00 81.37 356 VAL A O 1
ATOM 2706 N N . ASP A 1 363 ? 21.121 6.170 17.218 1.00 80.03 357 ASP A N 1
ATOM 2707 C CA . ASP A 1 363 ? 19.969 5.631 16.488 1.00 79.09 357 ASP A CA 1
ATOM 2708 C C . ASP A 1 363 ? 18.705 5.918 17.297 1.00 82.75 357 ASP A C 1
ATOM 2709 O O . ASP A 1 363 ? 18.049 5.006 17.795 1.00 83.62 357 ASP A O 1
ATOM 2714 N N . ALA A 1 364 ? 18.443 7.204 17.514 1.00 77.96 358 ALA A N 1
ATOM 2715 C CA . ALA A 1 364 ? 17.287 7.722 18.235 1.00 76.57 358 ALA A CA 1
ATOM 2716 C C . ALA A 1 364 ? 16.188 8.061 17.213 1.00 80.68 358 ALA A C 1
ATOM 2717 O O . ALA A 1 364 ? 16.490 8.352 16.049 1.00 82.06 358 ALA A O 1
ATOM 2719 N N . ASP A 1 365 ? 14.930 7.973 17.613 1.00 75.61 359 ASP A N 1
ATOM 2720 C CA . ASP A 1 365 ? 13.825 8.301 16.726 1.00 75.48 359 ASP A CA 1
ATOM 2721 C C . ASP A 1 365 ? 13.490 9.812 16.868 1.00 80.64 359 ASP A C 1
ATOM 2722 O O . ASP A 1 365 ? 12.921 10.404 15.949 1.00 81.33 359 ASP A O 1
ATOM 2727 N N . GLY A 1 366 ? 13.926 10.426 17.967 1.00 76.38 360 GLY A N 1
ATOM 2728 C CA . GLY A 1 366 ? 13.732 11.848 18.207 1.00 77.42 360 GLY A CA 1
ATOM 2729 C C . GLY A 1 366 ? 14.681 12.421 19.234 1.00 82.61 360 GLY A C 1
ATOM 2730 O O . GLY A 1 366 ? 15.403 11.673 19.891 1.00 80.64 360 GLY A O 1
ATOM 2731 N N . VAL A 1 367 ? 14.708 13.756 19.365 1.00 82.56 361 VAL A N 1
ATOM 2732 C CA . VAL A 1 367 ? 15.518 14.439 20.383 1.00 84.01 361 VAL A CA 1
ATOM 2733 C C . VAL A 1 367 ? 14.757 15.609 20.930 1.00 91.23 361 VAL A C 1
ATOM 2734 O O . VAL A 1 367 ? 14.121 16.341 20.176 1.00 92.68 361 VAL A O 1
ATOM 2738 N N . ALA A 1 368 ? 14.878 15.823 22.237 1.00 88.87 362 ALA A N 1
ATOM 2739 C CA . ALA A 1 368 ? 14.290 16.954 22.938 1.00 90.02 362 ALA A CA 1
ATOM 2740 C C . ALA A 1 368 ? 15.397 17.697 23.661 1.00 95.11 362 ALA A C 1
ATOM 2741 O O . ALA A 1 368 ? 16.112 17.107 24.480 1.00 93.01 362 ALA A O 1
ATOM 2743 N N . ILE A 1 369 ? 15.591 18.975 23.305 1.00 95.11 363 ILE A N 1
ATOM 2744 C CA . ILE A 1 369 ? 16.623 19.796 23.924 1.00 96.54 363 ILE A CA 1
ATOM 2745 C C . ILE A 1 369 ? 15.958 20.700 24.954 1.00 103.64 363 ILE A C 1
ATOM 2746 O O . ILE A 1 369 ? 15.130 21.547 24.614 1.00 104.77 363 ILE A O 1
ATOM 2751 N N . PHE A 1 370 ? 16.338 20.499 26.216 1.00 101.12 364 PHE A N 1
ATOM 2752 C CA . PHE A 1 370 ? 15.846 21.249 27.359 1.00 102.78 364 PHE A CA 1
ATOM 2753 C C . PHE A 1 370 ? 16.760 22.443 27.666 1.00 111.43 364 PHE A C 1
ATOM 2754 O O . PHE A 1 370 ? 17.988 22.330 27.602 1.00 110.79 364 PHE A O 1
ATOM 2762 N N . HIS A 1 371 ? 16.137 23.587 28.000 1.00 112.21 365 HIS A N 1
ATOM 2763 C CA . HIS A 1 371 ? 16.749 24.866 28.379 1.00 114.26 365 HIS A CA 1
ATOM 2764 C C . HIS A 1 371 ? 15.731 25.559 29.286 1.00 119.03 365 HIS A C 1
ATOM 2765 O O . HIS A 1 371 ? 15.016 26.471 28.863 1.00 120.26 365 HIS A O 1
ATOM 2772 N N . GLY A 1 372 ? 15.609 25.036 30.504 1.00 114.82 366 GLY A N 1
ATOM 2773 C CA . GLY A 1 372 ? 14.615 25.479 31.471 1.00 115.73 366 GLY A CA 1
ATOM 2774 C C . GLY A 1 372 ? 13.256 24.931 31.080 1.00 119.50 366 GLY A C 1
ATOM 2775 O O . GLY A 1 372 ? 13.101 23.722 30.872 1.00 117.25 366 GLY A O 1
ATOM 2776 N N . ASN A 1 373 ? 12.273 25.823 30.939 1.00 118.04 367 ASN A N 1
ATOM 2777 C CA . ASN A 1 373 ? 10.921 25.469 30.516 1.00 118.33 367 ASN A CA 1
ATOM 2778 C C . ASN A 1 373 ? 10.881 25.292 29.000 1.00 121.19 367 ASN A C 1
ATOM 2779 O O . ASN A 1 373 ? 10.021 24.568 28.489 1.00 120.33 367 ASN A O 1
ATOM 2784 N N . ASP A 1 374 ? 11.818 25.959 28.281 1.00 117.34 368 ASP A N 1
ATOM 2785 C CA . ASP A 1 374 ? 11.940 25.897 26.820 1.00 115.76 368 ASP A CA 1
ATOM 2786 C C . ASP A 1 374 ? 12.409 24.512 26.418 1.00 115.67 368 ASP A C 1
ATOM 2787 O O . ASP A 1 374 ? 13.400 24.012 26.965 1.00 114.39 368 ASP A O 1
ATOM 2792 N N . ILE A 1 375 ? 11.642 23.858 25.529 1.00 109.61 369 ILE A N 1
ATOM 2793 C CA . ILE A 1 375 ? 11.927 22.512 25.023 1.00 105.91 369 ILE A CA 1
ATOM 2794 C C . ILE A 1 375 ? 11.819 22.542 23.506 1.00 107.30 369 ILE A C 1
ATOM 2795 O O . ILE A 1 375 ? 10.781 22.955 22.976 1.00 107.20 369 ILE A O 1
ATOM 2800 N N . SER A 1 376 ? 12.890 22.099 22.811 1.00 102.01 370 SER A N 1
ATOM 2801 C CA . SER A 1 376 ? 12.909 22.019 21.354 1.00 101.18 370 SER A CA 1
ATOM 2802 C C . SER A 1 376 ? 12.952 20.552 20.903 1.00 102.37 370 SER A C 1
ATOM 2803 O O . SER A 1 376 ? 13.956 19.872 21.113 1.00 100.21 370 SER A O 1
ATOM 2806 N N . ARG A 1 377 ? 11.835 20.066 20.324 1.00 99.18 371 ARG A N 1
ATOM 2807 C CA . ARG A 1 377 ? 11.670 18.695 19.800 1.00 97.61 371 ARG A CA 1
ATOM 2808 C C . ARG A 1 377 ? 12.272 18.606 18.391 1.00 101.97 371 ARG A C 1
ATOM 2809 O O . ARG A 1 377 ? 12.241 19.615 17.678 1.00 103.59 371 ARG A O 1
ATOM 2817 N N . HIS A 1 378 ? 12.806 17.422 17.965 1.00 96.82 372 HIS A N 1
ATOM 2818 C CA . HIS A 1 378 ? 13.424 17.333 16.632 1.00 95.65 372 HIS A CA 1
ATOM 2819 C C . HIS A 1 378 ? 12.986 16.155 15.769 1.00 99.55 372 HIS A C 1
ATOM 2820 O O . HIS A 1 378 ? 12.759 16.365 14.576 1.00 100.99 372 HIS A O 1
ATOM 2827 N N . GLY A 1 379 ? 12.882 14.957 16.315 1.00 94.05 373 GLY A N 1
ATOM 2828 C CA . GLY A 1 379 ? 12.451 13.848 15.474 1.00 93.00 373 GLY A CA 1
ATOM 2829 C C . GLY A 1 379 ? 11.011 13.488 15.742 1.00 98.17 373 GLY A C 1
ATOM 2830 O O . GLY A 1 379 ? 10.101 14.311 15.568 1.00 98.90 373 GLY A O 1
ATOM 2831 N N . THR A 1 380 ? 10.821 12.247 16.189 1.00 94.44 374 THR A N 1
ATOM 2832 C CA . THR A 1 380 ? 9.544 11.693 16.596 1.00 94.80 374 THR A CA 1
ATOM 2833 C C . THR A 1 380 ? 9.681 11.503 18.101 1.00 98.56 374 THR A C 1
ATOM 2834 O O . THR A 1 380 ? 10.241 10.507 18.593 1.00 97.30 374 THR A O 1
ATOM 2838 N N . THR A 1 381 ? 9.274 12.556 18.806 1.00 96.15 375 THR A N 1
ATOM 2839 C CA . THR A 1 381 ? 9.301 12.701 20.262 1.00 96.37 375 THR A CA 1
ATOM 2840 C C . THR A 1 381 ? 7.876 12.941 20.793 1.00 100.14 375 THR A C 1
ATOM 2841 O O . THR A 1 381 ? 7.060 13.485 20.039 1.00 100.59 375 THR A O 1
ATOM 2845 N N . PRO A 1 382 ? 7.561 12.642 22.083 1.00 95.14 376 PRO A N 1
ATOM 2846 C CA . PRO A 1 382 ? 6.217 12.973 22.591 1.00 96.84 376 PRO A CA 1
ATOM 2847 C C . PRO A 1 382 ? 5.953 14.496 22.645 1.00 104.73 376 PRO A C 1
ATOM 2848 O O . PRO A 1 382 ? 6.802 15.293 22.231 1.00 104.54 376 PRO A O 1
ATOM 2852 N N . ASP A 1 383 ? 4.754 14.889 23.144 1.00 103.88 377 ASP A N 1
ATOM 2853 C CA . ASP A 1 383 ? 4.299 16.276 23.335 1.00 105.72 377 ASP A CA 1
ATOM 2854 C C . ASP A 1 383 ? 5.217 16.989 24.347 1.00 108.67 377 ASP A C 1
ATOM 2855 O O . ASP A 1 383 ? 5.863 16.312 25.150 1.00 107.92 377 ASP A O 1
ATOM 2860 N N . VAL A 1 384 ? 5.278 18.346 24.309 1.00 105.14 378 VAL A N 1
ATOM 2861 C CA . VAL A 1 384 ? 6.091 19.179 25.219 1.00 104.38 378 VAL A CA 1
ATOM 2862 C C . VAL A 1 384 ? 5.664 18.937 26.694 1.00 106.72 378 VAL A C 1
ATOM 2863 O O . VAL A 1 384 ? 6.528 18.876 27.569 1.00 105.21 378 VAL A O 1
ATOM 2867 N N . ALA A 1 385 ? 4.347 18.738 26.938 1.00 103.79 379 ALA A N 1
ATOM 2868 C CA . ALA A 1 385 ? 3.770 18.444 28.253 1.00 103.78 379 ALA A CA 1
ATOM 2869 C C . ALA A 1 385 ? 4.233 17.073 28.734 1.00 103.81 379 ALA A C 1
ATOM 2870 O O . ALA A 1 385 ? 4.473 16.899 29.927 1.00 102.99 379 ALA A O 1
ATOM 2872 N N . ALA A 1 386 ? 4.388 16.115 27.793 1.00 97.76 380 ALA A N 1
ATOM 2873 C CA . ALA A 1 386 ? 4.864 14.764 28.072 1.00 95.43 380 ALA A CA 1
ATOM 2874 C C . ALA A 1 386 ? 6.380 14.757 28.268 1.00 96.01 380 ALA A C 1
ATOM 2875 O O . ALA A 1 386 ? 6.871 13.970 29.073 1.00 95.05 380 ALA A O 1
ATOM 2877 N N . LEU A 1 387 ? 7.115 15.646 27.558 1.00 91.02 381 LEU A N 1
ATOM 2878 C CA . LEU A 1 387 ? 8.574 15.831 27.678 1.00 88.89 381 LEU A CA 1
ATOM 2879 C C . LEU A 1 387 ? 8.941 16.410 29.051 1.00 91.58 381 LEU A C 1
ATOM 2880 O O . LEU A 1 387 ? 9.976 16.036 29.609 1.00 88.92 381 LEU A O 1
ATOM 2885 N N . ARG A 1 388 ? 8.083 17.342 29.574 1.00 89.60 382 ARG A N 1
ATOM 2886 C CA . ARG A 1 388 ? 8.186 17.990 30.895 1.00 89.96 382 ARG A CA 1
ATOM 2887 C C . ARG A 1 388 ? 8.034 16.949 31.976 1.00 92.61 382 ARG A C 1
ATOM 2888 O O . ARG A 1 388 ? 8.884 16.869 32.847 1.00 93.00 382 ARG A O 1
ATOM 2896 N N . ARG A 1 389 ? 6.969 16.125 31.884 1.00 88.19 383 ARG A N 1
ATOM 2897 C CA . ARG A 1 389 ? 6.630 15.005 32.767 1.00 87.70 383 ARG A CA 1
ATOM 2898 C C . ARG A 1 389 ? 7.783 14.039 32.944 1.00 91.10 383 ARG A C 1
ATOM 2899 O O . ARG A 1 389 ? 8.055 13.625 34.067 1.00 91.98 383 ARG A O 1
ATOM 2907 N N . ILE A 1 390 ? 8.433 13.652 31.832 1.00 86.59 384 ILE A N 1
ATOM 2908 C CA . ILE A 1 390 ? 9.568 12.726 31.816 1.00 85.18 384 ILE A CA 1
ATOM 2909 C C . ILE A 1 390 ? 10.711 13.333 32.626 1.00 92.28 384 ILE A C 1
ATOM 2910 O O . ILE A 1 390 ? 11.066 12.739 33.643 1.00 93.56 384 ILE A O 1
ATOM 2915 N N . ARG A 1 391 ? 11.230 14.531 32.233 1.00 89.69 385 ARG A N 1
ATOM 2916 C CA . ARG A 1 391 ? 12.344 15.182 32.936 1.00 90.63 385 ARG A CA 1
ATOM 2917 C C . ARG A 1 391 ? 12.012 15.420 34.392 1.00 98.01 385 ARG A C 1
ATOM 2918 O O . ARG A 1 391 ? 12.845 15.144 35.253 1.00 98.39 385 ARG A O 1
ATOM 2926 N N . ASP A 1 392 ? 10.800 15.914 34.669 1.00 97.32 386 ASP A N 1
ATOM 2927 C CA . ASP A 1 392 ? 10.363 16.226 36.026 1.00 99.06 386 ASP A CA 1
ATOM 2928 C C . ASP A 1 392 ? 10.278 14.949 36.896 1.00 102.04 386 ASP A C 1
ATOM 2929 O O . ASP A 1 392 ? 10.743 14.986 38.037 1.00 103.43 386 ASP A O 1
ATOM 2934 N N . HIS A 1 393 ? 9.794 13.819 36.346 1.00 96.08 387 HIS A N 1
ATOM 2935 C CA . HIS A 1 393 ? 9.739 12.571 37.112 1.00 95.32 387 HIS A CA 1
ATOM 2936 C C . HIS A 1 393 ? 11.141 12.044 37.406 1.00 99.10 387 HIS A C 1
ATOM 2937 O O . HIS A 1 393 ? 11.375 11.569 38.510 1.00 100.20 387 HIS A O 1
ATOM 2944 N N . ILE A 1 394 ? 12.065 12.148 36.433 1.00 94.48 388 ILE A N 1
ATOM 2945 C CA . ILE A 1 394 ? 13.476 11.754 36.552 1.00 93.65 388 ILE A CA 1
ATOM 2946 C C . ILE A 1 394 ? 14.160 12.584 37.677 1.00 102.70 388 ILE A C 1
ATOM 2947 O O . ILE A 1 394 ? 14.834 12.000 38.529 1.00 103.27 388 ILE A O 1
ATOM 2952 N N . GLU A 1 395 ? 13.983 13.938 37.656 1.00 101.65 389 GLU A N 1
ATOM 2953 C CA . GLU A 1 395 ? 14.544 14.902 38.607 1.00 104.20 389 GLU A CA 1
ATOM 2954 C C . GLU A 1 395 ? 14.136 14.584 40.053 1.00 110.68 389 GLU A C 1
ATOM 2955 O O . GLU A 1 395 ? 15.007 14.490 40.917 1.00 111.17 389 GLU A O 1
ATOM 2961 N N . SER A 1 396 ? 12.821 14.395 40.302 1.00 108.65 390 SER A N 1
ATOM 2962 C CA . SER A 1 396 ? 12.233 14.053 41.599 1.00 110.71 390 SER A CA 1
ATOM 2963 C C . SER A 1 396 ? 12.774 12.707 42.164 1.00 116.19 390 SER A C 1
ATOM 2964 O O . SER A 1 396 ? 12.670 12.468 43.372 1.00 117.68 390 SER A O 1
ATOM 2967 N N . GLU A 1 397 ? 13.345 11.847 41.291 1.00 112.12 391 GLU A N 1
ATOM 2968 C CA . GLU A 1 397 ? 13.948 10.556 41.647 1.00 112.74 391 GLU A CA 1
ATOM 2969 C C . GLU A 1 397 ? 15.456 10.701 41.986 1.00 119.00 391 GLU A C 1
ATOM 2970 O O . GLU A 1 397 ? 16.038 9.781 42.575 1.00 119.00 391 GLU A O 1
ATOM 2976 N N . HIS A 1 398 ? 16.073 11.854 41.604 1.00 116.39 392 HIS A N 1
ATOM 2977 C CA . HIS A 1 398 ? 17.483 12.236 41.806 1.00 148.51 392 HIS A CA 1
ATOM 2978 C C . HIS A 1 398 ? 18.457 11.134 41.368 1.00 172.65 392 HIS A C 1
ATOM 2979 O O . HIS A 1 398 ? 18.406 10.684 40.225 1.00 129.29 392 HIS A O 1
ATOM 2986 N N . ASP A 1 405 ? 28.069 -0.851 31.426 1.00 136.11 399 ASP A N 1
ATOM 2987 C CA . ASP A 1 405 ? 29.014 -0.588 32.510 1.00 137.69 399 ASP A CA 1
ATOM 2988 C C . ASP A 1 405 ? 28.710 0.801 33.160 1.00 141.26 399 ASP A C 1
ATOM 2989 O O . ASP A 1 405 ? 27.538 1.082 33.439 1.00 140.07 399 ASP A O 1
ATOM 2994 N N . ALA A 1 406 ? 29.751 1.645 33.420 1.00 138.52 400 ALA A N 1
ATOM 2995 C CA . ALA A 1 406 ? 29.624 2.970 34.053 1.00 138.56 400 ALA A CA 1
ATOM 2996 C C . ALA A 1 406 ? 29.525 4.109 33.011 1.00 139.37 400 ALA A C 1
ATOM 2997 O O . ALA A 1 406 ? 30.522 4.461 32.367 1.00 139.61 400 ALA A O 1
ATOM 2999 N N . VAL A 1 407 ? 28.294 4.655 32.846 1.00 132.31 401 VAL A N 1
ATOM 3000 C CA . VAL A 1 407 ? 27.924 5.775 31.954 1.00 129.66 401 VAL A CA 1
ATOM 3001 C C . VAL A 1 407 ? 27.129 6.795 32.797 1.00 130.44 401 VAL A C 1
ATOM 3002 O O . VAL A 1 407 ? 26.196 6.404 33.514 1.00 130.34 401 VAL A O 1
ATOM 3006 N N . GLY A 1 408 ? 27.529 8.070 32.734 1.00 123.94 402 GLY A N 1
ATOM 3007 C CA . GLY A 1 408 ? 26.895 9.157 33.485 1.00 122.55 402 GLY A CA 1
ATOM 3008 C C . GLY A 1 408 ? 25.606 9.653 32.856 1.00 119.98 402 GLY A C 1
ATOM 3009 O O . GLY A 1 408 ? 25.432 10.862 32.674 1.00 120.03 402 GLY A O 1
ATOM 3010 N N . ALA A 1 409 ? 24.690 8.709 32.516 1.00 110.15 403 ALA A N 1
ATOM 3011 C CA . ALA A 1 409 ? 23.419 8.975 31.847 1.00 106.45 403 ALA A CA 1
ATOM 3012 C C . ALA A 1 409 ? 22.354 7.924 32.151 1.00 103.53 403 ALA A C 1
ATOM 3013 O O . ALA A 1 409 ? 22.616 6.715 32.091 1.00 101.40 403 ALA A O 1
ATOM 3015 N N . LEU A 1 410 ? 21.129 8.396 32.410 1.00 96.78 404 LEU A N 1
ATOM 3016 C CA . LEU A 1 410 ? 19.986 7.523 32.669 1.00 94.25 404 LEU A CA 1
ATOM 3017 C C . LEU A 1 410 ? 19.360 7.062 31.337 1.00 91.50 404 LEU A C 1
ATOM 3018 O O . LEU A 1 410 ? 19.133 7.871 30.446 1.00 89.64 404 LEU A O 1
ATOM 3023 N N . HIS A 1 411 ? 19.094 5.764 31.213 1.00 84.94 405 HIS A N 1
ATOM 3024 C CA . HIS A 1 411 ? 18.474 5.215 30.012 1.00 82.81 405 HIS A CA 1
ATOM 3025 C C . HIS A 1 411 ? 17.465 4.117 30.362 1.00 84.38 405 HIS A C 1
ATOM 3026 O O . HIS A 1 411 ? 17.648 3.415 31.354 1.00 83.20 405 HIS A O 1
ATOM 3033 N N . VAL A 1 412 ? 16.407 3.973 29.543 1.00 80.94 406 VAL A N 1
ATOM 3034 C CA . VAL A 1 412 ? 15.392 2.917 29.686 1.00 81.06 406 VAL A CA 1
ATOM 3035 C C . VAL A 1 412 ? 15.071 2.328 28.298 1.00 82.33 406 VAL A C 1
ATOM 3036 O O . VAL A 1 412 ? 15.196 3.035 27.306 1.00 80.50 406 VAL A O 1
ATOM 3040 N N . ASP A 1 413 ? 14.690 1.037 28.235 1.00 79.56 407 ASP A N 1
ATOM 3041 C CA . ASP A 1 413 ? 14.248 0.344 27.004 1.00 78.10 407 ASP A CA 1
ATOM 3042 C C . ASP A 1 413 ? 12.727 0.162 27.038 1.00 81.17 407 ASP A C 1
ATOM 3043 O O . ASP A 1 413 ? 12.148 -0.181 26.020 1.00 79.93 407 ASP A O 1
ATOM 3048 N N . ALA A 1 414 ? 12.098 0.324 28.232 1.00 79.17 408 ALA A N 1
ATOM 3049 C CA . ALA A 1 414 ? 10.659 0.150 28.513 1.00 79.20 408 ALA A CA 1
ATOM 3050 C C . ALA A 1 414 ? 10.233 1.080 29.674 1.00 83.99 408 ALA A C 1
ATOM 3051 O O . ALA A 1 414 ? 10.204 0.656 30.831 1.00 84.45 408 ALA A O 1
ATOM 3053 N N . ILE A 1 415 ? 9.910 2.350 29.342 1.00 81.09 409 ILE A N 1
ATOM 3054 C CA . ILE A 1 415 ? 9.576 3.479 30.239 1.00 82.69 409 ILE A CA 1
ATOM 3055 C C . ILE A 1 415 ? 8.550 3.128 31.358 1.00 89.11 409 ILE A C 1
ATOM 3056 O O . ILE A 1 415 ? 8.708 3.620 32.474 1.00 90.44 409 ILE A O 1
ATOM 3061 N N . GLY A 1 416 ? 7.545 2.311 31.047 1.00 86.54 410 GLY A N 1
ATOM 3062 C CA . GLY A 1 416 ? 6.490 1.907 31.971 1.00 88.10 410 GLY A CA 1
ATOM 3063 C C . GLY A 1 416 ? 6.880 0.818 32.948 1.00 94.06 410 GLY A C 1
ATOM 3064 O O . GLY A 1 416 ? 6.217 0.659 33.970 1.00 96.47 410 GLY A O 1
ATOM 3065 N N . GLU A 1 417 ? 7.953 0.066 32.650 1.00 90.09 411 GLU A N 1
ATOM 3066 C CA . GLU A 1 417 ? 8.488 -1.029 33.478 1.00 90.60 411 GLU A CA 1
ATOM 3067 C C . GLU A 1 417 ? 9.395 -0.486 34.590 1.00 95.76 411 GLU A C 1
ATOM 3068 O O . GLU A 1 417 ? 9.518 -1.105 35.646 1.00 97.27 411 GLU A O 1
ATOM 3074 N N . VAL A 1 418 ? 10.045 0.663 34.328 1.00 91.17 412 VAL A N 1
ATOM 3075 C CA . VAL A 1 418 ? 10.977 1.352 35.223 1.00 90.47 412 VAL A CA 1
ATOM 3076 C C . VAL A 1 418 ? 10.237 2.465 35.951 1.00 96.88 412 VAL A C 1
ATOM 3077 O O . VAL A 1 418 ? 10.374 2.567 37.173 1.00 99.82 412 VAL A O 1
ATOM 3081 N N . PHE A 1 419 ? 9.462 3.302 35.205 1.00 92.50 413 PHE A N 1
ATOM 3082 C CA . PHE A 1 419 ? 8.671 4.423 35.745 1.00 93.84 413 PHE A CA 1
ATOM 3083 C C . PHE A 1 419 ? 7.182 4.257 35.392 1.00 97.92 413 PHE A C 1
ATOM 3084 O O . PHE A 1 419 ? 6.724 4.860 34.414 1.00 97.23 413 PHE A O 1
ATOM 3092 N N . PRO A 1 420 ? 6.405 3.459 36.174 1.00 95.37 414 PRO A N 1
ATOM 3093 C CA . PRO A 1 420 ? 4.982 3.231 35.826 1.00 95.83 414 PRO A CA 1
ATOM 3094 C C . PRO A 1 420 ? 4.079 4.488 35.803 1.00 101.25 414 PRO A C 1
ATOM 3095 O O . PRO A 1 420 ? 2.979 4.420 35.256 1.00 101.90 414 PRO A O 1
ATOM 3099 N N . GLU A 1 421 ? 4.544 5.635 36.342 1.00 97.82 415 GLU A N 1
ATOM 3100 C CA . GLU A 1 421 ? 3.792 6.894 36.301 1.00 98.36 415 GLU A CA 1
ATOM 3101 C C . GLU A 1 421 ? 3.796 7.480 34.878 1.00 98.27 415 GLU A C 1
ATOM 3102 O O . GLU A 1 421 ? 2.859 8.195 34.505 1.00 98.02 415 GLU A O 1
ATOM 3108 N N . LEU A 1 422 ? 4.854 7.159 34.093 1.00 92.06 416 LEU A N 1
ATOM 3109 C CA . LEU A 1 422 ? 5.077 7.597 32.702 1.00 89.72 416 LEU A CA 1
ATOM 3110 C C . LEU A 1 422 ? 4.706 6.506 31.661 1.00 91.32 416 LEU A C 1
ATOM 3111 O O . LEU A 1 422 ? 4.991 6.702 30.481 1.00 90.10 416 LEU A O 1
ATOM 3116 N N . ALA A 1 423 ? 4.049 5.389 32.089 1.00 86.94 417 ALA A N 1
ATOM 3117 C CA . ALA A 1 423 ? 3.656 4.218 31.270 1.00 84.56 417 ALA A CA 1
ATOM 3118 C C . ALA A 1 423 ? 2.909 4.570 29.968 1.00 88.06 417 ALA A C 1
ATOM 3119 O O . ALA A 1 423 ? 3.151 3.932 28.940 1.00 86.05 417 ALA A O 1
ATOM 3121 N N . ASP A 1 424 ? 2.026 5.587 30.011 1.00 86.36 418 ASP A N 1
ATOM 3122 C CA . ASP A 1 424 ? 1.225 6.068 28.875 1.00 86.02 418 ASP A CA 1
ATOM 3123 C C . ASP A 1 424 ? 2.060 6.784 27.778 1.00 88.16 418 ASP A C 1
ATOM 3124 O O . ASP A 1 424 ? 1.500 7.127 26.732 1.00 88.89 418 ASP A O 1
ATOM 3129 N N . LEU A 1 425 ? 3.372 7.018 28.013 1.00 82.12 419 LEU A N 1
ATOM 3130 C CA . LEU A 1 425 ? 4.261 7.716 27.067 1.00 80.00 419 LEU A CA 1
ATOM 3131 C C . LEU A 1 425 ? 5.159 6.718 26.321 1.00 82.02 419 LEU A C 1
ATOM 3132 O O . LEU A 1 425 ? 6.075 7.124 25.589 1.00 81.74 419 LEU A O 1
ATOM 3137 N N . ALA A 1 426 ? 4.833 5.413 26.441 1.00 76.66 420 ALA A N 1
ATOM 3138 C CA . ALA A 1 426 ? 5.537 4.327 25.749 1.00 73.29 420 ALA A CA 1
ATOM 3139 C C . ALA A 1 426 ? 5.447 4.437 24.207 1.00 75.06 420 ALA A C 1
ATOM 3140 O O . ALA A 1 426 ? 6.439 4.076 23.587 1.00 74.05 420 ALA A O 1
ATOM 3142 N N . PRO A 1 427 ? 4.364 4.939 23.540 1.00 71.33 421 PRO A N 1
ATOM 3143 C CA . PRO A 1 427 ? 4.373 4.956 22.065 1.00 70.83 421 PRO A CA 1
ATOM 3144 C C . PRO A 1 427 ? 5.550 5.694 21.419 1.00 76.53 421 PRO A C 1
ATOM 3145 O O . PRO A 1 427 ? 6.100 5.156 20.459 1.00 74.93 421 PRO A O 1
ATOM 3149 N N . LEU A 1 428 ? 5.959 6.881 21.941 1.00 74.98 422 LEU A N 1
ATOM 3150 C CA . LEU A 1 428 ? 7.047 7.670 21.341 1.00 73.97 422 LEU A CA 1
ATOM 3151 C C . LEU A 1 428 ? 8.293 7.798 22.237 1.00 78.60 422 LEU A C 1
ATOM 3152 O O . LEU A 1 428 ? 9.345 8.247 21.755 1.00 78.38 422 LEU A O 1
ATOM 3157 N N . ALA A 1 429 ? 8.200 7.354 23.509 1.00 75.34 423 ALA A N 1
ATOM 3158 C CA . ALA A 1 429 ? 9.348 7.382 24.417 1.00 74.60 423 ALA A CA 1
ATOM 3159 C C . ALA A 1 429 ? 9.436 6.094 25.262 1.00 75.32 423 ALA A C 1
ATOM 3160 O O . ALA A 1 429 ? 9.716 6.154 26.456 1.00 72.82 423 ALA A O 1
ATOM 3162 N N . ALA A 1 430 ? 9.241 4.922 24.612 1.00 72.25 424 ALA A N 1
ATOM 3163 C CA . ALA A 1 430 ? 9.365 3.602 25.240 1.00 72.24 424 ALA A CA 1
ATOM 3164 C C . ALA A 1 430 ? 10.768 3.466 25.789 1.00 79.07 424 ALA A C 1
ATOM 3165 O O . ALA A 1 430 ? 10.967 3.042 26.925 1.00 80.33 424 ALA A O 1
ATOM 3167 N N . GLY A 1 431 ? 11.721 3.915 24.982 1.00 75.66 425 GLY A N 1
ATOM 3168 C CA . GLY A 1 431 ? 13.132 3.973 25.313 1.00 74.68 425 GLY A CA 1
ATOM 3169 C C . GLY A 1 431 ? 13.630 5.392 25.193 1.00 77.63 425 GLY A C 1
ATOM 3170 O O . GLY A 1 431 ? 13.225 6.116 24.281 1.00 78.07 425 GLY A O 1
ATOM 3171 N N . PHE A 1 432 ? 14.489 5.811 26.121 1.00 72.60 426 PHE A N 1
ATOM 3172 C CA . PHE A 1 432 ? 15.059 7.145 26.086 1.00 71.91 426 PHE A CA 1
ATOM 3173 C C . PHE A 1 432 ? 16.484 7.162 26.674 1.00 74.56 426 PHE A C 1
ATOM 3174 O O . PHE A 1 432 ? 16.868 6.211 27.350 1.00 72.95 426 PHE A O 1
ATOM 3182 N N . ILE A 1 433 ? 17.266 8.231 26.395 1.00 72.01 427 ILE A N 1
ATOM 3183 C CA . ILE A 1 433 ? 18.583 8.477 26.996 1.00 72.69 427 ILE A CA 1
ATOM 3184 C C . ILE A 1 433 ? 18.533 9.893 27.561 1.00 77.63 427 ILE A C 1
ATOM 3185 O O . ILE A 1 433 ? 18.366 10.860 26.807 1.00 77.65 427 ILE A O 1
ATOM 3190 N N . PHE A 1 434 ? 18.655 10.010 28.883 1.00 75.62 428 PHE A N 1
ATOM 3191 C CA . PHE A 1 434 ? 18.625 11.306 29.554 1.00 77.90 428 PHE A CA 1
ATOM 3192 C C . PHE A 1 434 ? 20.007 11.691 30.067 1.00 86.88 428 PHE A C 1
ATOM 3193 O O . PHE A 1 434 ? 20.628 10.952 30.845 1.00 86.74 428 PHE A O 1
ATOM 3201 N N . VAL A 1 435 ? 20.488 12.850 29.598 1.00 86.63 429 VAL A N 1
ATOM 3202 C CA . VAL A 1 435 ? 21.759 13.421 30.001 1.00 88.90 429 VAL A CA 1
ATOM 3203 C C . VAL A 1 435 ? 21.528 14.884 30.455 1.00 97.24 429 VAL A C 1
ATOM 3204 O O . VAL A 1 435 ? 21.127 15.728 29.642 1.00 96.90 429 VAL A O 1
ATOM 3208 N N . PRO A 1 436 ? 21.735 15.210 31.749 1.00 97.43 430 PRO A N 1
ATOM 3209 C CA . PRO A 1 436 ? 21.622 16.615 32.156 1.00 99.86 430 PRO A CA 1
ATOM 3210 C C . PRO A 1 436 ? 22.890 17.353 31.723 1.00 110.33 430 PRO A C 1
ATOM 3211 O O . PRO A 1 436 ? 23.996 16.907 32.029 1.00 109.92 430 PRO A O 1
ATOM 3215 N N . LEU A 1 437 ? 22.742 18.424 30.937 1.00 112.48 431 LEU A N 1
ATOM 3216 C CA . LEU A 1 437 ? 23.896 19.194 30.466 1.00 115.29 431 LEU A CA 1
ATOM 3217 C C . LEU A 1 437 ? 24.142 20.311 31.466 1.00 127.52 431 LEU A C 1
ATOM 3218 O O . LEU A 1 437 ? 23.695 21.450 31.287 1.00 128.20 431 LEU A O 1
ATOM 3223 N N . MET A 1 438 ? 24.832 19.918 32.561 1.00 129.75 432 MET A N 1
ATOM 3224 C CA . MET A 1 438 ? 25.177 20.623 33.805 1.00 133.51 432 MET A CA 1
ATOM 3225 C C . MET A 1 438 ? 24.064 20.323 34.830 1.00 141.53 432 MET A C 1
ATOM 3226 O O . MET A 1 438 ? 22.932 20.775 34.615 1.00 141.29 432 MET A O 1
ATOM 3231 N N . PRO A 1 439 ? 24.324 19.517 35.904 1.00 140.73 433 PRO A N 1
ATOM 3232 C CA . PRO A 1 439 ? 23.255 19.237 36.891 1.00 141.52 433 PRO A CA 1
ATOM 3233 C C . PRO A 1 439 ? 22.891 20.487 37.716 1.00 148.07 433 PRO A C 1
ATOM 3234 O O . PRO A 1 439 ? 21.819 20.532 38.328 1.00 148.05 433 PRO A O 1
ATOM 3238 N N . GLN A 1 440 ? 23.788 21.508 37.701 1.00 146.03 434 GLN A N 1
ATOM 3239 C CA . GLN A 1 440 ? 23.638 22.823 38.333 1.00 147.69 434 GLN A CA 1
ATOM 3240 C C . GLN A 1 440 ? 22.593 23.645 37.569 1.00 150.44 434 GLN A C 1
ATOM 3241 O O . GLN A 1 440 ? 21.871 24.441 38.175 1.00 151.56 434 GLN A O 1
ATOM 3247 N N . SER A 1 441 ? 22.529 23.440 36.229 1.00 144.15 435 SER A N 1
ATOM 3248 C CA . SER A 1 441 ? 21.620 24.094 35.279 1.00 142.87 435 SER A CA 1
ATOM 3249 C C . SER A 1 441 ? 20.394 23.200 34.953 1.00 142.51 435 SER A C 1
ATOM 3250 O O . SER A 1 441 ? 20.452 21.980 35.149 1.00 141.69 435 SER A O 1
ATOM 3253 N N . ARG A 1 442 ? 19.290 23.807 34.447 1.00 135.56 436 ARG A N 1
ATOM 3254 C CA . ARG A 1 442 ? 18.076 23.062 34.077 1.00 132.24 436 ARG A CA 1
ATOM 3255 C C . ARG A 1 442 ? 18.137 22.638 32.579 1.00 129.06 436 ARG A C 1
ATOM 3256 O O . ARG A 1 442 ? 17.143 22.154 32.028 1.00 127.62 436 ARG A O 1
ATOM 3264 N N . SER A 1 443 ? 19.333 22.778 31.950 1.00 121.33 437 SER A N 1
ATOM 3265 C CA . SER A 1 443 ? 19.629 22.376 30.567 1.00 117.71 437 SER A CA 1
ATOM 3266 C C . SER A 1 443 ? 19.936 20.875 30.533 1.00 114.63 437 SER A C 1
ATOM 3267 O O . SER A 1 443 ? 20.675 20.382 31.392 1.00 114.47 437 SER A O 1
ATOM 3270 N N . ALA A 1 444 ? 19.338 20.147 29.568 1.00 105.05 438 ALA A N 1
ATOM 3271 C CA . ALA A 1 444 ? 19.484 18.698 29.419 1.00 101.07 438 ALA A CA 1
ATOM 3272 C C . ALA A 1 444 ? 19.194 18.226 27.992 1.00 99.46 438 ALA A C 1
ATOM 3273 O O . ALA A 1 444 ? 18.830 19.015 27.118 1.00 99.26 438 ALA A O 1
ATOM 3275 N N . LEU A 1 445 ? 19.333 16.919 27.771 1.00 91.43 439 LEU A N 1
ATOM 3276 C CA . LEU A 1 445 ? 19.141 16.320 26.467 1.00 88.79 439 LEU A CA 1
ATOM 3277 C C . LEU A 1 445 ? 18.458 14.965 26.613 1.00 88.24 439 LEU A C 1
ATOM 3278 O O . LEU A 1 445 ? 18.856 14.140 27.431 1.00 86.93 439 LEU A O 1
ATOM 3283 N N . LEU A 1 446 ? 17.387 14.772 25.849 1.00 83.10 440 LEU A N 1
ATOM 3284 C CA . LEU A 1 446 ? 16.604 13.542 25.847 1.00 80.87 440 LEU A CA 1
ATOM 3285 C C . LEU A 1 446 ? 16.545 12.922 24.467 1.00 83.26 440 LEU A C 1
ATOM 3286 O O . LEU A 1 446 ? 15.846 13.439 23.586 1.00 82.60 440 LEU A O 1
ATOM 3291 N N . TRP A 1 447 ? 17.245 11.804 24.277 1.00 78.82 441 TRP A N 1
ATOM 3292 C CA . TRP A 1 447 ? 17.095 11.031 23.044 1.00 77.48 441 TRP A CA 1
ATOM 3293 C C . TRP A 1 447 ? 15.937 10.087 23.265 1.00 78.74 441 TRP A C 1
ATOM 3294 O O . TRP A 1 447 ? 15.797 9.576 24.377 1.00 77.60 441 TRP A O 1
ATOM 3305 N N . THR A 1 448 ? 15.078 9.889 22.264 1.00 74.63 442 THR A N 1
ATOM 3306 C CA . THR A 1 448 ? 13.930 8.992 22.417 1.00 73.78 442 THR A CA 1
ATOM 3307 C C . THR A 1 448 ? 13.949 7.930 21.335 1.00 75.24 442 THR A C 1
ATOM 3308 O O . THR A 1 448 ? 14.592 8.100 20.304 1.00 73.60 442 THR A O 1
ATOM 3312 N N . ARG A 1 449 ? 13.244 6.833 21.597 1.00 71.63 443 ARG A N 1
ATOM 3313 C CA . ARG A 1 449 ? 12.962 5.708 20.708 1.00 70.49 443 ARG A CA 1
ATOM 3314 C C . ARG A 1 449 ? 11.494 5.338 20.921 1.00 76.38 443 ARG A C 1
ATOM 3315 O O . ARG A 1 449 ? 10.980 5.443 22.045 1.00 75.55 443 ARG A O 1
ATOM 3323 N N . ARG A 1 450 ? 10.804 4.990 19.841 1.00 74.99 444 ARG A N 1
ATOM 3324 C CA . ARG A 1 450 ? 9.402 4.619 19.930 1.00 76.57 444 ARG A CA 1
ATOM 3325 C C . ARG A 1 450 ? 9.298 3.123 20.204 1.00 81.79 444 ARG A C 1
ATOM 3326 O O . ARG A 1 450 ? 10.286 2.401 20.029 1.00 81.47 444 ARG A O 1
ATOM 3334 N N . GLU A 1 451 ? 8.131 2.664 20.696 1.00 79.62 445 GLU A N 1
ATOM 3335 C CA . GLU A 1 451 ? 7.910 1.246 20.989 1.00 78.65 445 GLU A CA 1
ATOM 3336 C C . GLU A 1 451 ? 7.978 0.435 19.672 1.00 81.49 445 GLU A C 1
ATOM 3337 O O . GLU A 1 451 ? 7.688 0.996 18.621 1.00 83.24 445 GLU A O 1
ATOM 3343 N N . GLN A 1 452 ? 8.389 -0.860 19.730 1.00 74.68 446 GLN A N 1
ATOM 3344 C CA . GLN A 1 452 ? 8.604 -1.757 18.581 1.00 71.96 446 GLN A CA 1
ATOM 3345 C C . GLN A 1 452 ? 7.368 -1.891 17.644 1.00 79.06 446 GLN A C 1
ATOM 3346 O O . GLN A 1 452 ? 7.537 -2.016 16.438 1.00 78.18 446 GLN A O 1
ATOM 3352 N N . ILE A 1 453 ? 6.151 -1.790 18.189 1.00 79.72 447 ILE A N 1
ATOM 3353 C CA . ILE A 1 453 ? 4.860 -1.848 17.480 1.00 81.40 447 ILE A CA 1
ATOM 3354 C C . ILE A 1 453 ? 4.782 -0.711 16.426 1.00 87.60 447 ILE A C 1
ATOM 3355 O O . ILE A 1 453 ? 4.210 -0.902 15.341 1.00 88.46 447 ILE A O 1
ATOM 3360 N N . GLN A 1 454 ? 5.359 0.467 16.764 1.00 82.61 448 GLN A N 1
ATOM 3361 C CA . GLN A 1 454 ? 5.361 1.672 15.934 1.00 81.97 448 GLN A CA 1
ATOM 3362 C C . GLN A 1 454 ? 6.212 1.499 14.656 1.00 83.33 448 GLN A C 1
ATOM 3363 O O . GLN A 1 454 ? 5.932 2.128 13.631 1.00 84.17 448 GLN A O 1
ATOM 3369 N N . GLN A 1 455 ? 7.205 0.606 14.713 1.00 76.76 449 GLN A N 1
ATOM 3370 C CA . GLN A 1 455 ? 8.170 0.338 13.653 1.00 74.39 449 GLN A CA 1
ATOM 3371 C C . GLN A 1 455 ? 7.695 -0.736 12.630 1.00 78.36 449 GLN A C 1
ATOM 3372 O O . GLN A 1 455 ? 8.484 -1.087 11.748 1.00 79.33 449 GLN A O 1
ATOM 3378 N N . ILE A 1 456 ? 6.438 -1.259 12.730 1.00 73.10 450 ILE A N 1
ATOM 3379 C CA . ILE A 1 456 ? 5.934 -2.297 11.814 1.00 71.41 450 ILE A CA 1
ATOM 3380 C C . ILE A 1 456 ? 5.744 -1.691 10.422 1.00 79.11 450 ILE A C 1
ATOM 3381 O O . ILE A 1 456 ? 5.022 -0.711 10.261 1.00 81.01 450 ILE A O 1
ATOM 3386 N N . LYS A 1 457 ? 6.379 -2.297 9.416 1.00 76.63 451 LYS A N 1
ATOM 3387 C CA . LYS A 1 457 ? 6.326 -1.810 8.045 1.00 77.53 451 LYS A CA 1
ATOM 3388 C C . LYS A 1 457 ? 4.997 -2.214 7.372 1.00 87.09 451 LYS A C 1
ATOM 3389 O O . LYS A 1 457 ? 4.921 -3.189 6.618 1.00 87.97 451 LYS A O 1
ATOM 3395 N N . TRP A 1 458 ? 3.938 -1.447 7.694 1.00 86.17 452 TRP A N 1
ATOM 3396 C CA . TRP A 1 458 ? 2.587 -1.598 7.148 1.00 87.29 452 TRP A CA 1
ATOM 3397 C C . TRP A 1 458 ? 2.556 -1.138 5.688 1.00 97.86 452 TRP A C 1
ATOM 3398 O O . TRP A 1 458 ? 1.792 -1.674 4.885 1.00 99.26 452 TRP A O 1
ATOM 3409 N N . ALA A 1 459 ? 3.382 -0.123 5.362 1.00 97.59 453 ALA A N 1
ATOM 3410 C CA . ALA A 1 459 ? 3.518 0.478 4.030 1.00 99.65 453 ALA A CA 1
ATOM 3411 C C . ALA A 1 459 ? 4.094 -0.520 3.025 1.00 103.10 453 ALA A C 1
ATOM 3412 O O . ALA A 1 459 ? 3.576 -0.644 1.908 1.00 103.79 453 ALA A O 1
ATOM 3414 N N . GLU A 1 460 ? 5.164 -1.239 3.444 1.00 97.84 454 GLU A N 1
ATOM 3415 C CA . GLU A 1 460 ? 5.878 -2.237 2.646 1.00 96.15 454 GLU A CA 1
ATOM 3416 C C . GLU A 1 460 ? 5.016 -3.474 2.355 1.00 96.24 454 GLU A C 1
ATOM 3417 O O . GLU A 1 460 ? 5.339 -4.204 1.428 1.00 95.36 454 GLU A O 1
ATOM 3423 N N . ASN A 1 461 ? 3.919 -3.686 3.115 1.00 91.38 455 ASN A N 1
ATOM 3424 C CA . ASN A 1 461 ? 2.987 -4.798 2.949 1.00 91.69 455 ASN A CA 1
ATOM 3425 C C . ASN A 1 461 ? 1.595 -4.421 3.520 1.00 100.88 455 ASN A C 1
ATOM 3426 O O . ASN A 1 461 ? 1.262 -4.800 4.647 1.00 100.00 455 ASN A O 1
ATOM 3431 N N . PRO A 1 462 ? 0.736 -3.720 2.729 1.00 102.45 456 PRO A N 1
ATOM 3432 C CA . PRO A 1 462 ? -0.610 -3.358 3.228 1.00 104.12 456 PRO A CA 1
ATOM 3433 C C . PRO A 1 462 ? -1.515 -4.556 3.585 1.00 106.86 456 PRO A C 1
ATOM 3434 O O . PRO A 1 462 ? -2.481 -4.376 4.316 1.00 108.22 456 PRO A O 1
ATOM 3438 N N . GLN A 1 463 ? -1.180 -5.768 3.143 1.00 101.55 457 GLN A N 1
ATOM 3439 C CA . GLN A 1 463 ? -1.944 -6.979 3.463 1.00 101.35 457 GLN A CA 1
ATOM 3440 C C . GLN A 1 463 ? -1.751 -7.444 4.944 1.00 103.46 457 GLN A C 1
ATOM 3441 O O . GLN A 1 463 ? -2.595 -8.197 5.439 1.00 104.99 457 GLN A O 1
ATOM 3447 N N . LEU A 1 464 ? -0.649 -7.015 5.633 1.00 95.49 458 LEU A N 1
ATOM 3448 C CA . LEU A 1 464 ? -0.322 -7.381 7.031 1.00 92.79 458 LEU A CA 1
ATOM 3449 C C . LEU A 1 464 ? -1.447 -7.033 8.026 1.00 101.15 458 LEU A C 1
ATOM 3450 O O . LEU A 1 464 ? -1.755 -7.846 8.899 1.00 100.11 458 LEU A O 1
ATOM 3455 N N . ALA A 1 465 ? -2.030 -5.815 7.919 1.00 101.41 459 ALA A N 1
ATOM 3456 C CA . ALA A 1 465 ? -3.119 -5.375 8.799 1.00 103.69 459 ALA A CA 1
ATOM 3457 C C . ALA A 1 465 ? -4.347 -6.240 8.576 1.00 109.69 459 ALA A C 1
ATOM 3458 O O . ALA A 1 465 ? -5.013 -6.622 9.541 1.00 109.56 459 ALA A O 1
ATOM 3460 N N . LYS A 1 466 ? -4.581 -6.601 7.287 1.00 107.60 460 LYS A N 1
ATOM 3461 C CA . LYS A 1 466 ? -5.668 -7.427 6.747 1.00 108.52 460 LYS A CA 1
ATOM 3462 C C . LYS A 1 466 ? -5.413 -8.930 6.931 1.00 111.42 460 LYS A C 1
ATOM 3463 O O . LYS A 1 466 ? -6.278 -9.727 6.580 1.00 112.63 460 LYS A O 1
ATOM 3469 N N . LEU A 1 467 ? -4.228 -9.319 7.441 1.00 106.37 461 LEU A N 1
ATOM 3470 C CA . LEU A 1 467 ? -3.849 -10.720 7.657 1.00 105.13 461 LEU A CA 1
ATOM 3471 C C . LEU A 1 467 ? -4.714 -11.289 8.787 1.00 109.49 461 LEU A C 1
ATOM 3472 O O . LEU A 1 467 ? -4.779 -10.728 9.883 1.00 108.44 461 LEU A O 1
ATOM 3477 N N . GLU A 1 468 ? -5.455 -12.355 8.453 1.00 107.46 462 GLU A N 1
ATOM 3478 C CA . GLU A 1 468 ? -6.396 -13.036 9.338 1.00 108.54 462 GLU A CA 1
ATOM 3479 C C . GLU A 1 468 ? -5.838 -14.360 9.819 1.00 109.60 462 GLU A C 1
ATOM 3480 O O . GLU A 1 468 ? -4.966 -14.940 9.175 1.00 107.57 462 GLU A O 1
ATOM 3486 N N . ASP A 1 469 ? -6.407 -14.860 10.921 1.00 106.48 463 ASP A N 1
ATOM 3487 C CA . ASP A 1 469 ? -6.076 -16.130 11.556 1.00 105.11 463 ASP A CA 1
ATOM 3488 C C . ASP A 1 469 ? -6.518 -17.319 10.714 1.00 108.75 463 ASP A C 1
ATOM 3489 O O . ASP A 1 469 ? -7.344 -17.188 9.806 1.00 110.17 463 ASP A O 1
ATOM 3494 N N . ILE A 1 470 ? -5.933 -18.481 11.013 1.00 103.32 464 ILE A N 1
ATOM 3495 C CA . ILE A 1 470 ? -6.296 -19.758 10.415 1.00 102.94 464 ILE A CA 1
ATOM 3496 C C . ILE A 1 470 ? -7.404 -20.299 11.326 1.00 109.09 464 ILE A C 1
ATOM 3497 O O . ILE A 1 470 ? -7.134 -20.541 12.496 1.00 108.97 464 ILE A O 1
ATOM 3502 N N . PRO A 1 471 ? -8.669 -20.410 10.892 1.00 108.12 465 PRO A N 1
ATOM 3503 C CA . PRO A 1 471 ? -9.694 -20.928 11.826 1.00 110.00 465 PRO A CA 1
ATOM 3504 C C . PRO A 1 471 ? -9.426 -22.390 12.208 1.00 111.97 465 PRO A C 1
ATOM 3505 O O . PRO A 1 471 ? -8.839 -23.136 11.411 1.00 109.46 465 PRO A O 1
ATOM 3509 N N . ASN A 1 472 ? -9.808 -22.776 13.454 1.00 109.44 466 ASN A N 1
A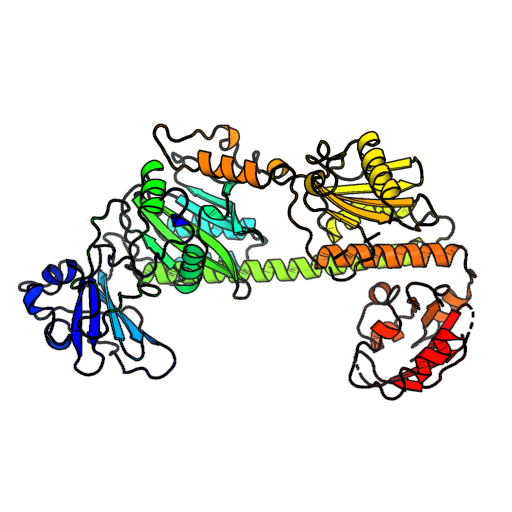TOM 3510 C CA . ASN A 1 472 ? -9.673 -24.133 14.022 1.00 109.66 466 ASN A CA 1
ATOM 3511 C C . ASN A 1 472 ? -8.211 -24.438 14.410 1.00 110.37 466 ASN A C 1
ATOM 3512 O O . ASN A 1 472 ? -7.913 -25.565 14.822 1.00 111.45 466 ASN A O 1
ATOM 3517 N N . SER A 1 473 ? -7.313 -23.435 14.313 1.00 102.11 467 SER A N 1
ATOM 3518 C CA . SER A 1 473 ? -5.886 -23.612 14.558 1.00 97.92 467 SER A CA 1
ATOM 3519 C C . SER A 1 473 ? -5.454 -23.275 15.970 1.00 100.74 467 SER A C 1
ATOM 3520 O O . SER A 1 473 ? -5.988 -22.369 16.600 1.00 102.47 467 SER A O 1
ATOM 3523 N N . ARG A 1 474 ? -4.438 -23.993 16.430 1.00 93.83 468 ARG A N 1
ATOM 3524 C CA . ARG A 1 474 ? -3.803 -23.831 17.719 1.00 92.75 468 ARG A CA 1
ATOM 3525 C C . ARG A 1 474 ? -2.523 -22.977 17.504 1.00 92.61 468 ARG A C 1
ATOM 3526 O O . ARG A 1 474 ? -2.053 -22.319 18.434 1.00 92.43 468 ARG A O 1
ATOM 3534 N N . LEU A 1 475 ? -1.996 -22.959 16.250 1.00 85.49 469 LEU A N 1
ATOM 3535 C CA . LEU A 1 475 ? -0.788 -22.228 15.813 1.00 81.67 469 LEU A CA 1
ATOM 3536 C C . LEU A 1 475 ? -1.004 -21.542 14.461 1.00 82.06 469 LEU A C 1
ATOM 3537 O O . LEU A 1 475 ? -1.578 -22.158 13.556 1.00 82.15 469 LEU A O 1
ATOM 3542 N N . SER A 1 476 ? -0.499 -20.299 14.293 1.00 75.72 470 SER A N 1
ATOM 3543 C CA . SER A 1 476 ? -0.614 -19.579 13.017 1.00 74.53 470 SER A CA 1
ATOM 3544 C C . SER A 1 476 ? 0.277 -18.307 12.929 1.00 77.87 470 SER A C 1
ATOM 3545 O O . SER A 1 476 ? 0.512 -17.672 13.965 1.00 78.26 470 SER A O 1
ATOM 3548 N N . PRO A 1 477 ? 0.650 -17.847 11.695 1.00 72.38 471 PRO A N 1
ATOM 3549 C CA . PRO A 1 477 ? 1.327 -16.533 11.549 1.00 71.70 471 PRO A CA 1
ATOM 3550 C C . PRO A 1 477 ? 0.597 -15.352 12.248 1.00 78.33 471 PRO A C 1
ATOM 3551 O O . PRO A 1 477 ? 1.267 -14.471 12.781 1.00 77.26 471 PRO A O 1
ATOM 3555 N N . ARG A 1 478 ? -0.770 -15.347 12.264 1.00 78.34 472 ARG A N 1
ATOM 3556 C CA . ARG A 1 478 ? -1.597 -14.349 12.952 1.00 78.99 472 ARG A CA 1
ATOM 3557 C C . ARG A 1 478 ? -1.395 -14.480 14.462 1.00 83.67 472 ARG A C 1
ATOM 3558 O O . ARG A 1 478 ? -1.081 -13.481 15.108 1.00 85.21 472 ARG A O 1
ATOM 3566 N N . LYS A 1 479 ? -1.521 -15.703 15.017 1.00 78.10 473 LYS A N 1
ATOM 3567 C CA . LYS A 1 479 ? -1.271 -15.949 16.439 1.00 77.34 473 LYS A CA 1
ATOM 3568 C C . LYS A 1 479 ? 0.137 -15.530 16.856 1.00 81.00 473 LYS A C 1
ATOM 3569 O O . LYS A 1 479 ? 0.286 -14.953 17.927 1.00 83.47 473 LYS A O 1
ATOM 3575 N N . SER A 1 480 ? 1.166 -15.827 16.028 1.00 74.31 474 SER A N 1
ATOM 3576 C CA . SER A 1 480 ? 2.571 -15.477 16.296 1.00 71.49 474 SER A CA 1
ATOM 3577 C C . SER A 1 480 ? 2.796 -13.971 16.267 1.00 76.32 474 SER A C 1
ATOM 3578 O O . SER A 1 480 ? 3.437 -13.465 17.182 1.00 75.44 474 SER A O 1
ATOM 3581 N N . PHE A 1 481 ? 2.239 -13.249 15.253 1.00 74.15 475 PHE A N 1
ATOM 3582 C CA . PHE A 1 481 ? 2.345 -11.789 15.154 1.00 74.70 475 PHE A CA 1
ATOM 3583 C C . PHE A 1 481 ? 1.704 -11.116 16.385 1.00 80.64 475 PHE A C 1
ATOM 3584 O O . PHE A 1 481 ? 2.300 -10.192 16.945 1.00 79.30 475 PHE A O 1
ATOM 3592 N N . ASP A 1 482 ? 0.520 -11.624 16.836 1.00 79.24 476 ASP A N 1
ATOM 3593 C CA . ASP A 1 482 ? -0.163 -11.155 18.044 1.00 80.36 476 ASP A CA 1
ATOM 3594 C C . ASP A 1 482 ? 0.727 -11.369 19.286 1.00 85.11 476 ASP A C 1
ATOM 3595 O O . ASP A 1 482 ? 0.946 -10.417 20.032 1.00 86.64 476 ASP A O 1
ATOM 3600 N N . LEU A 1 483 ? 1.276 -12.597 19.482 1.00 79.98 477 LEU A N 1
ATOM 3601 C CA . LEU A 1 483 ? 2.153 -12.938 20.610 1.00 79.01 477 LEU A CA 1
ATOM 3602 C C . LEU A 1 483 ? 3.355 -12.014 20.696 1.00 79.02 477 LEU A C 1
ATOM 3603 O O . LEU A 1 483 ? 3.698 -11.587 21.786 1.00 78.74 477 LEU A O 1
ATOM 3608 N N . TRP A 1 484 ? 3.991 -11.699 19.551 1.00 73.10 478 TRP A N 1
ATOM 3609 C CA . TRP A 1 484 ? 5.148 -10.812 19.518 1.00 70.90 478 TRP A CA 1
ATOM 3610 C C . TRP A 1 484 ? 4.712 -9.393 19.912 1.00 76.55 478 TRP A C 1
ATOM 3611 O O . TRP A 1 484 ? 5.329 -8.789 20.803 1.00 77.26 478 TRP A O 1
ATOM 3622 N N . GLN A 1 485 ? 3.625 -8.887 19.295 1.00 72.16 479 GLN A N 1
ATOM 3623 C CA . GLN A 1 485 ? 3.106 -7.552 19.574 1.00 72.28 479 GLN A CA 1
ATOM 3624 C C . GLN A 1 485 ? 2.843 -7.384 21.071 1.00 81.56 479 GLN A C 1
ATOM 3625 O O . GLN A 1 485 ? 3.145 -6.334 21.646 1.00 82.91 479 GLN A O 1
ATOM 3631 N N . GLN A 1 486 ? 2.361 -8.460 21.714 1.00 80.23 480 GLN A N 1
ATOM 3632 C CA . GLN A 1 486 ? 2.073 -8.507 23.141 1.00 81.09 480 GLN A CA 1
ATOM 3633 C C . GLN A 1 486 ? 3.345 -8.448 23.971 1.00 84.81 480 GLN A C 1
ATOM 3634 O O . GLN A 1 486 ? 3.358 -7.743 24.967 1.00 87.61 480 GLN A O 1
ATOM 3640 N N . THR A 1 487 ? 4.389 -9.201 23.587 1.00 79.07 481 THR A N 1
ATOM 3641 C CA . THR A 1 487 ? 5.645 -9.310 24.331 1.00 78.08 481 THR A CA 1
ATOM 3642 C C . THR A 1 487 ? 6.424 -7.999 24.284 1.00 81.45 481 THR A C 1
ATOM 3643 O O . THR A 1 487 ? 6.853 -7.539 25.335 1.00 83.82 481 THR A O 1
ATOM 3647 N N . VAL A 1 488 ? 6.542 -7.357 23.101 1.00 74.52 482 VAL A N 1
ATOM 3648 C CA . VAL A 1 488 ? 7.277 -6.084 22.915 1.00 70.55 482 VAL A CA 1
ATOM 3649 C C . VAL A 1 488 ? 6.389 -4.841 23.241 1.00 74.19 482 VAL A C 1
ATOM 3650 O O . VAL A 1 488 ? 6.787 -3.722 22.914 1.00 73.46 482 VAL A O 1
ATOM 3654 N N . ARG A 1 489 ? 5.212 -5.028 23.882 1.00 71.64 483 ARG A N 1
ATOM 3655 C CA . ARG A 1 489 ? 4.357 -3.884 24.205 1.00 73.77 483 ARG A CA 1
ATOM 3656 C C . ARG A 1 489 ? 5.041 -2.975 25.214 1.00 82.78 483 ARG A C 1
ATOM 3657 O O . ARG A 1 489 ? 5.523 -3.452 26.249 1.00 83.33 483 ARG A O 1
ATOM 3665 N N . GLY A 1 490 ? 5.093 -1.683 24.863 1.00 80.93 484 GLY A N 1
ATOM 3666 C CA . GLY A 1 490 ? 5.696 -0.617 25.649 1.00 80.86 484 GLY A CA 1
ATOM 3667 C C . GLY A 1 490 ? 7.202 -0.709 25.760 1.00 83.54 484 GLY A C 1
ATOM 3668 O O . GLY A 1 490 ? 7.777 -0.154 26.699 1.00 83.82 484 GLY A O 1
ATOM 3669 N N . ARG A 1 491 ? 7.851 -1.402 24.803 1.00 78.37 485 ARG A N 1
ATOM 3670 C CA . ARG A 1 491 ? 9.312 -1.595 24.786 1.00 76.91 485 ARG A CA 1
ATOM 3671 C C . ARG A 1 491 ? 9.934 -1.142 23.462 1.00 78.81 485 ARG A C 1
ATOM 3672 O O . ARG A 1 491 ? 9.420 -1.436 22.392 1.00 76.68 485 ARG A O 1
ATOM 3680 N N . ALA A 1 492 ? 11.057 -0.457 23.542 1.00 76.30 486 ALA A N 1
ATOM 3681 C CA . ALA A 1 492 ? 11.827 -0.036 22.381 1.00 75.63 486 ALA A CA 1
ATOM 3682 C C . ALA A 1 492 ? 12.969 -1.046 22.133 1.00 79.10 486 ALA A C 1
ATOM 3683 O O . ALA A 1 492 ? 13.306 -1.868 23.010 1.00 77.92 486 ALA A O 1
ATOM 3685 N N . ARG A 1 493 ? 13.550 -1.001 20.925 1.00 75.46 487 ARG A N 1
ATOM 3686 C CA . ARG A 1 493 ? 14.697 -1.845 20.594 1.00 74.20 487 ARG A CA 1
ATOM 3687 C C . ARG A 1 493 ? 15.795 -1.452 21.610 1.00 80.13 487 ARG A C 1
ATOM 3688 O O . ARG A 1 493 ? 15.899 -0.263 21.920 1.00 80.78 487 ARG A O 1
ATOM 3696 N N . ARG A 1 494 ? 16.502 -2.430 22.226 1.00 77.27 488 ARG A N 1
ATOM 3697 C CA . ARG A 1 494 ? 17.479 -2.115 23.273 1.00 78.07 488 ARG A CA 1
ATOM 3698 C C . ARG A 1 494 ? 18.638 -1.227 22.764 1.00 81.54 488 ARG A C 1
ATOM 3699 O O . ARG A 1 494 ? 19.039 -1.303 21.596 1.00 80.18 488 ARG A O 1
ATOM 3707 N N . TRP A 1 495 ? 19.115 -0.346 23.661 1.00 79.16 489 TRP A N 1
ATOM 3708 C CA . TRP A 1 495 ? 20.250 0.545 23.417 1.00 78.67 489 TRP A CA 1
ATOM 3709 C C . TRP A 1 495 ? 21.534 -0.264 23.512 1.00 81.84 489 TRP A C 1
ATOM 3710 O O . TRP A 1 495 ? 21.783 -0.889 24.554 1.00 80.11 489 TRP A O 1
ATOM 3721 N N . SER A 1 496 ? 22.355 -0.251 22.444 1.00 79.43 490 SER A N 1
ATOM 3722 C CA . SER A 1 496 ? 23.641 -0.963 22.445 1.00 79.58 490 SER A CA 1
ATOM 3723 C C . SER A 1 496 ? 24.615 -0.302 23.432 1.00 88.71 490 SER A C 1
ATOM 3724 O O . SER A 1 496 ? 24.521 0.920 23.607 1.00 90.19 490 SER A O 1
ATOM 3727 N N . PRO A 1 497 ? 25.562 -1.050 24.079 1.00 87.60 491 PRO A N 1
ATOM 3728 C CA . PRO A 1 497 ? 26.545 -0.391 24.974 1.00 88.55 491 PRO A CA 1
ATOM 3729 C C . PRO A 1 497 ? 27.341 0.677 24.234 1.00 91.77 491 PRO A C 1
ATOM 3730 O O . PRO A 1 497 ? 27.739 1.672 24.834 1.00 92.37 491 PRO A O 1
ATOM 3734 N N . LEU A 1 498 ? 27.496 0.484 22.905 1.00 87.10 492 LEU A N 1
ATOM 3735 C CA . LEU A 1 498 ? 28.128 1.396 21.967 1.00 87.65 492 LEU A CA 1
ATOM 3736 C C . LEU A 1 498 ? 27.368 2.737 21.951 1.00 93.11 492 LEU A C 1
ATOM 3737 O O . LEU A 1 498 ? 27.958 3.771 22.291 1.00 94.14 492 LEU A O 1
ATOM 3742 N N . HIS A 1 499 ? 26.057 2.706 21.583 1.00 88.50 493 HIS A N 1
ATOM 3743 C CA . HIS A 1 499 ? 25.188 3.885 21.531 1.00 87.71 493 HIS A CA 1
ATOM 3744 C C . HIS A 1 499 ? 25.080 4.529 22.895 1.00 90.83 493 HIS A C 1
ATOM 3745 O O . HIS A 1 499 ? 25.041 5.754 22.981 1.00 91.13 493 HIS A O 1
ATOM 3752 N N . LEU A 1 500 ? 25.107 3.717 23.960 1.00 87.09 494 LEU A N 1
ATOM 3753 C CA . LEU A 1 500 ? 25.073 4.208 25.338 1.00 87.89 494 LEU A CA 1
ATOM 3754 C C . LEU A 1 500 ? 26.351 5.016 25.665 1.00 94.03 494 LEU A C 1
ATOM 3755 O O . LEU A 1 500 ? 26.242 6.115 26.208 1.00 94.74 494 LEU A O 1
ATOM 3760 N N . GLU A 1 501 ? 27.540 4.505 25.268 1.00 91.61 495 GLU A N 1
ATOM 3761 C CA . GLU A 1 501 ? 28.848 5.155 25.473 1.00 93.40 495 GLU A CA 1
ATOM 3762 C C . GLU A 1 501 ? 28.946 6.527 24.777 1.00 95.00 495 GLU A C 1
ATOM 3763 O O . GLU A 1 501 ? 29.414 7.490 25.393 1.00 94.38 495 GLU A O 1
ATOM 3769 N N . SER A 1 502 ? 28.496 6.603 23.502 1.00 89.33 496 SER A N 1
ATOM 3770 C CA . SER A 1 502 ? 28.485 7.815 22.682 1.00 89.02 496 SER A CA 1
ATOM 3771 C C . SER A 1 502 ? 27.777 8.975 23.380 1.00 93.46 496 SER A C 1
ATOM 3772 O O . SER A 1 502 ? 28.222 10.122 23.267 1.00 94.42 496 SER A O 1
ATOM 3775 N N . ALA A 1 503 ? 26.673 8.671 24.095 1.00 88.68 497 ALA A N 1
ATOM 3776 C CA . ALA A 1 503 ? 25.873 9.661 24.800 1.00 89.31 497 ALA A CA 1
ATOM 3777 C C . ALA A 1 503 ? 26.574 10.171 26.064 1.00 95.86 497 ALA A C 1
ATOM 3778 O O . ALA A 1 503 ? 26.513 11.373 26.340 1.00 96.90 497 ALA A O 1
ATOM 3780 N N . ARG A 1 504 ? 27.235 9.285 26.828 1.00 93.61 498 ARG A N 1
ATOM 3781 C CA . ARG A 1 504 ? 27.964 9.693 28.041 1.00 95.76 498 ARG A CA 1
ATOM 3782 C C . ARG A 1 504 ? 29.171 10.616 27.659 1.00 99.84 498 ARG A C 1
ATOM 3783 O O . ARG A 1 504 ? 29.354 11.670 28.283 1.00 99.79 498 ARG A O 1
ATOM 3791 N N . SER A 1 505 ? 29.933 10.230 26.592 1.00 95.42 499 SER A N 1
ATOM 3792 C CA . SER A 1 505 ? 31.083 10.952 26.033 1.00 95.59 499 SER A CA 1
ATOM 3793 C C . SER A 1 505 ? 30.656 12.312 25.439 1.00 100.17 499 SER A C 1
ATOM 3794 O O . SER A 1 505 ? 31.473 13.231 25.386 1.00 102.46 499 SER A O 1
ATOM 3797 N N . LEU A 1 506 ? 29.386 12.446 25.016 1.00 95.04 500 LEU A N 1
ATOM 3798 C CA . LEU A 1 506 ? 28.822 13.704 24.520 1.00 95.54 500 LEU A CA 1
ATOM 3799 C C . LEU A 1 506 ? 28.496 14.624 25.717 1.00 100.19 500 LEU A C 1
ATOM 3800 O O . LEU A 1 506 ? 28.859 15.804 25.691 1.00 101.05 500 LEU A O 1
ATOM 3805 N N . ARG A 1 507 ? 27.878 14.060 26.789 1.00 95.58 501 ARG A N 1
ATOM 3806 C CA . ARG A 1 507 ? 27.559 14.758 28.043 1.00 96.18 501 ARG A CA 1
ATOM 3807 C C . ARG A 1 507 ? 28.849 15.278 28.690 1.00 101.65 501 ARG A C 1
ATOM 3808 O O . ARG A 1 507 ? 28.868 16.422 29.153 1.00 103.81 501 ARG A O 1
ATOM 3816 N N . VAL A 1 508 ? 29.925 14.444 28.693 1.00 96.58 502 VAL A N 1
ATOM 3817 C CA . VAL A 1 508 ? 31.260 14.761 29.227 1.00 97.09 502 VAL A CA 1
ATOM 3818 C C . VAL A 1 508 ? 31.822 15.975 28.477 1.00 102.11 502 VAL A C 1
ATOM 3819 O O . VAL A 1 508 ? 32.191 16.954 29.127 1.00 104.45 502 VAL A O 1
ATOM 3823 N N . LEU A 1 509 ? 31.829 15.926 27.122 1.00 96.74 503 LEU A N 1
ATOM 3824 C CA . LEU A 1 509 ? 32.318 16.997 26.253 1.00 97.50 503 LEU A CA 1
ATOM 3825 C C . LEU A 1 509 ? 31.486 18.289 26.377 1.00 103.88 503 LEU A C 1
ATOM 3826 O O . LEU A 1 509 ? 32.070 19.369 26.365 1.00 105.03 503 LEU A O 1
ATOM 3831 N N . ILE A 1 510 ? 30.144 18.184 26.467 1.00 101.03 504 ILE A N 1
ATOM 3832 C CA . ILE A 1 510 ? 29.254 19.345 26.581 1.00 102.20 504 ILE A CA 1
ATOM 3833 C C . ILE A 1 510 ? 29.513 20.068 27.905 1.00 108.96 504 ILE A C 1
ATOM 3834 O O . ILE A 1 510 ? 29.794 21.272 27.887 1.00 110.49 504 ILE A O 1
ATOM 3839 N N . GLU A 1 511 ? 29.457 19.333 29.036 1.00 105.35 505 GLU A N 1
ATOM 3840 C CA . GLU A 1 511 ? 29.697 19.895 30.368 1.00 106.54 505 GLU A CA 1
ATOM 3841 C C . GLU A 1 511 ? 31.098 20.488 30.495 1.00 112.36 505 GLU A C 1
ATOM 3842 O O . GLU A 1 511 ? 31.247 21.523 31.148 1.00 113.69 505 GLU A O 1
ATOM 3848 N N . LEU A 1 512 ? 32.120 19.835 29.886 1.00 108.95 506 LEU A N 1
ATOM 3849 C CA . LEU A 1 512 ? 33.502 20.321 29.920 1.00 110.92 506 LEU A CA 1
ATOM 3850 C C . LEU A 1 512 ? 33.573 21.685 29.241 1.00 118.51 506 LEU A C 1
ATOM 3851 O O . LEU A 1 512 ? 34.152 22.611 29.808 1.00 119.44 506 LEU A O 1
ATOM 3856 N N . MET A 1 513 ? 32.923 21.816 28.063 1.00 116.92 507 MET A N 1
ATOM 3857 C CA . MET A 1 513 ? 32.847 23.058 27.288 1.00 119.22 507 MET A CA 1
ATOM 3858 C C . MET A 1 513 ? 32.009 24.115 28.042 1.00 126.78 507 MET A C 1
ATOM 3859 O O . MET A 1 513 ? 32.355 25.294 28.025 1.00 127.53 507 MET A O 1
ATOM 3864 N N . GLU A 1 514 ? 30.940 23.676 28.736 1.00 125.25 508 GLU A N 1
ATOM 3865 C CA . GLU A 1 514 ? 30.051 24.532 29.529 1.00 127.04 508 GLU A CA 1
ATOM 3866 C C . GLU A 1 514 ? 30.760 25.036 30.796 1.00 133.69 508 GLU A C 1
ATOM 3867 O O . GLU A 1 514 ? 30.400 26.097 31.301 1.00 134.57 508 GLU A O 1
ATOM 3873 N N . ARG A 1 515 ? 31.765 24.281 31.296 1.00 131.41 509 ARG A N 1
ATOM 3874 C CA . ARG A 1 515 ? 32.601 24.647 32.447 1.00 133.17 509 ARG A CA 1
ATOM 3875 C C . ARG A 1 515 ? 33.736 25.562 32.002 1.00 139.37 509 ARG A C 1
ATOM 3876 O O . ARG A 1 515 ? 34.177 26.409 32.773 1.00 141.53 509 ARG A O 1
ATOM 3884 N N . LYS A 1 516 ? 34.204 25.385 30.756 1.00 135.68 510 LYS A N 1
ATOM 3885 C CA . LYS A 1 516 ? 35.259 26.173 30.111 1.00 137.77 510 LYS A CA 1
ATOM 3886 C C . LYS A 1 516 ? 34.767 27.619 29.869 1.00 145.53 510 LYS A C 1
ATOM 3887 O O . LYS A 1 516 ? 35.583 28.542 29.811 1.00 146.68 510 LYS A O 1
ATOM 3893 N N . ARG A 1 517 ? 33.423 27.792 29.752 1.00 143.67 511 ARG A N 1
ATOM 3894 C CA . ARG A 1 517 ? 32.675 29.038 29.518 1.00 145.56 511 ARG A CA 1
ATOM 3895 C C . ARG A 1 517 ? 32.886 30.079 30.646 1.00 153.60 511 ARG A C 1
ATOM 3896 O O . ARG A 1 517 ? 33.000 31.269 30.342 1.00 154.95 511 ARG A O 1
ATOM 3904 N N . PHE A 1 518 ? 32.920 29.641 31.927 1.00 151.44 512 PHE A N 1
ATOM 3905 C CA . PHE A 1 518 ? 33.097 30.545 33.075 1.00 153.78 512 PHE A CA 1
ATOM 3906 C C . PHE A 1 518 ? 34.443 30.343 33.827 1.00 159.91 512 PHE A C 1
ATOM 3907 O O . PHE A 1 518 ? 34.786 31.173 34.673 1.00 161.02 512 PHE A O 1
ATOM 3915 N N . GLN A 1 519 ? 35.202 29.273 33.517 1.00 156.79 513 GLN A N 1
ATOM 3916 C CA . GLN A 1 519 ? 36.488 29.021 34.170 1.00 158.32 513 GLN A CA 1
ATOM 3917 C C . GLN A 1 519 ? 37.636 29.515 33.290 1.00 164.43 513 GLN A C 1
ATOM 3918 O O . GLN A 1 519 ? 37.927 28.907 32.256 1.00 163.35 513 GLN A O 1
ATOM 3924 N N . GLN A 1 520 ? 38.255 30.645 33.708 1.00 163.93 514 GLN A N 1
ATOM 3925 C CA . GLN A 1 520 ? 39.396 31.358 33.110 1.00 166.12 514 GLN A CA 1
ATOM 3926 C C . GLN A 1 520 ? 39.437 31.287 31.566 1.00 170.48 514 GLN A C 1
ATOM 3927 O O . GLN A 1 520 ? 40.163 30.465 31.000 1.00 169.85 514 GLN A O 1
ATOM 3933 N N . ASP A 1 521 ? 38.653 32.146 30.894 1.00 167.63 515 ASP A N 1
ATOM 3934 C CA . ASP A 1 521 ? 38.611 32.201 29.429 1.00 167.33 515 ASP A CA 1
ATOM 3935 C C . ASP A 1 521 ? 39.832 32.976 28.919 1.00 175.08 515 ASP A C 1
ATOM 3936 O O . ASP A 1 521 ? 40.121 34.058 29.435 1.00 176.47 515 ASP A O 1
ATOM 3941 N N . PHE A 1 522 ? 40.573 32.409 27.939 1.00 172.90 516 PHE A N 1
ATOM 3942 C CA . PHE A 1 522 ? 41.800 33.039 27.446 1.00 176.01 516 PHE A CA 1
ATOM 3943 C C . PHE A 1 522 ? 42.081 32.860 25.938 1.00 181.51 516 PHE A C 1
ATOM 3944 O O . PHE A 1 522 ? 41.473 32.027 25.258 1.00 177.88 516 PHE A O 1
ATOM 3952 N N . THR A 1 523 ? 43.062 33.655 25.456 1.00 183.33 517 THR A N 1
ATOM 3953 C CA . THR A 1 523 ? 43.617 33.676 24.098 1.00 185.08 517 THR A CA 1
ATOM 3954 C C . THR A 1 523 ? 44.864 32.765 24.040 1.00 190.27 517 THR A C 1
ATOM 3955 O O . THR A 1 523 ? 45.421 32.544 22.959 1.00 190.77 517 THR A O 1
ATOM 3959 N N . LEU A 1 524 ? 45.292 32.244 25.222 1.00 186.84 518 LEU A N 1
ATOM 3960 C CA . LEU A 1 524 ? 46.443 31.348 25.420 1.00 187.41 518 LEU A CA 1
ATOM 3961 C C . LEU A 1 524 ? 46.236 30.015 24.681 1.00 189.41 518 LEU A C 1
ATOM 3962 O O . LEU A 1 524 ? 47.216 29.404 24.245 1.00 189.90 518 LEU A O 1
ATOM 3967 N N . LEU A 1 525 ? 44.954 29.579 24.549 1.00 182.96 519 LEU A N 1
ATOM 3968 C CA . LEU A 1 525 ? 44.518 28.376 23.831 1.00 180.29 519 LEU A CA 1
ATOM 3969 C C . LEU A 1 525 ? 44.852 28.529 22.341 1.00 185.54 519 LEU A C 1
ATOM 3970 O O . LEU A 1 525 ? 45.371 27.596 21.728 1.00 184.82 519 LEU A O 1
ATOM 3975 N N . GLU A 1 526 ? 44.572 29.727 21.780 1.00 183.56 520 GLU A N 1
ATOM 3976 C CA . GLU A 1 526 ? 44.832 30.107 20.386 1.00 184.60 520 GLU A CA 1
ATOM 3977 C C . GLU A 1 526 ? 46.347 30.200 20.123 1.00 191.76 520 GLU A C 1
ATOM 3978 O O . GLU A 1 526 ? 46.787 29.972 18.994 1.00 192.02 520 GLU A O 1
ATOM 3984 N N . ALA A 1 527 ? 47.133 30.526 21.175 1.00 190.13 521 ALA A N 1
ATOM 3985 C CA . ALA A 1 527 ? 48.595 30.631 21.140 1.00 193.27 521 ALA A CA 1
ATOM 3986 C C . ALA A 1 527 ? 49.258 29.249 21.253 1.00 196.87 521 ALA A C 1
ATOM 3987 O O . ALA A 1 527 ? 50.343 29.054 20.698 1.00 198.91 521 ALA A O 1
ATOM 3989 N N . SER A 1 528 ? 48.607 28.302 21.976 1.00 190.01 522 SER A N 1
ATOM 3990 C CA . SER A 1 528 ? 49.077 26.924 22.185 1.00 188.50 522 SER A CA 1
ATOM 3991 C C . SER A 1 528 ? 48.774 26.040 20.967 1.00 191.98 522 SER A C 1
ATOM 3992 O O . SER A 1 528 ? 49.523 25.099 20.688 1.00 191.86 522 SER A O 1
ATOM 3995 N N . LEU A 1 529 ? 47.663 26.347 20.256 1.00 187.81 523 LEU A N 1
ATOM 3996 C CA . LEU A 1 529 ? 47.183 25.661 19.048 1.00 186.47 523 LEU A CA 1
ATOM 3997 C C . LEU A 1 529 ? 48.160 25.881 17.890 1.00 193.80 523 LEU A C 1
ATOM 3998 O O . LEU A 1 529 ? 48.512 24.925 17.191 1.00 192.57 523 LEU A O 1
ATOM 4003 N N . SER A 1 530 ? 48.596 27.153 17.710 1.00 194.43 524 SER A N 1
ATOM 4004 C CA . SER A 1 530 ? 49.525 27.631 16.679 1.00 197.54 524 SER A CA 1
ATOM 4005 C C . SER A 1 530 ? 50.889 26.927 16.762 1.00 201.46 524 SER A C 1
ATOM 4006 O O . SER A 1 530 ? 51.372 26.415 15.749 1.00 201.09 524 SER A O 1
ATOM 4009 N N . ARG A 1 531 ? 51.493 26.893 17.970 1.00 199.36 525 ARG A N 1
ATOM 4010 C CA . ARG A 1 531 ? 52.800 26.283 18.227 1.00 198.56 525 ARG A CA 1
ATOM 4011 C C . ARG A 1 531 ? 52.709 24.740 18.208 1.00 200.27 525 ARG A C 1
ATOM 4012 O O . ARG A 1 531 ? 51.855 24.154 18.885 1.00 200.79 525 ARG A O 1
ATOM 4020 N N . LEU A 1 532 ? 53.595 24.112 17.394 1.00 197.34 526 LEU A N 1
ATOM 4021 C CA . LEU A 1 532 ? 53.790 22.675 17.129 1.00 218.98 526 LEU A CA 1
ATOM 4022 C C . LEU A 1 532 ? 52.520 21.843 17.316 1.00 237.23 526 LEU A C 1
ATOM 4023 O O . LEU A 1 532 ? 52.277 20.911 16.555 1.00 210.66 526 LEU A O 1
ATOM 4028 N N . GLY A 1 535 ? 53.150 18.399 20.598 1.00 151.53 529 GLY A N 1
ATOM 4029 C CA . GLY A 1 535 ? 52.690 17.927 21.895 1.00 149.89 529 GLY A CA 1
ATOM 4030 C C . GLY A 1 535 ? 52.460 19.056 22.875 1.00 154.44 529 GLY A C 1
ATOM 4031 O O . GLY A 1 535 ? 53.418 19.691 23.318 1.00 156.51 529 GLY A O 1
ATOM 4032 N N . VAL A 1 536 ? 51.170 19.349 23.158 1.00 148.78 530 VAL A N 1
ATOM 4033 C CA . VAL A 1 536 ? 50.660 20.374 24.092 1.00 148.67 530 VAL A CA 1
ATOM 4034 C C . VAL A 1 536 ? 49.171 20.106 24.385 1.00 148.82 530 VAL A C 1
ATOM 4035 O O . VAL A 1 536 ? 48.393 19.847 23.460 1.00 146.20 530 VAL A O 1
ATOM 4039 N N . ALA A 1 537 ? 48.786 20.173 25.677 1.00 144.55 531 ALA A N 1
ATOM 4040 C CA . ALA A 1 537 ? 47.415 19.951 26.145 1.00 141.26 531 ALA A CA 1
ATOM 4041 C C . ALA A 1 537 ? 47.157 20.599 27.504 1.00 146.02 531 ALA A C 1
ATOM 4042 O O . ALA A 1 537 ? 47.991 20.497 28.409 1.00 146.97 531 ALA A O 1
ATOM 4044 N N . ILE A 1 538 ? 45.986 21.255 27.642 1.00 141.73 532 ILE A N 1
ATOM 4045 C CA . ILE A 1 538 ? 45.541 21.895 28.889 1.00 142.01 532 ILE A CA 1
ATOM 4046 C C . ILE A 1 538 ? 44.675 20.858 29.626 1.00 144.10 532 ILE A C 1
ATOM 4047 O O . ILE A 1 538 ? 43.861 20.189 28.982 1.00 141.29 532 ILE A O 1
ATOM 4052 N N . ILE A 1 539 ? 44.882 20.693 30.954 1.00 141.69 533 ILE A N 1
ATOM 4053 C CA . ILE A 1 539 ? 44.146 19.709 31.756 1.00 139.70 533 ILE A CA 1
ATOM 4054 C C . ILE A 1 539 ? 43.386 20.413 32.892 1.00 144.60 533 ILE A C 1
ATOM 4055 O O . ILE A 1 539 ? 43.993 21.077 33.730 1.00 146.31 533 ILE A O 1
ATOM 4060 N N . GLU A 1 540 ? 42.051 20.243 32.904 1.00 139.97 534 GLU A N 1
ATOM 4061 C CA . GLU A 1 540 ? 41.139 20.794 33.905 1.00 140.23 534 GLU A CA 1
ATOM 4062 C C . GLU A 1 540 ? 41.229 19.963 35.194 1.00 146.99 534 GLU A C 1
ATOM 4063 O O . GLU A 1 540 ? 41.241 18.736 35.104 1.00 145.34 534 GLU A O 1
ATOM 4069 N N . ARG A 1 541 ? 41.294 20.616 36.384 1.00 147.37 535 ARG A N 1
ATOM 4070 C CA . ARG A 1 541 ? 41.406 19.914 37.673 1.00 148.85 535 ARG A CA 1
ATOM 4071 C C . ARG A 1 541 ? 40.138 19.093 38.009 1.00 154.00 535 ARG A C 1
ATOM 4072 O O . ARG A 1 541 ? 40.261 18.028 38.613 1.00 153.64 535 ARG A O 1
ATOM 4080 N N . GLY A 1 542 ? 38.960 19.577 37.612 1.00 151.72 536 GLY A N 1
ATOM 4081 C CA . GLY A 1 542 ? 37.694 18.866 37.807 1.00 150.78 536 GLY A CA 1
ATOM 4082 C C . GLY A 1 542 ? 36.884 19.210 39.044 1.00 157.27 536 GLY A C 1
ATOM 4083 O O . GLY A 1 542 ? 35.744 18.746 39.182 1.00 155.24 536 GLY A O 1
ATOM 4084 N N . THR A 1 543 ? 37.477 20.019 39.952 1.00 157.37 537 THR A N 1
ATOM 4085 C CA . THR A 1 543 ? 36.921 20.518 41.222 1.00 158.83 537 THR A CA 1
ATOM 4086 C C . THR A 1 543 ? 36.506 19.333 42.150 1.00 162.75 537 THR A C 1
ATOM 4087 O O . THR A 1 543 ? 35.314 19.094 42.377 1.00 160.94 537 THR A O 1
ATOM 4091 N N . ALA A 1 544 ? 37.529 18.596 42.661 1.00 160.89 538 ALA A N 1
ATOM 4092 C CA . ALA A 1 544 ? 37.489 17.457 43.603 1.00 161.09 538 ALA A CA 1
ATOM 4093 C C . ALA A 1 544 ? 36.514 16.308 43.216 1.00 162.71 538 ALA A C 1
ATOM 4094 O O . ALA A 1 544 ? 36.400 15.332 43.969 1.00 162.41 538 ALA A O 1
ATOM 4096 N N . ASN A 1 545 ? 35.857 16.398 42.044 1.00 157.22 539 ASN A N 1
ATOM 4097 C CA . ASN A 1 545 ? 34.883 15.409 41.589 1.00 154.67 539 ASN A CA 1
ATOM 4098 C C . ASN A 1 545 ? 35.202 14.859 40.196 1.00 156.45 539 ASN A C 1
ATOM 4099 O O . ASN A 1 545 ? 36.039 15.412 39.476 1.00 155.97 539 ASN A O 1
ATOM 4104 N N . ALA A 1 546 ? 34.502 13.753 39.840 1.00 151.58 540 ALA A N 1
ATOM 4105 C CA . ALA A 1 546 ? 34.561 12.966 38.599 1.00 149.50 540 ALA A CA 1
ATOM 4106 C C . ALA A 1 546 ? 36.002 12.522 38.278 1.00 153.04 540 ALA A C 1
ATOM 4107 O O . ALA A 1 546 ? 36.339 11.372 38.582 1.00 153.19 540 ALA A O 1
ATOM 4109 N N . ALA A 1 547 ? 36.844 13.433 37.696 1.00 148.32 541 ALA A N 1
ATOM 4110 C CA . ALA A 1 547 ? 38.253 13.232 37.317 1.00 147.97 541 ALA A CA 1
ATOM 4111 C C . ALA A 1 547 ? 38.848 14.456 36.605 1.00 149.31 541 ALA A C 1
ATOM 4112 O O . ALA A 1 547 ? 38.142 15.423 36.304 1.00 147.98 541 ALA A O 1
ATOM 4114 N N . HIS A 1 548 ? 40.162 14.387 36.333 1.00 145.27 542 HIS A N 1
ATOM 4115 C CA . HIS A 1 548 ? 40.945 15.391 35.615 1.00 145.10 542 HIS A CA 1
ATOM 4116 C C . HIS A 1 548 ? 40.858 15.061 34.130 1.00 144.47 542 HIS A C 1
ATOM 4117 O O . HIS A 1 548 ? 41.223 13.946 33.744 1.00 143.15 542 HIS A O 1
ATOM 4124 N N . ARG A 1 549 ? 40.339 15.995 33.303 1.00 138.54 543 ARG A N 1
ATOM 4125 C CA . ARG A 1 549 ? 40.128 15.754 31.866 1.00 135.95 543 ARG A CA 1
ATOM 4126 C C . ARG A 1 549 ? 41.000 16.618 30.942 1.00 140.20 543 ARG A C 1
ATOM 4127 O O . ARG A 1 549 ? 41.591 17.599 31.383 1.00 141.04 543 ARG A O 1
ATOM 4135 N N . LEU A 1 550 ? 41.051 16.241 29.648 1.00 136.33 544 LEU A N 1
ATOM 4136 C CA . LEU A 1 550 ? 41.752 16.960 28.589 1.00 137.74 544 LEU A CA 1
ATOM 4137 C C . LEU A 1 550 ? 40.869 18.120 28.120 1.00 142.44 544 LEU A C 1
ATOM 4138 O O . LEU A 1 550 ? 39.949 17.923 27.319 1.00 139.57 544 LEU A O 1
ATOM 4143 N N . LEU A 1 551 ? 41.125 19.319 28.673 1.00 142.37 545 LEU A N 1
ATOM 4144 C CA . LEU A 1 551 ? 40.395 20.559 28.395 1.00 142.87 545 LEU A CA 1
ATOM 4145 C C . LEU A 1 551 ? 40.599 21.001 26.942 1.00 149.00 545 LEU A C 1
ATOM 4146 O O . LEU A 1 551 ? 39.648 21.427 26.287 1.00 146.92 545 LEU A O 1
ATOM 4151 N N . PHE A 1 552 ? 41.847 20.908 26.462 1.00 149.85 546 PHE A N 1
ATOM 4152 C CA . PHE A 1 552 ? 42.282 21.293 25.122 1.00 151.88 546 PHE A CA 1
ATOM 4153 C C . PHE A 1 552 ? 43.482 20.449 24.716 1.00 159.34 546 PHE A C 1
ATOM 4154 O O . PHE A 1 552 ? 44.282 20.082 25.574 1.00 159.88 546 PHE A O 1
ATOM 4162 N N . VAL A 1 553 ? 43.619 20.164 23.410 1.00 157.82 547 VAL A N 1
ATOM 4163 C CA . VAL A 1 553 ? 44.722 19.371 22.873 1.00 159.61 547 VAL A CA 1
ATOM 4164 C C . VAL A 1 553 ? 45.226 19.977 21.534 1.00 166.90 547 VAL A C 1
ATOM 4165 O O . VAL A 1 553 ? 44.540 20.806 20.932 1.00 166.13 547 VAL A O 1
ATOM 4169 N N . ASN A 1 554 ? 46.428 19.565 21.092 1.00 166.76 548 ASN A N 1
ATOM 4170 C CA . ASN A 1 554 ? 47.022 19.995 19.826 1.00 169.05 548 ASN A CA 1
ATOM 4171 C C . ASN A 1 554 ? 47.040 18.795 18.842 1.00 173.38 548 ASN A C 1
ATOM 4172 O O . ASN A 1 554 ? 46.872 17.650 19.272 1.00 171.58 548 ASN A O 1
ATOM 4177 N N . THR A 1 555 ? 47.198 19.073 17.525 1.00 171.62 549 THR A N 1
ATOM 4178 C CA . THR A 1 555 ? 47.226 18.078 16.438 1.00 170.77 549 THR A CA 1
ATOM 4179 C C . THR A 1 555 ? 48.367 17.060 16.604 1.00 175.46 549 THR A C 1
ATOM 4180 O O . THR A 1 555 ? 48.132 15.862 16.427 1.00 172.78 549 THR A O 1
ATOM 4184 N N . ALA A 1 556 ? 49.591 17.538 16.945 1.00 175.38 550 ALA A N 1
ATOM 4185 C CA . ALA A 1 556 ? 50.784 16.708 17.159 1.00 176.77 550 ALA A CA 1
ATOM 4186 C C . ALA A 1 556 ? 50.571 15.727 18.323 1.00 178.21 550 ALA A C 1
ATOM 4187 O O . ALA A 1 556 ? 50.989 14.570 18.226 1.00 177.52 550 ALA A O 1
ATOM 4189 N N . PHE A 1 557 ? 49.881 16.185 19.398 1.00 172.73 551 PHE A N 1
ATOM 4190 C CA . PHE A 1 557 ? 49.528 15.381 20.570 1.00 170.39 551 PHE A CA 1
ATOM 4191 C C . PHE A 1 557 ? 48.641 14.216 20.137 1.00 171.08 551 PHE A C 1
ATOM 4192 O O . PHE A 1 557 ? 48.881 13.089 20.561 1.00 170.16 551 PHE A O 1
ATOM 4200 N N . ALA A 1 558 ? 47.644 14.490 19.264 1.00 165.87 552 ALA A N 1
ATOM 4201 C CA . ALA A 1 558 ? 46.713 13.500 18.714 1.00 162.94 552 ALA A CA 1
ATOM 4202 C C . ALA A 1 558 ? 47.422 12.545 17.752 1.00 168.02 552 ALA A C 1
ATOM 4203 O O . ALA A 1 558 ? 47.036 11.381 17.666 1.00 165.47 552 ALA A O 1
ATOM 4205 N N . ASP A 1 559 ? 48.460 13.039 17.035 1.00 168.22 553 ASP A N 1
ATOM 4206 C CA . ASP A 1 559 ? 49.271 12.260 16.087 1.00 169.56 553 ASP A CA 1
ATOM 4207 C C . ASP A 1 559 ? 50.111 11.223 16.846 1.00 173.57 553 ASP A C 1
ATOM 4208 O O . ASP A 1 559 ? 50.143 10.054 16.445 1.00 171.93 553 ASP A O 1
ATOM 4213 N N . VAL A 1 560 ? 50.765 11.656 17.950 1.00 171.45 554 VAL A N 1
ATOM 4214 C CA . VAL A 1 560 ? 51.602 10.818 18.815 1.00 172.18 554 VAL A CA 1
ATOM 4215 C C . VAL A 1 560 ? 50.695 9.791 19.545 1.00 172.86 554 VAL A C 1
ATOM 4216 O O . VAL A 1 560 ? 51.071 8.619 19.646 1.00 172.82 554 VAL A O 1
ATOM 4220 N N . CYS A 1 561 ? 49.484 10.217 19.980 1.00 166.23 555 CYS A N 1
ATOM 4221 C CA . CYS A 1 561 ? 48.510 9.360 20.670 1.00 162.68 555 CYS A CA 1
ATOM 4222 C C . CYS A 1 561 ? 47.926 8.310 19.721 1.00 163.45 555 CYS A C 1
ATOM 4223 O O . CYS A 1 561 ? 47.978 7.118 20.030 1.00 162.61 555 CYS A O 1
ATOM 4226 N N . GLY A 1 562 ? 47.391 8.767 18.588 1.00 158.09 556 GLY A N 1
ATOM 4227 C CA . GLY A 1 562 ? 46.755 7.929 17.576 1.00 155.45 556 GLY A CA 1
ATOM 4228 C C . GLY A 1 562 ? 45.293 8.277 17.371 1.00 155.07 556 GLY A C 1
ATOM 4229 O O . GLY A 1 562 ? 44.745 8.063 16.286 1.00 153.33 556 GLY A O 1
ATOM 4230 N N . SER A 1 563 ? 44.655 8.817 18.426 1.00 149.85 557 SER A N 1
ATOM 4231 C CA . SER A 1 563 ? 43.253 9.239 18.427 1.00 147.03 557 SER A CA 1
ATOM 4232 C C . SER A 1 563 ? 43.109 10.626 17.775 1.00 150.35 557 SER A C 1
ATOM 4233 O O . SER A 1 563 ? 44.115 11.301 17.546 1.00 152.53 557 SER A O 1
ATOM 4236 N N . ASP A 1 564 ? 41.868 11.037 17.456 1.00 143.64 558 ASP A N 1
ATOM 4237 C CA . ASP A 1 564 ? 41.584 12.327 16.820 1.00 143.37 558 ASP A CA 1
ATOM 4238 C C . ASP A 1 564 ? 41.506 13.455 17.861 1.00 146.09 558 ASP A C 1
ATOM 4239 O O . ASP A 1 564 ? 41.207 13.186 19.028 1.00 144.95 558 ASP A O 1
ATOM 4244 N N . VAL A 1 565 ? 41.781 14.714 17.434 1.00 142.54 559 VAL A N 1
ATOM 4245 C CA . VAL A 1 565 ? 41.776 15.918 18.290 1.00 142.50 559 VAL A CA 1
ATOM 4246 C C . VAL A 1 565 ? 40.442 16.086 19.041 1.00 141.55 559 VAL A C 1
ATOM 4247 O O . VAL A 1 565 ? 40.461 16.516 20.196 1.00 141.72 559 VAL A O 1
ATOM 4251 N N . ALA A 1 566 ? 39.304 15.746 18.398 1.00 133.34 560 ALA A N 1
ATOM 4252 C CA . ALA A 1 566 ? 37.978 15.832 19.012 1.00 130.23 560 ALA A CA 1
ATOM 4253 C C . ALA A 1 566 ? 37.650 14.568 19.816 1.00 130.39 560 ALA A C 1
ATOM 4254 O O . ALA A 1 566 ? 36.788 14.610 20.699 1.00 128.73 560 ALA A O 1
ATOM 4256 N N . GLU A 1 567 ? 38.333 13.447 19.509 1.00 125.53 561 GLU A N 1
ATOM 4257 C CA . GLU A 1 567 ? 38.150 12.170 20.202 1.00 123.13 561 GLU A CA 1
ATOM 4258 C C . GLU A 1 567 ? 39.017 12.126 21.476 1.00 125.12 561 GLU A C 1
ATOM 4259 O O . GLU A 1 567 ? 38.738 11.322 22.369 1.00 124.16 561 GLU A O 1
ATOM 4265 N N . LEU A 1 568 ? 40.030 13.017 21.577 1.00 120.84 562 LEU A N 1
ATOM 4266 C CA . LEU A 1 568 ? 40.945 13.090 22.722 1.00 120.96 562 LEU A CA 1
ATOM 4267 C C . LEU A 1 568 ? 40.548 14.181 23.744 1.00 121.94 562 LEU A C 1
ATOM 4268 O O . LEU A 1 568 ? 40.873 14.048 24.926 1.00 120.73 562 LEU A O 1
ATOM 4273 N N . ILE A 1 569 ? 39.855 15.245 23.292 1.00 117.57 563 ILE A N 1
ATOM 4274 C CA . ILE A 1 569 ? 39.360 16.319 24.159 1.00 117.50 563 ILE A CA 1
ATOM 4275 C C . ILE A 1 569 ? 38.102 15.775 24.840 1.00 120.00 563 ILE A C 1
ATOM 4276 O O . ILE A 1 569 ? 37.198 15.280 24.165 1.00 117.96 563 ILE A O 1
ATOM 4281 N N . GLY A 1 570 ? 38.087 15.826 26.166 1.00 117.59 564 GLY A N 1
ATOM 4282 C CA . GLY A 1 570 ? 36.992 15.303 26.975 1.00 116.14 564 GLY A CA 1
ATOM 4283 C C . GLY A 1 570 ? 37.395 14.060 27.741 1.00 120.76 564 GLY A C 1
ATOM 4284 O O . GLY A 1 570 ? 36.822 13.767 28.791 1.00 119.79 564 GLY A O 1
ATOM 4285 N N . ARG A 1 571 ? 38.407 13.331 27.224 1.00 118.73 565 ARG A N 1
ATOM 4286 C CA . ARG A 1 571 ? 38.947 12.116 27.830 1.00 119.24 565 ARG A CA 1
ATOM 4287 C C . ARG A 1 571 ? 39.704 12.408 29.142 1.00 127.42 565 ARG A C 1
ATOM 4288 O O . ARG A 1 571 ? 40.072 13.551 29.420 1.00 128.47 565 ARG A O 1
ATOM 4296 N N . GLU A 1 572 ? 39.914 11.357 29.947 1.00 125.71 566 GLU A N 1
ATOM 4297 C CA . GLU A 1 572 ? 40.613 11.399 31.229 1.00 128.13 566 GLU A CA 1
ATOM 4298 C C . GLU A 1 572 ? 42.128 11.310 31.006 1.00 136.47 566 GLU A C 1
ATOM 4299 O O . GLU A 1 572 ? 42.560 10.869 29.937 1.00 136.34 566 GLU A O 1
ATOM 4305 N N . LEU A 1 573 ? 42.933 11.718 32.010 1.00 136.17 567 LEU A N 1
ATOM 4306 C CA . LEU A 1 573 ? 44.392 11.640 31.946 1.00 139.18 567 LEU A CA 1
ATOM 4307 C C . LEU A 1 573 ? 44.849 10.182 32.116 1.00 147.04 567 LEU A C 1
ATOM 4308 O O . LEU A 1 573 ? 45.876 9.800 31.558 1.00 147.90 567 LEU A O 1
ATOM 4313 N N . GLN A 1 574 ? 44.062 9.371 32.861 1.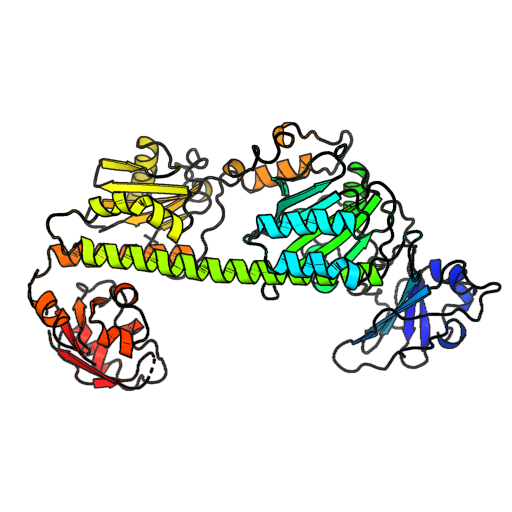00 145.54 568 GLN A N 1
ATOM 4314 C CA . GLN A 1 574 ? 44.288 7.935 33.090 1.00 146.61 568 GLN A CA 1
ATOM 4315 C C . GLN A 1 574 ? 43.973 7.133 31.819 1.00 152.21 568 GLN A C 1
ATOM 4316 O O . GLN A 1 574 ? 44.549 6.067 31.606 1.00 151.80 568 GLN A O 1
ATOM 4322 N N . THR A 1 575 ? 43.055 7.658 30.983 1.00 150.35 569 THR A N 1
ATOM 4323 C CA . THR A 1 575 ? 42.622 7.086 29.707 1.00 149.95 569 THR A CA 1
ATOM 4324 C C . THR A 1 575 ? 43.744 7.248 28.657 1.00 160.14 569 THR A C 1
AT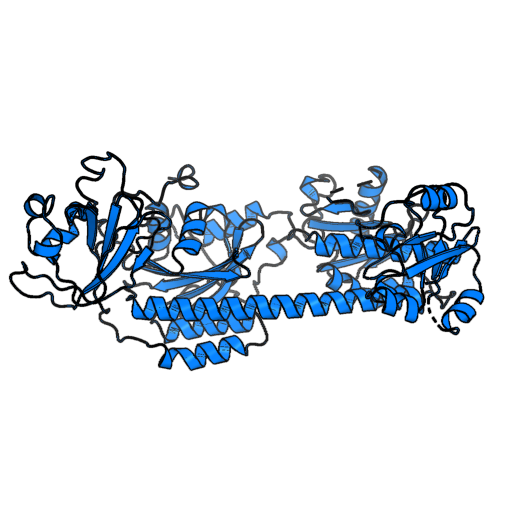OM 4325 O O . THR A 1 575 ? 43.782 6.470 27.699 1.00 158.95 569 THR A O 1
ATOM 4329 N N . LEU A 1 576 ? 44.658 8.238 28.845 1.00 162.60 570 LEU A N 1
ATOM 4330 C CA . LEU A 1 576 ? 45.797 8.470 27.947 1.00 165.92 570 LEU A CA 1
ATOM 4331 C C . LEU A 1 576 ? 46.791 7.317 28.067 1.00 175.81 570 LEU A C 1
ATOM 4332 O O . LEU A 1 576 ? 47.025 6.615 27.079 1.00 174.92 570 LEU A O 1
ATOM 4337 N N . TYR A 1 577 ? 47.331 7.083 29.287 1.00 177.68 571 TYR A N 1
ATOM 4338 C CA . TYR A 1 577 ? 48.250 5.975 29.531 1.00 180.71 571 TYR A CA 1
ATOM 4339 C C . TYR A 1 577 ? 47.442 4.701 29.845 1.00 186.38 571 TYR A C 1
ATOM 4340 O O . TYR A 1 577 ? 47.773 3.975 30.786 1.00 186.78 571 TYR A O 1
ATOM 4349 N N . ALA A 1 578 ? 46.403 4.402 29.000 1.00 183.46 572 ALA A N 1
ATOM 4350 C CA . ALA A 1 578 ? 45.533 3.207 29.083 1.00 182.47 572 ALA A CA 1
ATOM 4351 C C . ALA A 1 578 ? 46.381 1.924 28.975 1.00 190.23 572 ALA A C 1
ATOM 4352 O O . ALA A 1 578 ? 45.885 0.806 29.173 1.00 188.86 572 ALA A O 1
ATOM 4354 N N . SER A 1 579 ? 47.684 2.126 28.681 1.00 190.53 573 SER A N 1
ATOM 4355 C CA . SER A 1 579 ? 48.749 1.141 28.667 1.00 192.62 573 SER A CA 1
ATOM 4356 C C . SER A 1 579 ? 48.994 0.755 30.121 1.00 198.28 573 SER A C 1
ATOM 4357 O O . SER A 1 579 ? 49.400 1.608 30.920 1.00 199.20 573 SER A O 1
ATOM 4360 N N . ASP A 1 580 ? 48.634 -0.486 30.493 1.00 194.21 574 ASP A N 1
ATOM 4361 C CA . ASP A 1 580 ? 48.781 -0.966 31.865 1.00 195.46 574 ASP A CA 1
ATOM 4362 C C . ASP A 1 580 ? 50.265 -1.189 32.215 1.00 204.07 574 ASP A C 1
ATOM 4363 O O . ASP A 1 580 ? 50.704 -0.712 33.261 1.00 205.85 574 ASP A O 1
ATOM 4368 N N . ALA A 1 581 ? 51.041 -1.823 31.293 1.00 201.90 575 ALA A N 1
ATOM 4369 C CA . ALA A 1 581 ? 52.472 -2.174 31.380 1.00 205.29 575 ALA A CA 1
ATOM 4370 C C . ALA A 1 581 ? 53.387 -1.156 32.143 1.00 212.62 575 ALA A C 1
ATOM 4371 O O . ALA A 1 581 ? 54.173 -1.643 32.958 1.00 215.06 575 ALA A O 1
ATOM 4373 N N . PRO A 1 582 ? 53.331 0.202 31.950 1.00 208.87 576 PRO A N 1
ATOM 4374 C CA . PRO A 1 582 ? 54.254 1.093 32.688 1.00 211.35 576 PRO A CA 1
ATOM 4375 C C . PRO A 1 582 ? 54.219 1.010 34.218 1.00 213.13 576 PRO A C 1
ATOM 4376 O O . PRO A 1 582 ? 55.205 0.567 34.811 1.00 212.56 576 PRO A O 1
ATOM 4380 N N . ARG A 1 583 ? 53.110 1.478 34.848 1.00 208.79 577 ARG A N 1
ATOM 4381 C CA . ARG A 1 583 ? 52.909 1.596 36.293 1.00 209.28 577 ARG A CA 1
ATOM 4382 C C . ARG A 1 583 ? 54.116 2.302 36.906 1.00 212.35 577 ARG A C 1
ATOM 4383 O O . ARG A 1 583 ? 54.362 3.443 36.519 1.00 212.01 577 ARG A O 1
ATOM 4391 N N . ALA A 1 584 ? 54.909 1.606 37.767 1.00 210.19 578 ALA A N 1
ATOM 4392 C CA . ALA A 1 584 ? 56.107 2.087 38.474 1.00 211.02 578 ALA A CA 1
ATOM 4393 C C . ALA A 1 584 ? 55.781 3.345 39.301 1.00 214.53 578 ALA A C 1
ATOM 4394 O O . ALA A 1 584 ? 55.666 3.240 40.522 1.00 214.97 578 ALA A O 1
ATOM 4396 N N . ASN A 1 585 ? 55.596 4.510 38.639 1.00 211.88 579 ASN A N 1
ATOM 4397 C CA . ASN A 1 585 ? 55.187 5.770 39.252 1.00 212.00 579 ASN A CA 1
ATOM 4398 C C . ASN A 1 585 ? 53.687 5.680 39.566 1.00 213.65 579 ASN A C 1
ATOM 4399 O O . ASN A 1 585 ? 53.324 4.995 40.524 1.00 213.55 579 ASN A O 1
ATOM 4404 N N . VAL A 1 586 ? 52.823 6.309 38.722 1.00 210.76 580 VAL A N 1
ATOM 4405 C CA . VAL A 1 586 ? 51.352 6.389 38.805 1.00 207.42 580 VAL A CA 1
ATOM 4406 C C . VAL A 1 586 ? 50.960 7.164 40.080 1.00 212.29 580 VAL A C 1
ATOM 4407 O O . VAL A 1 586 ? 50.353 8.225 39.958 1.00 211.12 580 VAL A O 1
ATOM 4411 N N . GLU A 1 587 ? 51.327 6.652 41.278 1.00 210.10 581 GLU A N 1
ATOM 4412 C CA . GLU A 1 587 ? 51.094 7.270 42.585 1.00 210.76 581 GLU A CA 1
ATOM 4413 C C . GLU A 1 587 ? 51.855 8.602 42.682 1.00 211.97 581 GLU A C 1
ATOM 4414 O O . GLU A 1 587 ? 51.356 9.537 43.313 1.00 212.39 581 GLU A O 1
ATOM 4420 N N . LEU A 1 588 ? 53.043 8.692 42.033 1.00 208.68 582 LEU A N 1
ATOM 4421 C CA . LEU A 1 588 ? 53.856 9.911 41.992 1.00 208.49 582 LEU A CA 1
ATOM 4422 C C . LEU A 1 588 ? 53.169 10.962 41.114 1.00 210.00 582 LEU A C 1
ATOM 4423 O O . LEU A 1 588 ? 53.272 12.154 41.398 1.00 210.49 582 LEU A O 1
ATOM 4428 N N . LEU A 1 589 ? 52.443 10.515 40.075 1.00 206.07 583 LEU A N 1
ATOM 4429 C CA . LEU A 1 589 ? 51.685 11.395 39.192 1.00 203.28 583 LEU A CA 1
ATOM 4430 C C . LEU A 1 589 ? 50.364 11.798 39.859 1.00 204.40 583 LEU A C 1
ATOM 4431 O O . LEU A 1 589 ? 49.956 12.951 39.737 1.00 203.78 583 LEU A O 1
ATOM 4436 N N . GLN A 1 590 ? 49.711 10.853 40.570 1.00 198.91 584 GLN A N 1
ATOM 4437 C CA . GLN A 1 590 ? 48.432 11.056 41.256 1.00 196.54 584 GLN A CA 1
ATOM 4438 C C . GLN A 1 590 ? 48.545 12.010 42.455 1.00 201.43 584 GLN A C 1
ATOM 4439 O O . GLN A 1 590 ? 47.587 12.738 42.703 1.00 199.69 584 GLN A O 1
ATOM 4445 N N . ASP A 1 591 ? 49.694 12.024 43.185 1.00 201.00 585 ASP A N 1
ATOM 4446 C CA . ASP A 1 591 ? 49.888 12.920 44.341 1.00 202.87 585 ASP A CA 1
ATOM 4447 C C . ASP A 1 591 ? 50.077 14.392 43.896 1.00 205.74 585 ASP A C 1
ATOM 4448 O O . ASP A 1 591 ? 49.838 15.306 44.691 1.00 206.40 585 ASP A O 1
ATOM 4453 N N . ALA A 1 592 ? 50.496 14.607 42.631 1.00 199.57 586 ALA A N 1
ATOM 4454 C CA . ALA A 1 592 ? 50.655 15.928 42.021 1.00 198.86 586 ALA A CA 1
ATOM 4455 C C . ALA A 1 592 ? 49.319 16.388 41.426 1.00 196.42 586 ALA A C 1
ATOM 4456 O O . ALA A 1 592 ? 49.128 17.580 41.189 1.00 195.77 586 ALA A O 1
ATOM 4458 N N . LEU A 1 593 ? 48.392 15.432 41.196 1.00 188.23 587 LEU A N 1
ATOM 4459 C CA . LEU A 1 593 ? 47.047 15.687 40.679 1.00 183.95 587 LEU A CA 1
ATOM 4460 C C . LEU A 1 593 ? 46.076 15.927 41.835 1.00 187.13 587 LEU A C 1
ATOM 4461 O O . LEU A 1 593 ? 45.227 16.813 41.738 1.00 186.58 587 LEU A O 1
ATOM 4466 N N . ARG A 1 594 ? 46.223 15.160 42.936 1.00 183.61 588 ARG A N 1
ATOM 4467 C CA . ARG A 1 594 ? 45.382 15.242 44.135 1.00 182.95 588 ARG A CA 1
ATOM 4468 C C . ARG A 1 594 ? 45.707 16.473 44.997 1.00 187.88 588 ARG A C 1
ATOM 4469 O O . ARG A 1 594 ? 44.922 16.807 45.887 1.00 187.31 588 ARG A O 1
ATOM 4477 N N . ASN A 1 595 ? 46.840 17.153 44.726 1.00 185.73 589 ASN A N 1
ATOM 4478 C CA . ASN A 1 595 ? 47.267 18.341 45.469 1.00 187.86 589 ASN A CA 1
ATOM 4479 C C . ASN A 1 595 ? 47.443 19.583 44.566 1.00 191.62 589 ASN A C 1
ATOM 4480 O O . ASN A 1 595 ? 47.372 20.707 45.070 1.00 192.03 589 ASN A O 1
ATOM 4485 N N . GLY A 1 596 ? 47.662 19.373 43.266 1.00 186.83 590 GLY A N 1
ATOM 4486 C CA . GLY A 1 596 ? 47.820 20.451 42.291 1.00 186.25 590 GLY A CA 1
ATOM 4487 C C . GLY A 1 596 ? 49.244 20.897 42.020 1.00 191.20 590 GLY A C 1
ATOM 4488 O O . GLY A 1 596 ? 49.459 22.019 41.552 1.00 190.56 590 GLY A O 1
ATOM 4489 N N . ARG A 1 597 ? 50.225 20.016 42.294 1.00 189.57 591 ARG A N 1
ATOM 4490 C CA . ARG A 1 597 ? 51.650 20.282 42.079 1.00 192.58 591 ARG A CA 1
ATOM 4491 C C . ARG A 1 597 ? 52.120 19.700 40.726 1.00 195.80 591 ARG A C 1
ATOM 4492 O O . ARG A 1 597 ? 51.308 19.146 39.980 1.00 192.27 591 ARG A O 1
ATOM 4500 N N . ALA A 1 598 ? 53.418 19.854 40.401 1.00 195.12 592 ALA A N 1
ATOM 4501 C CA . ALA A 1 598 ? 53.996 19.396 39.137 1.00 194.89 592 ALA A CA 1
ATOM 4502 C C . ALA A 1 598 ? 54.635 18.003 39.235 1.00 197.91 592 ALA A C 1
ATOM 4503 O O . ALA A 1 598 ? 55.226 17.656 40.259 1.00 197.81 592 ALA A O 1
ATOM 4505 N N . ALA A 1 599 ? 54.515 17.219 38.147 1.00 193.70 593 ALA A N 1
ATOM 4506 C CA . ALA A 1 599 ? 55.076 15.874 38.001 1.00 193.90 593 ALA A CA 1
ATOM 4507 C C . ALA A 1 599 ? 55.740 15.745 36.631 1.00 195.79 593 ALA A C 1
ATOM 4508 O O . ALA A 1 599 ? 55.056 15.764 35.604 1.00 195.36 593 ALA A O 1
ATOM 4510 N N . TYR A 1 600 ? 57.076 15.657 36.616 1.00 193.64 594 TYR A N 1
ATOM 4511 C CA . TYR A 1 600 ? 57.866 15.571 35.386 1.00 193.59 594 TYR A CA 1
ATOM 4512 C C . TYR A 1 600 ? 58.334 14.120 35.149 1.00 197.39 594 TYR A C 1
ATOM 4513 O O . TYR A 1 600 ? 59.472 13.890 34.730 1.00 197.67 594 TYR A O 1
ATOM 4522 N N . VAL A 1 601 ? 57.434 13.146 35.398 1.00 195.14 595 VAL A N 1
ATOM 4523 C CA . VAL A 1 601 ? 57.712 11.712 35.240 1.00 195.25 595 VAL A CA 1
ATOM 4524 C C . VAL A 1 601 ? 57.329 11.226 33.832 1.00 198.42 595 VAL A C 1
ATOM 4525 O O . VAL A 1 601 ? 56.256 11.559 33.325 1.00 197.99 595 VAL A O 1
ATOM 4529 N N . THR A 1 602 ? 58.223 10.436 33.213 1.00 196.78 596 THR A N 1
ATOM 4530 C CA . THR A 1 602 ? 58.052 9.886 31.868 1.00 196.28 596 THR A CA 1
ATOM 4531 C C . THR A 1 602 ? 57.492 8.459 31.943 1.00 199.85 596 THR A C 1
ATOM 4532 O O . THR A 1 602 ? 58.001 7.640 32.709 1.00 199.98 596 THR A O 1
ATOM 4536 N N . LEU A 1 603 ? 56.430 8.178 31.159 1.00 197.62 597 LEU A N 1
ATOM 4537 C CA . LEU A 1 603 ? 55.755 6.872 31.078 1.00 195.80 597 LEU A CA 1
ATOM 4538 C C . LEU A 1 603 ? 55.112 6.660 29.680 1.00 197.79 597 LEU A C 1
ATOM 4539 O O . LEU A 1 603 ? 54.699 7.639 29.064 1.00 196.88 597 LEU A O 1
ATOM 4544 N N . PRO A 1 604 ? 54.962 5.406 29.183 1.00 193.19 598 PRO A N 1
ATOM 4545 C CA . PRO A 1 604 ? 54.377 5.200 27.840 1.00 190.64 598 PRO A CA 1
ATOM 4546 C C . PRO A 1 604 ? 52.848 5.300 27.728 1.00 190.27 598 PRO A C 1
ATOM 4547 O O . PRO A 1 604 ? 52.133 5.177 28.723 1.00 188.57 598 PRO A O 1
ATOM 4551 N N . LEU A 1 605 ? 52.362 5.439 26.473 1.00 184.65 599 LEU A N 1
ATOM 4552 C CA . LEU A 1 605 ? 50.947 5.529 26.078 1.00 180.95 599 LEU A CA 1
ATOM 4553 C C . LEU A 1 605 ? 50.663 4.611 24.846 1.00 182.96 599 LEU A C 1
ATOM 4554 O O . LEU A 1 605 ? 51.401 3.641 24.645 1.00 184.07 599 LEU A O 1
ATOM 4559 N N . GLN A 1 606 ? 49.607 4.906 24.039 1.00 175.94 600 GLN A N 1
ATOM 4560 C CA . GLN A 1 606 ? 49.242 4.115 22.852 1.00 187.37 600 GLN A CA 1
ATOM 4561 C C . GLN A 1 606 ? 49.662 4.824 21.556 1.00 188.86 600 GLN A C 1
ATOM 4562 O O . GLN A 1 606 ? 49.633 4.228 20.475 1.00 135.35 600 GLN A O 1
ATOM 4568 N N . VAL A 1 613 ? 54.543 2.554 22.867 1.00 171.60 607 VAL A N 1
ATOM 4569 C CA . VAL A 1 613 ? 55.119 3.847 22.494 1.00 172.99 607 VAL A CA 1
ATOM 4570 C C . VAL A 1 613 ? 55.421 4.640 23.775 1.00 178.54 607 VAL A C 1
ATOM 4571 O O . VAL A 1 613 ? 54.498 5.027 24.487 1.00 176.11 607 VAL A O 1
ATOM 4575 N N . TYR A 1 614 ? 56.717 4.880 24.052 1.00 179.66 608 TYR A N 1
ATOM 4576 C CA . TYR A 1 614 ? 57.218 5.579 25.242 1.00 181.78 608 TYR A CA 1
ATOM 4577 C C . TYR A 1 614 ? 57.491 7.074 24.969 1.00 186.39 608 TYR A C 1
ATOM 4578 O O . TYR A 1 614 ? 58.300 7.406 24.097 1.00 188.35 608 TYR A O 1
ATOM 4587 N N . ARG A 1 615 ? 56.810 7.968 25.727 1.00 181.63 609 ARG A N 1
ATOM 4588 C CA . ARG A 1 615 ? 56.943 9.432 25.631 1.00 182.38 609 ARG A CA 1
ATOM 4589 C C . ARG A 1 615 ? 57.065 10.065 27.026 1.00 185.56 609 ARG A C 1
ATOM 4590 O O . ARG A 1 615 ? 56.715 9.427 28.023 1.00 183.02 609 ARG A O 1
ATOM 4598 N N . GLN A 1 616 ? 57.565 11.319 27.090 1.00 184.36 610 GLN A N 1
ATOM 4599 C CA . GLN A 1 616 ? 57.781 12.063 28.338 1.00 186.06 610 GLN A CA 1
ATOM 4600 C C . GLN A 1 616 ? 56.568 12.944 28.705 1.00 188.18 610 GLN A C 1
ATOM 4601 O O . GLN A 1 616 ? 56.128 13.754 27.890 1.00 186.58 610 GLN A O 1
ATOM 4607 N N . PHE A 1 617 ? 56.032 12.772 29.936 1.00 183.47 611 PHE A N 1
ATOM 4608 C CA . PHE A 1 617 ? 54.886 13.533 30.454 1.00 180.64 611 PHE A CA 1
ATOM 4609 C C . PHE A 1 617 ? 55.395 14.700 31.324 1.00 186.18 611 PHE A C 1
ATOM 4610 O O . PHE A 1 617 ? 55.889 14.480 32.434 1.00 187.68 611 PHE A O 1
ATOM 4618 N N . HIS A 1 618 ? 55.298 15.937 30.791 1.00 182.22 612 HIS A N 1
ATOM 4619 C CA . HIS A 1 618 ? 55.779 17.176 31.416 1.00 184.38 612 HIS A CA 1
ATOM 4620 C C . HIS A 1 618 ? 54.599 18.068 31.878 1.00 186.09 612 HIS A C 1
ATOM 4621 O O . HIS A 1 618 ? 54.180 18.987 31.165 1.00 185.56 612 HIS A O 1
ATOM 4628 N N . LEU A 1 619 ? 54.082 17.785 33.089 1.00 180.61 613 LEU A N 1
ATOM 4629 C CA . LEU A 1 619 ? 52.962 18.485 33.727 1.00 178.05 613 LEU A CA 1
ATOM 4630 C C . LEU A 1 619 ? 53.441 19.742 34.472 1.00 182.78 613 LEU A C 1
ATOM 4631 O O . LEU A 1 619 ? 54.425 19.675 35.211 1.00 185.63 613 LEU A O 1
ATOM 4636 N N . GLU A 1 620 ? 52.744 20.882 34.277 1.00 176.12 614 GLU A N 1
ATOM 4637 C CA . GLU A 1 620 ? 53.069 22.169 34.910 1.00 177.18 614 GLU A CA 1
ATOM 4638 C C . GLU A 1 620 ? 51.788 22.932 35.318 1.00 176.80 614 GLU A C 1
ATOM 4639 O O . GLU A 1 620 ? 50.976 23.234 34.441 1.00 174.37 614 GLU A O 1
ATOM 4645 N N . PRO A 1 621 ? 51.581 23.281 36.615 1.00 172.05 615 PRO A N 1
ATOM 4646 C CA . PRO A 1 621 ? 50.353 24.007 36.989 1.00 171.46 615 PRO A CA 1
ATOM 4647 C C . PRO A 1 621 ? 50.441 25.496 36.656 1.00 194.54 615 PRO A C 1
ATOM 4648 O O . PRO A 1 621 ? 50.067 25.914 35.561 1.00 150.93 615 PRO A O 1
ATOM 4652 N N . ALA A 1 630 ? 44.820 26.095 38.692 1.00 157.89 624 ALA A N 1
ATOM 4653 C CA . ALA A 1 630 ? 43.510 25.591 38.280 1.00 154.73 624 ALA A CA 1
ATOM 4654 C C . ALA A 1 630 ? 43.634 24.591 37.132 1.00 157.85 624 ALA A C 1
ATOM 4655 O O . ALA A 1 630 ? 42.935 23.574 37.133 1.00 154.82 624 ALA A O 1
ATOM 4657 N N . HIS A 1 631 ? 44.523 24.883 36.153 1.00 156.68 625 HIS A N 1
ATOM 4658 C CA . HIS A 1 631 ? 44.749 24.029 34.985 1.00 155.49 625 HIS A CA 1
ATOM 4659 C C . HIS A 1 631 ? 46.239 23.737 34.775 1.00 161.87 625 HIS A C 1
ATOM 4660 O O . HIS A 1 631 ? 47.086 24.601 35.017 1.00 163.93 625 HIS A O 1
ATOM 4667 N N . TRP A 1 632 ? 46.541 22.504 34.324 1.00 158.15 626 TRP A N 1
ATOM 4668 C CA . TRP A 1 632 ? 47.892 22.000 34.045 1.00 160.08 626 TRP A CA 1
ATOM 4669 C C . TRP A 1 632 ? 48.242 22.099 32.562 1.00 162.14 626 TRP A C 1
ATOM 4670 O O . TRP A 1 632 ? 47.368 21.921 31.712 1.00 158.98 626 TRP A O 1
ATOM 4681 N N . LEU A 1 633 ? 49.531 22.319 32.254 1.00 160.44 627 LEU A N 1
ATOM 4682 C CA . LEU A 1 633 ? 50.031 22.407 30.882 1.00 160.15 627 LEU A CA 1
ATOM 4683 C C . LEU A 1 633 ? 50.975 21.223 30.604 1.00 164.05 627 LEU A C 1
ATOM 4684 O O . LEU A 1 633 ? 52.166 21.277 30.922 1.00 166.39 627 LEU A O 1
ATOM 4689 N N . LEU A 1 634 ? 50.409 20.133 30.045 1.00 157.65 628 LEU A N 1
ATOM 4690 C CA . LEU A 1 634 ? 51.117 18.891 29.714 1.00 157.44 628 LEU A CA 1
ATOM 4691 C C . LEU A 1 634 ? 51.572 18.865 28.247 1.00 162.43 628 LEU A C 1
ATOM 4692 O O . LEU A 1 634 ? 50.812 19.242 27.355 1.00 160.49 628 LEU A O 1
ATOM 4697 N N . GLN A 1 635 ? 52.799 18.365 28.011 1.00 161.44 629 GLN A N 1
ATOM 4698 C CA . GLN A 1 635 ? 53.401 18.232 26.682 1.00 161.92 629 GLN A CA 1
ATOM 4699 C C . GLN A 1 635 ? 54.163 16.891 26.542 1.00 166.63 629 GLN A C 1
ATOM 4700 O O . GLN A 1 635 ? 54.724 16.400 27.526 1.00 167.72 629 GLN A O 1
ATOM 4706 N N . LEU A 1 636 ? 54.155 16.297 25.325 1.00 161.92 630 LEU A N 1
ATOM 4707 C CA . LEU A 1 636 ? 54.875 15.053 25.003 1.00 182.13 630 LEU A CA 1
ATOM 4708 C C . LEU A 1 636 ? 55.314 15.034 23.543 1.00 184.59 630 LEU A C 1
ATOM 4709 O O . LEU A 1 636 ? 56.453 14.674 23.251 1.00 138.23 630 LEU A O 1
#